Protein AF-A0A9X3Z2K4-F1 (afdb_monomer_lite)

Foldseek 3Di:
DDPPAQDPLLLVLLLQLCVVAPDPVLLCVVCVVLVNDDDDDVSVSSVSVSVCCNVVSDPPVNVQVSSQPSRLWFQKKKWKFQWACVPFDPVLLVVCQVVVVVQADRSSVDWQPPFQAKGFHHWDDDPQKIKTKIWWKWKFWDWDQDPVRDTDIDIDIGTFIKMWMDHPPLRIIMIIGDLDPRTQATNPHGADPPRHCVSVSVVVVVVVCVPRHDMGTDQCPLLLQLLLVLLCVQQPLPDVVLVVVLVVCLVVLLVVLCVVCVVVVRDPPVVSVVNSVVVSLVSSVVVCLVVPRPDDPPQKHKDDADPDPDGPPLPPPPPDRPDNNNHSVVVSVVSVVPPCCQKMKMWGQDPVRDIWIWIWGRDRRTIMIGTPRGGGDSVVVVVVVVSSSVSSVVSVVD

Sequence (398 aa):
MSDSIITEVQIENALNYMDRYIQKKHLLKIINKWKIKNRTRNRDMFDDIIRAVQFNLIPLDEFRSWLSQNQIDGNNYHFIYDVDFLGLKETDLEKLTENQNIYTINILDINKDNLEGIALVHVFKLENRYVLSFLAKGQISKKKLVGDGTIKVETENIVYPAFVEFDFNNNNVIVVLNPTANLVHVNGIQLGKYNDFSPIADEFLKETRKRIGTFYVKKPRWITYALHSLAEEATYHNNPEVESRSIQAQEIIEDFARQLLEQNDITDVALIDSFAAEIQSAFVMILQEQFQVITSDSSIGVFLQKTDQARTTIELEGKGQNLNIGTPGRIARQCRQDSDLKILGIDIKMPDENRYRFKIEDGKDHILIRPNNNFTEEEVVQYVLSKLHKHKATALLK

Structure (mmCIF, N/CA/C/O backbone):
data_AF-A0A9X3Z2K4-F1
#
_entry.id   AF-A0A9X3Z2K4-F1
#
loop_
_atom_site.group_PDB
_atom_site.id
_atom_site.type_symbol
_atom_site.label_atom_id
_atom_site.label_alt_id
_atom_site.label_comp_id
_atom_site.label_asym_id
_atom_site.label_entity_id
_atom_site.label_seq_id
_atom_site.pdbx_PDB_ins_code
_atom_site.Cartn_x
_atom_site.Cartn_y
_atom_site.Cartn_z
_atom_site.occupancy
_atom_site.B_iso_or_equiv
_atom_site.auth_seq_id
_atom_site.auth_comp_id
_atom_site.auth_asym_id
_atom_site.auth_atom_id
_atom_site.pdbx_PDB_model_num
ATOM 1 N N . MET A 1 1 ? -33.298 7.537 19.362 1.00 39.28 1 MET A N 1
ATOM 2 C CA . MET A 1 1 ? -32.158 8.366 19.795 1.00 39.28 1 MET A CA 1
ATOM 3 C C . MET A 1 1 ? -31.628 7.733 21.068 1.00 39.28 1 MET A C 1
ATOM 5 O O . MET A 1 1 ? -32.171 7.993 22.130 1.00 39.28 1 MET A O 1
ATOM 9 N N . SER A 1 2 ? -30.707 6.779 20.944 1.00 38.59 2 SER A N 1
ATOM 10 C CA . SER A 1 2 ? -29.980 6.217 22.086 1.00 38.59 2 SER A CA 1
ATOM 11 C C . SER A 1 2 ? -28.586 6.820 22.050 1.00 38.59 2 SER A C 1
ATOM 13 O O . SER A 1 2 ? -27.901 6.676 21.036 1.00 38.59 2 SER A O 1
ATOM 15 N N . ASP A 1 3 ? -28.208 7.517 23.113 1.00 45.66 3 ASP A N 1
ATOM 16 C CA . ASP A 1 3 ? -26.903 8.151 23.253 1.00 45.66 3 ASP A CA 1
ATOM 17 C C . ASP A 1 3 ? -25.788 7.115 23.057 1.00 45.66 3 ASP A C 1
ATOM 19 O O . ASP A 1 3 ? -25.634 6.173 23.836 1.00 45.66 3 ASP A O 1
ATOM 23 N N . SER A 1 4 ? -25.038 7.264 21.962 1.00 58.09 4 SER A N 1
ATOM 24 C CA . SER A 1 4 ? -23.935 6.390 21.565 1.00 58.09 4 SER A CA 1
ATOM 25 C C . SER A 1 4 ? -22.691 6.698 22.401 1.00 58.09 4 SER A C 1
ATOM 27 O O . SER A 1 4 ? -21.711 7.258 21.908 1.00 58.09 4 SER A O 1
ATOM 29 N N . ILE A 1 5 ? -22.746 6.387 23.693 1.00 81.75 5 ILE A N 1
ATOM 30 C CA . ILE A 1 5 ? -21.603 6.559 24.589 1.00 81.75 5 ILE A CA 1
ATOM 31 C C . ILE A 1 5 ? -20.612 5.422 24.320 1.00 81.75 5 ILE A C 1
ATOM 33 O O . ILE A 1 5 ? -20.958 4.245 24.408 1.00 81.75 5 ILE A O 1
ATOM 37 N N . ILE A 1 6 ? -19.374 5.782 23.979 1.00 90.56 6 ILE A N 1
ATOM 38 C CA . ILE A 1 6 ? -18.262 4.836 23.851 1.00 90.56 6 ILE A CA 1
ATOM 39 C C . ILE A 1 6 ? -17.940 4.218 25.224 1.00 90.56 6 ILE A C 1
ATOM 41 O O . ILE A 1 6 ? -17.826 4.935 26.219 1.00 90.56 6 ILE A O 1
ATOM 45 N N . THR A 1 7 ? -17.812 2.891 25.297 1.00 92.94 7 THR A N 1
ATOM 46 C CA . THR A 1 7 ? -17.554 2.185 26.567 1.00 92.94 7 THR A CA 1
ATOM 47 C C . THR A 1 7 ? -16.077 2.239 26.973 1.00 92.94 7 THR A C 1
ATOM 49 O O . THR A 1 7 ? -15.205 2.501 26.147 1.00 92.94 7 THR A O 1
ATOM 52 N N . GLU A 1 8 ? -15.762 1.944 28.240 1.00 92.81 8 GLU A N 1
ATOM 53 C CA . GLU A 1 8 ? -14.368 1.891 28.721 1.00 92.81 8 GLU A CA 1
ATOM 54 C C . GLU A 1 8 ? -13.521 0.863 27.957 1.00 92.81 8 GLU A C 1
ATOM 56 O O . GLU A 1 8 ? -12.402 1.167 27.547 1.00 92.81 8 GLU A O 1
ATOM 61 N N . VAL A 1 9 ? -14.083 -0.318 27.680 1.00 93.31 9 VAL A N 1
ATOM 62 C CA . VAL A 1 9 ? -13.418 -1.365 26.885 1.00 93.31 9 VAL A CA 1
ATOM 63 C C . VAL A 1 9 ? -13.141 -0.878 25.459 1.00 93.31 9 VAL A C 1
ATOM 65 O O . VAL A 1 9 ? -12.053 -1.084 24.927 1.00 93.31 9 VAL A O 1
ATOM 68 N N . GLN A 1 10 ? -14.099 -0.180 24.842 1.00 95.00 10 GLN A N 1
ATOM 69 C CA . GLN A 1 10 ? -13.930 0.394 23.504 1.00 95.00 10 GLN A CA 1
ATOM 70 C C . GLN A 1 10 ? -12.866 1.497 23.473 1.00 95.00 10 GLN A C 1
ATOM 72 O O . GLN A 1 10 ? -12.109 1.600 22.506 1.00 95.00 10 GLN A O 1
ATOM 77 N N . ILE A 1 11 ? -12.777 2.304 24.534 1.00 95.19 11 ILE A N 1
ATOM 78 C CA . ILE A 1 11 ? -11.722 3.310 24.699 1.00 95.19 11 ILE A CA 1
ATOM 79 C C . ILE A 1 11 ? -10.354 2.634 24.810 1.00 95.19 11 ILE A C 1
ATOM 81 O O . ILE A 1 11 ? -9.416 3.054 24.134 1.00 95.19 11 ILE A O 1
ATOM 85 N N . GLU A 1 12 ? -10.227 1.586 25.626 1.00 94.69 12 GLU A N 1
ATOM 86 C CA . GLU A 1 12 ? -8.973 0.846 25.775 1.00 94.69 12 GLU A CA 1
ATOM 87 C C . GLU A 1 12 ? -8.528 0.224 24.444 1.00 94.69 12 GLU A C 1
ATOM 89 O O . GLU A 1 12 ? -7.377 0.393 24.034 1.00 94.69 12 GLU A O 1
ATOM 94 N N . ASN A 1 13 ? -9.448 -0.419 23.722 1.00 94.38 13 ASN A N 1
ATOM 95 C CA . ASN A 1 13 ? -9.183 -0.981 22.399 1.00 94.38 13 ASN A CA 1
ATOM 96 C C . ASN A 1 13 ? -8.720 0.099 21.407 1.00 94.38 13 ASN A C 1
ATOM 98 O O . ASN A 1 13 ? -7.702 -0.077 20.731 1.00 94.38 13 ASN A O 1
ATOM 102 N N . ALA A 1 14 ? -9.409 1.245 21.367 1.00 95.25 14 ALA A N 1
ATOM 103 C CA . ALA A 1 14 ? -9.028 2.373 20.522 1.00 95.25 14 ALA A CA 1
ATOM 104 C C . ALA A 1 14 ? -7.636 2.909 20.872 1.00 95.25 14 ALA A C 1
ATOM 106 O O . ALA A 1 14 ? -6.822 3.127 19.979 1.00 95.25 14 ALA A O 1
ATOM 107 N N . LEU A 1 15 ? -7.335 3.100 22.159 1.00 95.06 15 LEU A N 1
ATOM 108 C CA . LEU A 1 15 ? -6.032 3.580 22.620 1.00 95.06 15 LEU A CA 1
ATOM 109 C C . LEU A 1 15 ? -4.911 2.601 22.267 1.00 95.06 15 LEU A C 1
ATOM 111 O O . LEU A 1 15 ? -3.866 3.036 21.792 1.00 95.06 15 LEU A O 1
ATOM 115 N N . ASN A 1 16 ? -5.133 1.298 22.449 1.00 92.56 16 ASN A N 1
ATOM 116 C CA . ASN A 1 16 ? -4.169 0.259 22.090 1.00 92.56 16 ASN A CA 1
ATOM 117 C C . ASN A 1 16 ? -3.894 0.236 20.579 1.00 92.56 16 ASN A C 1
ATOM 119 O O . ASN A 1 16 ? -2.742 0.117 20.158 1.00 92.56 16 ASN A O 1
ATOM 123 N N . TYR A 1 17 ? -4.936 0.387 19.757 1.00 93.06 17 TYR A N 1
ATOM 124 C CA . TYR A 1 17 ? -4.787 0.488 18.307 1.00 93.06 17 TYR A CA 1
ATOM 125 C C . TYR A 1 17 ? -4.054 1.775 17.899 1.00 93.06 17 TYR A C 1
ATOM 127 O O . TYR A 1 17 ? -3.107 1.731 17.110 1.00 93.06 17 TYR A O 1
ATOM 135 N N . MET A 1 18 ? -4.448 2.918 18.473 1.00 94.19 18 MET A N 1
ATOM 136 C CA . MET A 1 18 ? -3.832 4.215 18.193 1.00 94.19 18 MET A CA 1
ATOM 137 C C . MET A 1 18 ? -2.350 4.245 18.561 1.00 94.19 18 MET A C 1
ATOM 139 O O . MET A 1 18 ? -1.534 4.674 17.751 1.00 94.19 18 MET A O 1
ATOM 143 N N . ASP A 1 19 ? -1.987 3.743 19.739 1.00 92.56 19 ASP A N 1
ATOM 144 C CA . ASP A 1 19 ? -0.601 3.716 20.213 1.00 92.56 19 ASP A CA 1
ATOM 145 C C . ASP A 1 19 ? 0.321 2.913 19.286 1.00 92.56 19 ASP A C 1
ATOM 147 O O . ASP A 1 19 ? 1.452 3.314 19.011 1.00 92.56 19 ASP A O 1
ATOM 151 N N . ARG A 1 20 ? -0.191 1.806 18.738 1.00 90.06 20 ARG A N 1
ATOM 152 C CA . ARG A 1 20 ? 0.562 0.924 17.844 1.00 90.06 20 ARG A CA 1
ATOM 153 C C . ARG A 1 20 ? 0.773 1.521 16.451 1.00 90.06 20 ARG A C 1
ATOM 155 O O . ARG A 1 20 ? 1.853 1.371 15.883 1.00 90.06 20 ARG A O 1
ATOM 162 N N . TYR A 1 21 ? -0.269 2.126 15.885 1.00 90.75 21 TYR A N 1
ATOM 163 C CA . TYR A 1 21 ? -0.358 2.376 14.443 1.00 90.75 21 TYR A CA 1
ATOM 164 C C . TYR A 1 21 ? -0.421 3.858 14.070 1.00 90.75 21 TYR A C 1
ATOM 166 O O . TYR A 1 21 ? 0.046 4.276 13.005 1.00 90.75 21 TYR A O 1
ATOM 174 N N . ILE A 1 22 ? -0.983 4.694 14.936 1.00 91.56 22 ILE A N 1
ATOM 175 C CA . ILE A 1 22 ? -1.312 6.069 14.586 1.00 91.56 22 ILE A CA 1
ATOM 176 C C . ILE A 1 22 ? -0.111 6.982 14.830 1.00 91.56 22 ILE A C 1
ATOM 178 O O . ILE A 1 22 ? 0.274 7.306 15.951 1.00 91.56 22 ILE A O 1
ATOM 182 N N . GLN A 1 23 ? 0.475 7.438 13.726 1.00 89.81 23 GLN A N 1
ATOM 183 C CA . GLN A 1 23 ? 1.559 8.410 13.715 1.00 89.81 23 GLN A CA 1
ATOM 184 C C . GLN A 1 23 ? 1.042 9.845 13.875 1.00 89.81 23 GLN A C 1
ATOM 186 O O . GLN A 1 23 ? -0.117 10.158 13.601 1.00 89.81 23 GLN A O 1
ATOM 191 N N . LYS A 1 24 ? 1.941 10.763 14.246 1.00 90.50 24 LYS A N 1
ATOM 192 C CA . LYS A 1 24 ? 1.601 12.174 14.477 1.00 90.50 24 LYS A CA 1
ATOM 193 C C . LYS A 1 24 ? 0.915 12.837 13.278 1.00 90.50 24 LYS A C 1
ATOM 195 O O . LYS A 1 24 ? -0.027 13.596 13.473 1.00 90.50 24 LYS A O 1
ATOM 200 N N . LYS A 1 25 ? 1.336 12.521 12.047 1.00 89.75 25 LYS A N 1
ATOM 201 C CA . LYS A 1 25 ? 0.697 13.031 10.822 1.00 89.75 25 LYS A CA 1
ATOM 202 C C . LYS A 1 25 ? -0.793 12.657 10.737 1.00 89.75 25 LYS A C 1
ATOM 204 O O . LYS A 1 25 ? -1.602 13.528 10.438 1.00 89.75 25 LYS A O 1
ATOM 209 N N . HIS A 1 26 ? -1.174 11.424 11.086 1.00 91.50 26 HIS A N 1
ATOM 210 C CA . HIS A 1 26 ? -2.584 11.007 11.148 1.00 91.50 26 HIS A CA 1
ATOM 211 C C . HIS A 1 26 ? -3.371 11.811 12.193 1.00 91.50 26 HIS A C 1
ATOM 213 O O . HIS A 1 26 ? -4.487 12.256 11.931 1.00 91.50 26 HIS A O 1
ATOM 219 N N . LEU A 1 27 ? -2.772 12.041 13.367 1.00 92.44 27 LEU A N 1
ATOM 220 C CA . LEU A 1 27 ? -3.408 12.811 14.440 1.00 92.44 27 LEU A CA 1
ATOM 221 C C . LEU A 1 27 ? -3.644 14.268 14.048 1.00 92.44 27 LEU A C 1
ATOM 223 O O . LEU A 1 27 ? -4.683 14.835 14.372 1.00 92.44 27 LEU A O 1
ATOM 227 N N . LEU A 1 28 ? -2.704 14.877 13.325 1.00 91.38 28 LEU A N 1
ATOM 228 C CA . LEU A 1 28 ? -2.864 16.249 12.850 1.00 91.38 28 LEU A CA 1
ATOM 229 C C . LEU A 1 28 ? -4.060 16.385 11.897 1.00 91.38 28 LEU A C 1
ATOM 231 O O . LEU A 1 28 ? -4.758 17.392 11.976 1.00 91.38 28 LEU A O 1
ATOM 235 N N . LYS A 1 29 ? -4.357 15.374 11.064 1.00 89.25 29 LYS A N 1
ATOM 236 C CA . LYS A 1 29 ? -5.539 15.389 10.180 1.00 89.25 29 LYS A CA 1
ATOM 237 C C . LYS A 1 29 ? -6.842 15.518 10.984 1.00 89.25 29 LYS A C 1
ATOM 239 O O . LYS A 1 29 ? -7.635 16.422 10.723 1.00 89.25 29 LYS A O 1
ATOM 244 N N . ILE A 1 30 ? -7.044 14.667 11.995 1.00 91.50 30 ILE A N 1
ATOM 245 C CA . ILE A 1 30 ? -8.278 14.682 12.800 1.00 91.50 30 ILE A CA 1
ATOM 246 C C . ILE A 1 30 ? -8.363 15.899 13.727 1.00 91.50 30 ILE A C 1
ATOM 248 O O . ILE A 1 30 ? -9.419 16.522 13.829 1.00 91.50 30 ILE A O 1
ATOM 252 N N . ILE A 1 31 ? -7.252 16.292 14.353 1.00 92.88 31 ILE A N 1
ATOM 253 C CA . ILE A 1 31 ? -7.212 17.451 15.252 1.00 92.88 31 ILE A CA 1
ATOM 254 C C . ILE A 1 31 ? -7.507 18.741 14.490 1.00 92.88 31 ILE A C 1
ATOM 256 O O . ILE A 1 31 ? -8.276 19.564 14.982 1.00 92.88 31 ILE A O 1
ATOM 260 N N . ASN A 1 32 ? -6.961 18.903 13.282 1.00 92.75 32 ASN A N 1
ATOM 261 C CA . ASN A 1 32 ? -7.245 20.069 12.449 1.00 92.75 32 ASN A CA 1
ATOM 262 C C . ASN A 1 32 ? -8.705 20.086 11.981 1.00 92.75 32 ASN A C 1
ATOM 264 O O . ASN A 1 32 ? -9.346 21.134 12.060 1.00 92.75 32 ASN A O 1
ATOM 268 N N . LYS A 1 33 ? -9.252 18.933 11.558 1.00 94.19 33 LYS A N 1
ATOM 269 C CA . LYS A 1 33 ? -10.659 18.804 11.137 1.00 94.19 33 LYS A CA 1
ATOM 270 C C . LYS A 1 33 ? -11.623 19.267 12.235 1.00 94.19 33 LYS A C 1
ATOM 272 O O . LYS A 1 33 ? -12.552 20.019 11.957 1.00 94.19 33 LYS A O 1
ATOM 277 N N . TRP A 1 34 ? -11.359 18.874 13.479 1.00 92.31 34 TRP A N 1
ATOM 278 C CA . TRP A 1 34 ? -12.228 19.157 14.627 1.00 92.31 34 TRP A CA 1
ATOM 279 C C . TRP A 1 34 ? -11.761 20.316 15.508 1.00 92.31 34 TRP A C 1
ATOM 281 O O . TRP A 1 34 ? -12.319 20.542 16.580 1.00 92.31 34 TRP A O 1
ATOM 291 N N . LYS A 1 35 ? -10.748 21.071 15.063 1.00 92.44 35 LYS A N 1
ATOM 292 C CA . LYS A 1 35 ? -10.175 22.225 15.778 1.00 92.44 35 LYS A CA 1
ATOM 293 C C . LYS A 1 35 ? -9.778 21.909 17.228 1.00 92.44 35 LYS A C 1
ATOM 295 O O . LYS A 1 35 ? -9.887 22.757 18.115 1.00 92.44 35 LYS A O 1
ATOM 300 N N . ILE A 1 36 ? -9.300 20.690 17.471 1.00 92.25 36 ILE A N 1
ATOM 301 C CA . ILE A 1 36 ? -8.756 20.279 18.767 1.00 92.25 36 ILE A CA 1
ATOM 302 C C . ILE A 1 36 ? -7.390 20.955 18.957 1.00 92.25 36 ILE A C 1
ATOM 304 O O . ILE A 1 36 ? -6.688 21.292 18.001 1.00 92.25 36 ILE A O 1
ATOM 308 N N . LYS A 1 37 ? -6.987 21.194 20.207 1.00 89.81 37 LYS A N 1
ATOM 309 C CA . LYS A 1 37 ? -5.680 21.788 20.494 1.00 89.81 37 LYS A CA 1
ATOM 310 C C . LYS A 1 37 ? -4.558 20.808 20.138 1.00 89.81 37 LYS A C 1
ATOM 312 O O . LYS A 1 37 ? -4.483 19.717 20.691 1.00 89.81 37 LYS A O 1
ATOM 317 N N . ASN A 1 38 ? -3.634 21.233 19.279 1.00 90.69 38 ASN A N 1
ATOM 318 C CA . ASN A 1 38 ? -2.436 20.455 18.971 1.00 90.69 38 ASN A CA 1
ATOM 319 C C . ASN A 1 38 ? -1.530 20.322 20.214 1.00 90.69 38 ASN A C 1
ATOM 321 O O . ASN A 1 38 ? -1.281 21.305 20.922 1.00 90.69 38 ASN A O 1
ATOM 325 N N . ARG A 1 39 ? -1.025 19.111 20.471 1.00 91.06 39 ARG A N 1
ATOM 326 C CA . ARG A 1 39 ? -0.125 18.800 21.591 1.00 91.06 39 ARG A CA 1
ATOM 327 C C . ARG A 1 39 ? 1.212 18.275 21.086 1.00 91.06 39 ARG A C 1
ATOM 329 O O . ARG A 1 39 ? 1.355 17.794 19.964 1.00 91.06 39 ARG A O 1
ATOM 336 N N . THR A 1 40 ? 2.222 18.352 21.946 1.00 89.19 40 THR A N 1
ATOM 337 C CA . THR A 1 40 ? 3.560 17.859 21.608 1.00 89.19 40 THR A CA 1
ATOM 338 C C . THR A 1 40 ? 3.622 16.333 21.636 1.00 89.19 40 THR A C 1
ATOM 340 O O . THR A 1 40 ? 4.204 15.747 20.721 1.00 89.19 40 THR A O 1
ATOM 343 N N . ARG A 1 41 ? 3.028 15.705 22.663 1.00 92.38 41 ARG A N 1
ATOM 344 C CA . ARG A 1 41 ? 3.049 14.253 22.889 1.00 92.38 41 ARG A CA 1
ATOM 345 C C . ARG A 1 41 ? 1.840 13.586 22.237 1.00 92.38 41 ARG A C 1
ATOM 347 O O . ARG A 1 41 ? 0.717 14.035 22.442 1.00 92.38 41 ARG A O 1
ATOM 354 N N . ASN A 1 42 ? 2.067 12.472 21.541 1.00 91.62 42 ASN A N 1
ATOM 355 C CA . ASN A 1 42 ? 0.989 11.701 20.910 1.00 91.62 42 ASN A CA 1
ATOM 356 C C . ASN A 1 42 ? -0.030 11.190 21.934 1.00 91.62 42 ASN A C 1
ATOM 358 O O . ASN A 1 42 ? -1.220 11.220 21.655 1.00 91.62 42 ASN A O 1
ATOM 362 N N . ARG A 1 43 ? 0.414 10.779 23.132 1.00 93.75 43 ARG A N 1
ATOM 363 C CA . ARG A 1 43 ? -0.504 10.278 24.162 1.00 93.75 43 ARG A CA 1
ATOM 364 C C . ARG A 1 43 ? -1.527 11.330 24.592 1.00 93.75 43 ARG A C 1
ATOM 366 O O . ARG A 1 43 ? -2.712 11.030 24.624 1.00 93.75 43 ARG A O 1
ATOM 373 N N . ASP A 1 44 ? -1.082 12.567 24.804 1.00 93.75 44 ASP A N 1
ATOM 374 C CA . ASP A 1 44 ? -1.974 13.683 25.138 1.00 93.75 44 ASP A CA 1
ATOM 375 C C . ASP A 1 44 ? -2.977 13.954 23.998 1.00 93.75 44 ASP A C 1
ATOM 377 O O . ASP A 1 44 ? -4.130 14.291 24.246 1.00 93.75 44 ASP A O 1
ATOM 381 N N . MET A 1 45 ? -2.547 13.789 22.739 1.00 95.00 45 MET A N 1
ATOM 382 C CA . MET A 1 45 ? -3.422 13.914 21.565 1.00 95.00 45 MET A CA 1
ATOM 383 C C . MET A 1 45 ? -4.459 12.787 21.513 1.00 95.00 45 MET A C 1
ATOM 385 O O . MET A 1 45 ? -5.612 13.056 21.191 1.00 95.00 45 MET A O 1
ATOM 389 N N . PHE A 1 46 ? -4.076 11.546 21.835 1.00 95.50 46 PHE A N 1
ATOM 390 C CA . PHE A 1 46 ? -5.015 10.425 21.921 1.00 95.50 46 PHE A CA 1
ATOM 391 C C . PHE A 1 46 ? -6.085 10.696 22.981 1.00 95.50 46 PHE A C 1
ATOM 393 O O . PHE A 1 46 ? -7.271 10.566 22.690 1.00 95.50 46 PHE A O 1
ATOM 400 N N . ASP A 1 47 ? -5.677 11.135 24.173 1.00 94.12 47 ASP A N 1
ATOM 401 C CA . ASP A 1 47 ? -6.599 11.435 25.270 1.00 94.12 47 ASP A CA 1
ATOM 402 C C . ASP A 1 47 ? -7.544 12.599 24.912 1.00 94.12 47 ASP A C 1
ATOM 404 O O . ASP A 1 47 ? -8.745 12.522 25.177 1.00 94.12 47 ASP A O 1
ATOM 408 N N . ASP A 1 48 ? -7.038 13.657 24.265 1.00 94.88 48 ASP A N 1
ATOM 409 C CA . ASP A 1 48 ? -7.857 14.785 23.797 1.00 94.88 48 ASP A CA 1
ATOM 410 C C . ASP A 1 48 ? -8.866 14.348 22.705 1.00 94.88 48 ASP A C 1
ATOM 412 O O . ASP A 1 48 ? -10.012 14.801 22.721 1.00 94.88 48 ASP A O 1
ATOM 416 N N . ILE A 1 49 ? -8.492 13.431 21.799 1.00 95.69 49 ILE A N 1
ATOM 417 C CA . ILE A 1 49 ? -9.410 12.850 20.798 1.00 95.69 49 ILE A CA 1
ATOM 418 C C . ILE A 1 49 ? -10.482 11.988 21.474 1.00 95.69 49 ILE A C 1
ATOM 420 O O . ILE A 1 49 ? -11.663 12.165 21.185 1.00 95.69 49 ILE A O 1
ATOM 424 N N . ILE A 1 50 ? -10.106 11.094 22.397 1.00 95.56 50 ILE A N 1
ATOM 425 C CA . ILE A 1 50 ? -11.069 10.264 23.139 1.00 95.56 50 ILE A CA 1
ATOM 426 C C . ILE A 1 50 ? -12.069 11.142 23.892 1.00 95.56 50 ILE A C 1
ATOM 428 O O . ILE A 1 50 ? -13.274 10.915 23.798 1.00 95.56 50 ILE A O 1
ATOM 432 N N . ARG A 1 51 ? -11.598 12.189 24.579 1.00 94.56 51 ARG A N 1
ATOM 433 C CA . ARG A 1 51 ? -12.483 13.149 25.254 1.00 94.56 51 ARG A CA 1
ATOM 434 C C . ARG A 1 51 ? -13.424 13.830 24.269 1.00 94.56 51 ARG A C 1
ATOM 436 O O . ARG A 1 51 ? -14.609 13.952 24.556 1.00 94.56 51 ARG A O 1
ATOM 443 N N . ALA A 1 52 ? -12.927 14.250 23.107 1.00 94.88 52 ALA A N 1
ATOM 444 C CA . ALA A 1 52 ? -13.765 14.854 22.079 1.00 94.88 52 ALA A CA 1
ATOM 445 C C . ALA A 1 52 ? -14.865 13.896 21.586 1.00 94.88 52 ALA A C 1
ATOM 447 O O . ALA A 1 52 ? -15.983 14.342 21.346 1.00 94.88 52 ALA A O 1
ATOM 448 N N . VAL A 1 53 ? -14.595 12.591 21.500 1.00 95.06 53 VAL A N 1
ATOM 449 C CA . VAL A 1 53 ? -15.617 11.574 21.193 1.00 95.06 53 VAL A CA 1
ATOM 450 C C . VAL A 1 53 ? -16.616 11.422 22.343 1.00 95.06 53 VAL A C 1
ATOM 452 O O . VAL A 1 53 ? -17.821 11.440 22.115 1.00 95.06 53 VAL A O 1
ATOM 455 N N . GLN A 1 54 ? -16.144 11.333 23.590 1.00 93.31 54 GLN A N 1
ATOM 456 C CA . GLN A 1 54 ? -17.005 11.201 24.776 1.00 93.31 54 GLN A CA 1
ATOM 457 C C . GLN A 1 54 ? -17.952 12.395 24.963 1.00 93.31 54 GLN A C 1
ATOM 459 O O . GLN A 1 54 ? -19.101 12.214 25.354 1.00 93.31 54 GLN A O 1
ATOM 464 N N . PHE A 1 55 ? -17.487 13.609 24.657 1.00 92.19 55 PHE A N 1
ATOM 465 C CA . PHE A 1 55 ? -18.299 14.830 24.682 1.00 92.19 55 PHE A CA 1
ATOM 466 C C . PHE A 1 55 ? -19.063 15.080 23.372 1.00 92.19 55 PHE A C 1
ATOM 468 O O . PHE A 1 55 ? -19.630 16.158 23.199 1.00 92.19 55 PHE A O 1
ATOM 475 N N . ASN A 1 56 ? -19.077 14.106 22.453 1.00 90.56 56 ASN A N 1
ATOM 476 C CA . ASN A 1 56 ? -19.760 14.170 21.160 1.00 90.56 56 ASN A CA 1
ATOM 477 C C . ASN A 1 56 ? -19.354 15.383 20.292 1.00 90.56 56 ASN A C 1
ATOM 479 O O . ASN A 1 56 ? -20.126 15.854 19.460 1.00 90.56 56 ASN A O 1
ATOM 483 N N . LEU A 1 57 ? -18.135 15.900 20.484 1.00 93.25 57 LEU A N 1
ATOM 484 C CA . LEU A 1 57 ? -17.514 16.866 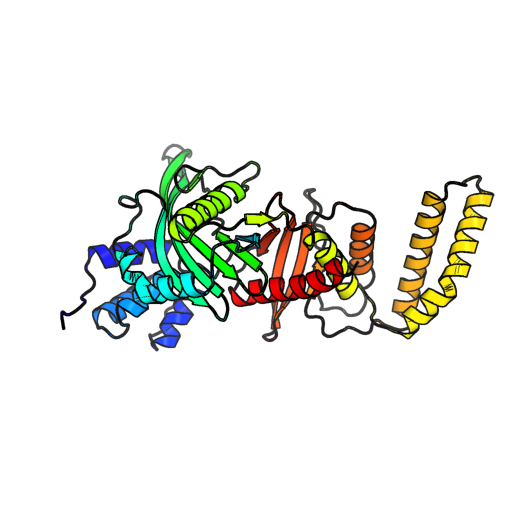19.576 1.00 93.25 57 LEU A CA 1
ATOM 485 C C . LEU A 1 57 ? -17.092 16.173 18.277 1.00 93.25 57 LEU A C 1
ATOM 487 O O . LEU A 1 57 ? -17.227 16.756 17.209 1.00 93.25 57 LEU A O 1
ATOM 491 N N . ILE A 1 58 ? -16.598 14.936 18.379 1.00 94.31 58 ILE A N 1
ATOM 492 C CA . ILE A 1 58 ? -16.385 14.040 17.240 1.00 94.31 58 ILE A CA 1
ATOM 493 C C . ILE A 1 58 ? -17.491 12.979 17.289 1.00 94.31 58 ILE A C 1
ATOM 495 O O . ILE A 1 58 ? -17.516 12.207 18.251 1.00 94.31 58 ILE A O 1
ATOM 499 N N . PRO A 1 59 ? -18.380 12.895 16.281 1.00 94.12 59 PRO A N 1
ATOM 500 C CA . PRO A 1 59 ? -19.375 11.832 16.207 1.00 94.12 59 PRO A CA 1
ATOM 501 C C . PRO A 1 59 ? -18.715 10.450 16.238 1.00 94.12 59 PRO A C 1
ATOM 503 O O . PRO A 1 59 ? -17.702 10.222 15.569 1.00 94.12 59 PRO A O 1
ATOM 506 N N . LEU A 1 60 ? -19.300 9.508 16.982 1.00 92.94 60 LEU A N 1
ATOM 507 C CA . LEU A 1 60 ? -18.712 8.177 17.177 1.00 92.94 60 LEU A CA 1
ATOM 508 C C . LEU A 1 60 ? -18.462 7.439 15.853 1.00 92.94 60 LEU A C 1
ATOM 510 O O . LEU A 1 60 ? -17.422 6.801 15.690 1.00 92.94 60 LEU A O 1
ATOM 514 N N . ASP A 1 61 ? -19.378 7.552 14.893 1.00 91.94 61 ASP A N 1
ATOM 515 C CA . ASP A 1 61 ? -19.233 6.902 13.588 1.00 91.94 61 ASP A CA 1
ATOM 516 C C . ASP A 1 61 ? -18.110 7.523 12.751 1.00 91.94 61 ASP A C 1
ATOM 518 O O . ASP A 1 61 ? -17.366 6.802 12.086 1.00 91.94 61 ASP A O 1
ATOM 522 N N . GLU A 1 62 ? -17.896 8.838 12.856 1.00 93.62 62 GLU A N 1
ATOM 523 C CA . GLU A 1 62 ? -16.740 9.487 12.231 1.00 93.62 62 GLU A CA 1
ATOM 524 C C . GLU A 1 62 ? -15.424 9.052 12.880 1.00 93.62 62 GLU A C 1
ATOM 526 O O . GLU A 1 62 ? -14.433 8.845 12.181 1.00 93.62 62 GLU A O 1
ATOM 531 N N . PHE A 1 63 ? -15.403 8.862 14.201 1.00 95.25 63 PHE A N 1
ATOM 532 C CA . PHE A 1 63 ? -14.229 8.342 14.900 1.00 95.25 63 PHE A CA 1
ATOM 533 C C . PHE A 1 63 ? -13.905 6.895 14.500 1.00 95.25 63 PHE A C 1
ATOM 535 O O . PHE A 1 63 ? -12.747 6.580 14.217 1.00 95.25 63 PHE A O 1
ATOM 542 N N . ARG A 1 64 ? -14.919 6.024 14.418 1.00 94.81 64 ARG A N 1
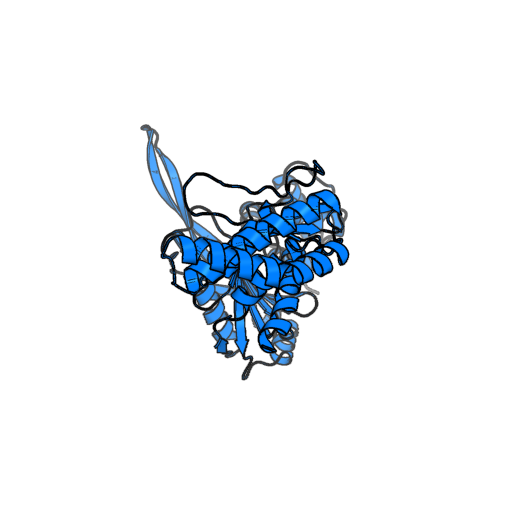ATOM 543 C CA . ARG A 1 64 ? -14.787 4.634 13.940 1.00 94.81 64 ARG A CA 1
ATOM 544 C C . ARG A 1 64 ? -14.280 4.575 12.503 1.00 94.81 64 ARG A C 1
ATOM 546 O O . ARG A 1 64 ? -13.365 3.805 12.203 1.00 94.81 64 ARG A O 1
ATOM 553 N N . SER A 1 65 ? -14.862 5.399 11.635 1.00 93.75 65 SER A N 1
ATOM 554 C CA . SER A 1 65 ? -14.460 5.519 10.236 1.00 93.75 65 SER A CA 1
ATOM 555 C C . SER A 1 65 ? -13.004 5.973 10.132 1.00 93.75 65 SER A C 1
ATOM 557 O O . SER A 1 65 ? -12.200 5.290 9.502 1.00 93.75 65 SER A O 1
ATOM 559 N N . TRP A 1 66 ? -12.620 7.029 10.859 1.00 94.69 66 TRP A N 1
ATOM 560 C CA . TRP A 1 66 ? -11.236 7.496 10.935 1.00 94.69 66 TRP A CA 1
ATOM 561 C C . TRP A 1 66 ? -10.284 6.378 11.375 1.00 94.69 66 TRP A C 1
ATOM 563 O O . TRP A 1 66 ? -9.372 6.040 10.623 1.00 94.69 66 TRP A O 1
ATOM 573 N N . LEU A 1 67 ? -10.523 5.741 12.532 1.00 95.00 67 LEU A N 1
ATOM 574 C CA . LEU A 1 67 ? -9.692 4.635 13.037 1.00 95.00 67 LEU A CA 1
ATOM 575 C C . LEU A 1 67 ? -9.474 3.531 11.994 1.00 95.00 67 LEU A C 1
ATOM 577 O O . LEU A 1 67 ? -8.364 3.006 11.881 1.00 95.00 67 LEU A O 1
ATOM 581 N N . SER A 1 68 ? -10.515 3.222 11.223 1.00 95.31 68 SER A N 1
ATOM 582 C CA . SER A 1 68 ? -10.501 2.159 10.219 1.00 95.31 68 SER A CA 1
ATOM 583 C C . SER A 1 68 ? -9.779 2.538 8.923 1.00 95.31 68 SER A C 1
ATOM 585 O O . SER A 1 68 ? -9.399 1.642 8.177 1.00 95.31 68 SER A O 1
ATOM 587 N N . GLN A 1 69 ? -9.581 3.828 8.638 1.00 93.81 69 GLN A N 1
ATOM 588 C CA . GLN A 1 69 ? -8.970 4.317 7.392 1.00 93.81 69 GLN A CA 1
ATOM 589 C C . GLN A 1 69 ? -7.499 4.710 7.555 1.00 93.81 69 GLN A C 1
ATOM 591 O O . GLN A 1 69 ? -6.722 4.613 6.614 1.00 93.81 69 GLN A O 1
ATOM 596 N N . ASN A 1 70 ? -7.087 5.124 8.752 1.00 89.12 70 ASN A N 1
ATOM 597 C CA . ASN A 1 70 ? -5.813 5.817 8.973 1.00 89.12 70 ASN A CA 1
ATOM 598 C C . ASN A 1 70 ? -4.543 5.094 8.529 1.00 89.12 70 ASN A C 1
ATOM 600 O O . ASN A 1 70 ? -3.514 5.740 8.412 1.00 89.12 70 ASN A O 1
ATOM 604 N N . GLN A 1 71 ? -4.558 3.768 8.413 1.00 91.00 71 GLN A N 1
ATOM 605 C CA . GLN A 1 71 ? -3.360 2.999 8.068 1.00 91.00 71 GLN A CA 1
ATOM 606 C C . GLN A 1 71 ? -3.175 2.798 6.569 1.00 91.00 71 GLN A C 1
ATOM 608 O O . GLN A 1 71 ? -2.214 2.138 6.190 1.00 91.00 71 GLN A O 1
ATOM 613 N N . ILE A 1 72 ? -4.054 3.356 5.733 1.00 89.88 72 ILE A N 1
ATOM 614 C CA . ILE A 1 72 ? -3.830 3.391 4.286 1.00 89.88 72 ILE A CA 1
ATOM 615 C C . ILE A 1 72 ? -2.652 4.314 3.942 1.00 89.88 72 ILE A C 1
ATOM 617 O O . ILE A 1 72 ? -1.820 3.977 3.103 1.00 89.88 72 ILE A O 1
ATOM 621 N N . ASP A 1 73 ? -2.505 5.409 4.695 1.00 89.62 73 ASP A N 1
ATOM 622 C CA . ASP A 1 73 ? -1.321 6.261 4.688 1.00 89.62 73 ASP A CA 1
ATOM 623 C C . ASP A 1 73 ? -0.206 5.665 5.564 1.00 89.62 73 ASP A C 1
ATOM 625 O O . ASP A 1 73 ? -0.449 4.995 6.574 1.00 89.62 73 ASP A O 1
ATOM 629 N N . GLY A 1 74 ? 1.044 5.972 5.222 1.00 87.62 74 GLY A N 1
ATOM 630 C CA . GLY A 1 74 ? 2.212 5.583 6.003 1.00 87.62 74 GLY A CA 1
ATOM 631 C C . GLY A 1 74 ? 3.322 4.998 5.141 1.00 87.62 74 GLY A C 1
ATOM 632 O O . GLY A 1 74 ? 3.494 5.358 3.983 1.00 87.62 74 GLY A O 1
ATOM 633 N N . ASN A 1 75 ? 4.132 4.123 5.728 1.00 88.88 75 ASN A N 1
ATOM 634 C CA . ASN A 1 75 ? 5.192 3.417 5.011 1.00 88.88 75 ASN A CA 1
ATOM 635 C C . ASN A 1 75 ? 4.692 2.026 4.606 1.00 88.88 75 ASN A C 1
ATOM 637 O O . ASN A 1 75 ? 5.199 1.037 5.121 1.00 88.88 75 ASN A O 1
ATOM 641 N N . ASN A 1 76 ? 3.649 1.955 3.780 1.00 93.44 76 ASN A N 1
ATOM 642 C CA . ASN A 1 76 ? 3.006 0.691 3.412 1.00 93.44 76 ASN A CA 1
ATOM 643 C C . ASN A 1 76 ? 3.617 0.076 2.150 1.00 93.44 76 ASN A C 1
ATOM 645 O O . ASN A 1 76 ? 4.174 0.778 1.317 1.00 93.44 76 ASN A O 1
ATOM 649 N N . TYR A 1 77 ? 3.522 -1.242 2.019 1.00 94.62 77 TYR A N 1
ATOM 650 C CA . TYR A 1 77 ? 3.822 -1.978 0.797 1.00 94.62 77 TYR A CA 1
ATOM 651 C C . TYR A 1 77 ? 2.544 -2.142 -0.015 1.00 94.62 77 TYR A C 1
ATOM 653 O O . TYR A 1 77 ? 1.544 -2.632 0.510 1.00 94.62 77 TYR A O 1
ATOM 661 N N . HIS A 1 78 ? 2.600 -1.779 -1.293 1.00 96.06 78 HIS A N 1
ATOM 662 C CA . HIS A 1 78 ? 1.464 -1.835 -2.206 1.00 96.06 78 HIS A CA 1
ATOM 663 C C . HIS A 1 78 ? 1.688 -2.951 -3.219 1.00 96.06 78 HIS A C 1
ATOM 665 O O . HIS A 1 78 ? 2.586 -2.868 -4.057 1.00 96.06 78 HIS A O 1
ATOM 671 N N . PHE A 1 79 ? 0.879 -4.001 -3.121 1.00 96.44 79 PHE A N 1
ATOM 672 C CA . PHE A 1 79 ? 0.871 -5.148 -4.024 1.00 96.44 79 PHE A CA 1
ATOM 673 C C . PHE A 1 79 ? -0.221 -4.939 -5.069 1.00 96.44 79 PHE A C 1
ATOM 675 O O . PHE A 1 79 ? -1.404 -5.079 -4.769 1.00 96.44 79 PHE A O 1
ATOM 682 N N . ILE A 1 80 ? 0.168 -4.576 -6.285 1.00 95.44 80 ILE A N 1
ATOM 683 C CA . ILE A 1 80 ? -0.744 -4.280 -7.387 1.00 95.44 80 ILE A CA 1
ATOM 684 C C . ILE A 1 80 ? -0.915 -5.524 -8.248 1.00 95.44 80 ILE A C 1
ATOM 686 O O . ILE A 1 80 ? 0.026 -5.990 -8.889 1.00 95.44 80 ILE A O 1
ATOM 690 N N . TYR A 1 81 ? -2.135 -6.035 -8.285 1.00 95.19 81 TYR A N 1
ATOM 691 C CA . TYR A 1 81 ? -2.533 -7.159 -9.111 1.00 95.19 81 TYR A CA 1
ATOM 692 C C . TYR A 1 81 ? -3.308 -6.633 -10.318 1.00 95.19 81 TYR A C 1
ATOM 694 O O . TYR A 1 81 ? -4.354 -6.004 -10.154 1.00 95.19 81 TYR A O 1
ATOM 702 N N . ASP A 1 82 ? -2.827 -6.925 -11.525 1.00 92.94 82 ASP A N 1
ATOM 703 C CA . ASP A 1 82 ? -3.624 -6.762 -12.741 1.00 92.94 82 ASP A CA 1
ATOM 704 C C . ASP A 1 82 ? -4.746 -7.804 -12.709 1.00 92.94 82 ASP A C 1
ATOM 706 O O . ASP A 1 82 ? -4.494 -8.995 -12.492 1.00 92.94 82 ASP A O 1
ATOM 710 N N . VAL A 1 83 ? -5.987 -7.383 -12.934 1.00 93.50 83 VAL A N 1
ATOM 711 C CA . VAL A 1 83 ? -7.138 -8.278 -12.839 1.00 93.50 83 VAL A CA 1
ATOM 712 C C . VAL A 1 83 ? -8.060 -8.211 -14.046 1.00 93.50 83 VAL A C 1
ATOM 714 O O . VAL A 1 83 ? -8.048 -7.289 -14.853 1.00 93.50 83 VAL A O 1
ATOM 717 N N . ASP A 1 84 ? -8.873 -9.249 -14.169 1.00 92.56 84 ASP A N 1
ATOM 718 C CA . ASP A 1 84 ? -10.079 -9.263 -14.974 1.00 92.56 84 ASP A CA 1
ATOM 719 C C . ASP A 1 84 ? -11.274 -9.387 -14.037 1.00 92.56 84 ASP A C 1
ATOM 721 O O . ASP A 1 84 ? -11.434 -10.408 -13.354 1.00 92.56 84 ASP A O 1
ATOM 725 N N . PHE A 1 85 ? -12.112 -8.356 -13.994 1.00 90.25 85 PHE A N 1
ATOM 726 C CA . PHE A 1 85 ? -13.290 -8.291 -13.131 1.00 90.25 85 PHE A CA 1
ATOM 727 C C . PHE A 1 85 ? -14.462 -9.143 -13.655 1.00 90.25 85 PHE A C 1
ATOM 729 O O . PHE A 1 85 ? -15.627 -8.811 -13.452 1.00 90.25 85 PHE A O 1
ATOM 736 N N . LEU A 1 86 ? -14.175 -10.269 -14.323 1.00 81.69 86 LEU A N 1
ATOM 737 C CA . LEU A 1 86 ? -15.177 -11.213 -14.823 1.00 81.69 86 LEU A CA 1
ATOM 738 C C . LEU A 1 86 ? -16.089 -11.676 -13.678 1.00 81.69 86 LEU A C 1
ATOM 740 O O . LEU A 1 86 ? -15.729 -12.557 -12.902 1.00 81.69 86 LEU A O 1
ATOM 744 N N . GLY A 1 87 ? -17.285 -11.093 -13.600 1.00 79.50 87 GLY A N 1
ATOM 745 C CA . GLY A 1 87 ? -18.302 -11.438 -12.606 1.00 79.50 87 GLY A CA 1
ATOM 746 C C . GLY A 1 87 ? -18.370 -10.532 -11.373 1.00 79.50 87 GLY A C 1
ATOM 747 O O . GLY A 1 87 ? -19.295 -10.713 -10.588 1.00 79.50 87 GLY A O 1
ATOM 748 N N . LEU A 1 88 ? -17.474 -9.550 -11.224 1.00 89.50 88 LEU A N 1
ATOM 749 C CA . LEU A 1 88 ? -17.549 -8.519 -10.185 1.00 89.50 88 LEU A CA 1
ATOM 750 C C . LEU A 1 88 ? -17.794 -7.157 -10.840 1.00 89.50 88 LEU A C 1
ATOM 752 O O . LEU A 1 88 ? -16.971 -6.693 -11.624 1.00 89.50 88 LEU A O 1
ATOM 756 N N . LYS A 1 89 ? -18.915 -6.503 -10.532 1.00 89.81 89 LYS A N 1
ATOM 757 C CA . LYS A 1 89 ? -19.228 -5.171 -11.065 1.00 89.81 89 LYS A CA 1
ATOM 758 C C . LYS A 1 89 ? -18.952 -4.096 -10.026 1.00 89.81 89 LYS A C 1
ATOM 760 O O . LYS A 1 89 ? -19.079 -4.331 -8.828 1.00 89.81 89 LYS A O 1
ATOM 765 N N . GLU A 1 90 ? -18.681 -2.881 -10.494 1.00 90.94 90 GLU A N 1
ATOM 766 C CA . GLU A 1 90 ? -18.543 -1.714 -9.615 1.00 90.94 90 GLU A CA 1
ATOM 767 C C . GLU A 1 90 ? -19.776 -1.533 -8.711 1.00 90.94 90 GLU A C 1
ATOM 769 O O . GLU A 1 90 ? -19.645 -1.342 -7.503 1.00 90.94 90 GLU A O 1
ATOM 774 N N . THR A 1 91 ? -20.973 -1.755 -9.265 1.00 90.44 91 THR A N 1
ATOM 775 C CA . THR A 1 91 ? -22.250 -1.694 -8.535 1.00 90.44 91 THR A CA 1
ATOM 776 C C . THR A 1 91 ? -22.348 -2.664 -7.356 1.00 90.44 91 THR A C 1
ATOM 778 O O . THR A 1 91 ? -23.168 -2.467 -6.461 1.00 90.44 91 THR A O 1
ATOM 781 N N . ASP A 1 92 ? -21.567 -3.748 -7.352 1.00 91.00 92 ASP A N 1
ATOM 782 C CA . ASP A 1 92 ? -21.560 -4.704 -6.242 1.00 91.00 92 ASP A CA 1
ATOM 783 C C . ASP A 1 92 ? -20.794 -4.131 -5.036 1.00 91.00 92 ASP A C 1
ATOM 785 O O . ASP A 1 92 ? -21.229 -4.294 -3.893 1.00 91.00 92 ASP A O 1
ATOM 789 N N . LEU A 1 93 ? -19.711 -3.380 -5.280 1.00 92.19 93 LEU A N 1
ATOM 790 C CA . LEU A 1 93 ? -18.969 -2.669 -4.232 1.00 92.19 93 LEU A CA 1
ATOM 791 C C . LEU A 1 93 ? -19.663 -1.383 -3.775 1.00 92.19 93 LEU A C 1
ATOM 793 O O . LEU A 1 93 ? -19.581 -1.038 -2.594 1.00 92.19 93 LEU A O 1
ATOM 797 N N . GLU A 1 94 ? -20.407 -0.714 -4.657 1.00 92.00 94 GLU A N 1
ATOM 798 C CA . GLU A 1 94 ? -21.310 0.378 -4.267 1.00 92.00 94 GLU A CA 1
ATOM 799 C C . GLU A 1 94 ? -22.321 -0.102 -3.223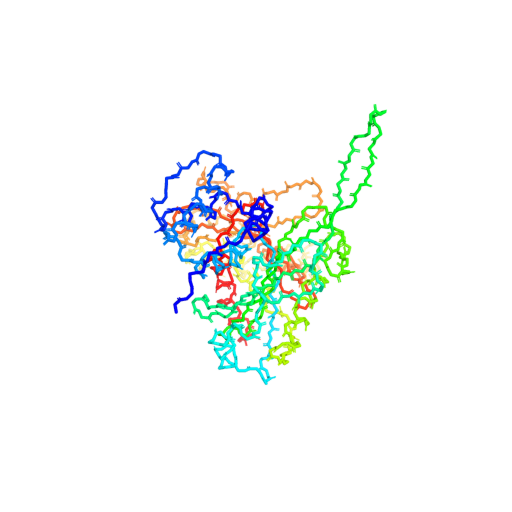 1.00 92.00 94 GLU A C 1
ATOM 801 O O . GLU A 1 94 ? -22.375 0.435 -2.116 1.00 92.00 94 GLU A O 1
ATOM 806 N N . LYS A 1 95 ? -23.033 -1.199 -3.514 1.00 90.62 95 LYS A N 1
ATOM 807 C CA . LYS A 1 95 ? -23.989 -1.806 -2.575 1.00 90.62 95 LYS A CA 1
ATOM 808 C C . LYS A 1 95 ? -23.335 -2.241 -1.270 1.00 90.62 95 LYS A C 1
ATOM 810 O O . LYS A 1 95 ? -23.950 -2.106 -0.212 1.00 90.62 95 LYS A O 1
ATOM 815 N N . LEU A 1 96 ? -22.116 -2.781 -1.327 1.00 90.69 96 LEU A N 1
ATOM 816 C CA . LEU A 1 96 ? -21.365 -3.156 -0.129 1.00 90.69 96 LEU A CA 1
ATOM 817 C C . LEU A 1 96 ? -21.050 -1.928 0.739 1.00 90.69 96 LEU A C 1
ATOM 819 O O . LEU A 1 96 ? -21.157 -2.003 1.959 1.00 90.69 96 LEU A O 1
ATOM 823 N N . THR A 1 97 ? -20.709 -0.798 0.115 1.00 91.25 97 THR A N 1
ATOM 824 C CA . THR A 1 97 ? -20.416 0.469 0.802 1.00 91.25 97 THR A CA 1
ATOM 825 C C . THR A 1 97 ? -21.673 1.053 1.457 1.00 91.25 97 THR A C 1
ATOM 827 O O . THR A 1 97 ? -21.637 1.449 2.623 1.00 91.25 97 THR A O 1
ATOM 830 N N . GLU A 1 98 ? -22.803 1.049 0.744 1.00 90.00 98 GLU A N 1
ATOM 831 C CA . GLU A 1 98 ? -24.106 1.506 1.255 1.00 90.00 98 GLU A CA 1
ATOM 832 C C . GLU A 1 98 ? -24.615 0.646 2.421 1.00 90.00 98 GLU A C 1
ATOM 834 O O . GLU A 1 98 ? -25.225 1.157 3.359 1.00 90.00 98 GLU A O 1
ATOM 839 N N . ASN A 1 99 ? -24.328 -0.658 2.394 1.00 89.06 99 ASN A N 1
ATOM 840 C CA . ASN A 1 99 ? -24.783 -1.626 3.393 1.00 89.06 99 ASN A CA 1
ATOM 841 C C . ASN A 1 99 ? -23.666 -2.083 4.343 1.00 89.06 99 ASN A C 1
ATOM 843 O O . ASN A 1 99 ? -23.766 -3.156 4.940 1.00 89.06 99 ASN A O 1
ATOM 847 N N . GLN A 1 100 ? -22.600 -1.291 4.498 1.00 90.06 100 GLN A N 1
ATOM 848 C CA . GLN A 1 100 ? -21.386 -1.729 5.192 1.00 90.06 100 GLN A CA 1
ATOM 849 C C . GLN A 1 100 ? -21.645 -2.244 6.614 1.00 90.06 100 GLN A C 1
ATOM 851 O O . GLN A 1 100 ? -21.078 -3.261 6.992 1.00 90.06 100 GLN A O 1
ATOM 856 N N . ASN A 1 101 ? -22.578 -1.632 7.354 1.00 87.56 101 ASN A N 1
ATOM 857 C CA . ASN A 1 101 ? -22.909 -2.000 8.737 1.00 87.56 101 ASN A CA 1
ATOM 858 C C . ASN A 1 101 ? -23.404 -3.451 8.892 1.00 87.56 101 ASN A C 1
ATOM 860 O O . ASN A 1 101 ? -23.393 -3.980 9.998 1.00 87.56 101 ASN A O 1
ATOM 864 N N . ILE A 1 102 ? -23.867 -4.083 7.807 1.00 88.62 102 ILE A N 1
ATOM 865 C CA . ILE A 1 102 ? -24.304 -5.488 7.796 1.00 88.62 102 ILE A CA 1
ATOM 866 C C . ILE A 1 102 ? -23.100 -6.436 7.698 1.00 88.62 102 ILE A C 1
ATOM 868 O O . ILE A 1 102 ? -23.138 -7.554 8.206 1.00 88.62 102 ILE A O 1
ATOM 872 N N . TYR A 1 103 ? -22.032 -5.997 7.033 1.00 88.56 103 TYR A N 1
ATOM 873 C CA . TYR A 1 103 ? -20.903 -6.840 6.637 1.00 88.56 103 TYR A CA 1
ATOM 874 C C . TYR A 1 103 ? -19.617 -6.547 7.415 1.00 88.56 103 TYR A C 1
ATOM 876 O O . TYR A 1 103 ? -18.665 -7.330 7.327 1.00 88.56 103 TYR A O 1
ATOM 884 N N . THR A 1 104 ? -19.570 -5.433 8.148 1.00 93.38 104 THR A N 1
ATOM 885 C CA . THR A 1 104 ? -18.403 -4.993 8.911 1.00 93.38 104 THR A CA 1
ATOM 886 C C . THR A 1 104 ? -18.546 -5.278 10.401 1.00 93.38 104 THR A C 1
ATOM 888 O O . THR A 1 104 ? -19.635 -5.265 10.973 1.00 93.38 104 THR A O 1
ATOM 891 N N . ILE A 1 105 ? -17.408 -5.517 11.049 1.00 93.81 105 ILE A N 1
ATOM 892 C CA . ILE A 1 105 ? -17.298 -5.582 12.506 1.00 93.81 105 ILE A CA 1
ATOM 893 C C . ILE A 1 105 ? -16.820 -4.220 13.010 1.00 93.81 105 ILE A C 1
ATOM 895 O O . ILE A 1 105 ? -15.909 -3.621 12.441 1.00 93.81 105 ILE A O 1
ATOM 899 N N . ASN A 1 106 ? -17.411 -3.729 14.098 1.00 93.75 106 ASN A N 1
ATOM 900 C CA . ASN A 1 106 ? -16.994 -2.476 14.716 1.00 93.75 106 ASN A CA 1
ATOM 901 C C . ASN A 1 106 ? -15.554 -2.587 15.250 1.00 93.75 106 ASN A C 1
ATOM 903 O O . ASN A 1 106 ? -15.273 -3.371 16.155 1.00 93.75 106 ASN A O 1
ATOM 907 N N . ILE A 1 107 ? -14.656 -1.748 14.725 1.00 94.81 107 ILE A N 1
ATOM 908 C CA . ILE A 1 107 ? -13.237 -1.699 15.108 1.00 94.81 107 ILE A CA 1
ATOM 909 C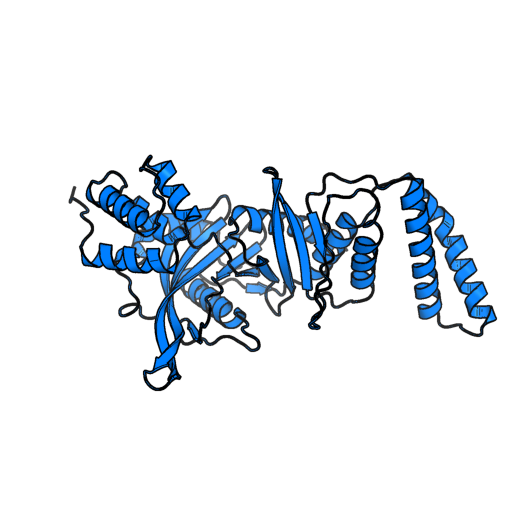 C . ILE A 1 107 ? -13.014 -1.522 16.616 1.00 94.81 107 ILE A C 1
ATOM 911 O O . ILE A 1 107 ? -12.045 -2.046 17.159 1.00 94.81 107 ILE A O 1
ATOM 915 N N . LEU A 1 108 ? -13.916 -0.821 17.309 1.00 95.12 108 LEU A N 1
ATOM 916 C CA . LEU A 1 108 ? -13.801 -0.578 18.750 1.00 95.12 108 LEU A CA 1
ATOM 917 C C . LEU A 1 108 ? -14.040 -1.836 19.591 1.00 95.12 108 LEU A C 1
ATOM 919 O O . LEU A 1 108 ? -13.639 -1.879 20.753 1.00 95.12 108 LEU A O 1
ATOM 923 N N . ASP A 1 109 ? -14.669 -2.857 19.014 1.00 94.06 109 ASP A N 1
ATOM 924 C CA . ASP A 1 109 ? -14.955 -4.120 19.692 1.00 94.06 109 ASP A CA 1
ATOM 925 C C . ASP A 1 109 ? -13.832 -5.151 19.470 1.00 94.06 109 ASP A C 1
ATOM 927 O O . ASP A 1 109 ? -13.911 -6.261 19.987 1.00 94.06 109 ASP A O 1
ATOM 931 N N . ILE A 1 110 ? -12.768 -4.796 18.735 1.00 92.44 110 ILE A N 1
ATOM 932 C CA . ILE A 1 110 ? -11.660 -5.688 18.371 1.00 92.44 110 ILE A CA 1
ATOM 933 C C . ILE A 1 110 ? -10.410 -5.389 19.208 1.00 92.44 110 ILE A C 1
ATOM 935 O O . ILE A 1 110 ? -9.993 -4.243 19.367 1.00 92.44 110 ILE A O 1
ATOM 939 N N . ASN A 1 111 ? -9.750 -6.447 19.677 1.00 89.50 111 ASN A N 1
ATOM 940 C CA . ASN A 1 111 ? -8.419 -6.417 20.268 1.00 89.50 111 ASN A CA 1
ATOM 941 C C . ASN A 1 111 ? -7.600 -7.666 19.889 1.00 89.50 111 ASN A C 1
ATOM 943 O O . ASN A 1 111 ? -8.044 -8.550 19.158 1.00 89.50 111 ASN A O 1
ATOM 947 N N . LYS A 1 112 ? -6.355 -7.727 20.371 1.00 85.88 112 LYS A N 1
ATOM 948 C CA . LYS A 1 112 ? -5.404 -8.807 20.049 1.00 85.88 112 LYS A CA 1
ATOM 949 C C . LYS A 1 112 ? -5.828 -10.193 20.561 1.00 85.88 112 LYS A C 1
ATOM 951 O O . LYS A 1 112 ? -5.283 -11.196 20.095 1.00 85.88 112 LYS A O 1
ATOM 956 N N . ASP A 1 113 ? -6.755 -10.239 21.515 1.00 86.94 113 ASP A N 1
ATOM 957 C CA . ASP A 1 113 ? -7.167 -11.456 22.212 1.00 86.94 113 ASP A CA 1
ATOM 958 C C . ASP A 1 113 ? -8.476 -12.028 21.646 1.00 86.94 113 ASP A C 1
ATOM 960 O O . ASP A 1 113 ? -8.621 -13.247 21.602 1.00 86.94 113 ASP A O 1
ATOM 964 N N . ASN A 1 114 ? -9.386 -11.179 21.149 1.00 87.69 114 ASN A N 1
ATOM 965 C CA . ASN A 1 114 ? -10.698 -11.590 20.633 1.00 87.69 114 ASN A CA 1
ATOM 966 C C . ASN A 1 114 ? -10.804 -11.684 19.098 1.00 87.69 114 ASN A C 1
ATOM 968 O O . ASN A 1 114 ? -11.827 -12.136 18.588 1.00 87.69 114 ASN A O 1
ATOM 972 N N . LEU A 1 115 ? -9.777 -11.263 18.354 1.00 88.69 115 LEU A N 1
ATOM 973 C CA . LEU A 1 115 ? -9.795 -11.322 16.896 1.00 88.69 115 LEU A CA 1
ATOM 974 C C . LEU A 1 115 ? -9.521 -12.745 16.393 1.00 88.69 115 LEU A C 1
ATOM 976 O O . LEU A 1 115 ? -8.387 -13.232 16.435 1.00 88.69 115 LEU A O 1
ATOM 980 N N . GLU A 1 116 ? -10.561 -13.392 15.872 1.00 84.62 116 GLU A N 1
ATOM 981 C CA . GLU A 1 116 ? -10.478 -14.681 15.188 1.00 84.62 116 GLU A CA 1
ATOM 982 C C . GLU A 1 116 ? -10.424 -14.460 13.669 1.00 84.62 116 GLU A C 1
ATOM 984 O O . GLU A 1 116 ? -11.403 -14.059 13.043 1.00 84.62 116 GLU A O 1
ATOM 989 N N . GLY A 1 117 ? -9.269 -14.711 13.050 1.00 88.94 117 GLY A N 1
ATOM 990 C CA . GLY A 1 117 ? -9.136 -14.636 11.594 1.00 88.94 117 GLY A CA 1
ATOM 991 C C . GLY A 1 117 ? -8.900 -13.229 11.031 1.00 88.94 117 GLY A C 1
ATOM 992 O O . GLY A 1 117 ? -8.171 -12.421 11.613 1.00 88.94 117 GLY A O 1
ATOM 993 N N . ILE A 1 118 ? -9.488 -12.981 9.852 1.00 95.38 118 ILE A N 1
ATOM 994 C CA . ILE A 1 118 ? -9.446 -11.716 9.104 1.00 95.38 118 ILE A CA 1
ATOM 995 C C . ILE A 1 118 ? -10.857 -11.114 9.079 1.00 95.38 118 ILE A C 1
ATOM 997 O O . ILE A 1 118 ? -11.773 -11.635 8.433 1.00 95.38 118 ILE A O 1
ATOM 1001 N N . ALA A 1 119 ? -11.027 -9.996 9.776 1.00 95.50 119 ALA A N 1
ATOM 1002 C CA . ALA A 1 119 ? -12.276 -9.261 9.896 1.00 95.50 119 ALA A CA 1
ATOM 1003 C C . ALA A 1 119 ? -12.300 -8.062 8.945 1.00 95.50 119 ALA A C 1
ATOM 1005 O O . ALA A 1 119 ? -11.355 -7.281 8.909 1.00 95.50 119 ALA A O 1
ATOM 1006 N N . LEU A 1 120 ? -13.401 -7.891 8.211 1.00 96.19 120 LEU A N 1
ATOM 1007 C CA . LEU A 1 120 ? -13.693 -6.651 7.492 1.00 96.19 120 LEU A CA 1
ATOM 1008 C C . LEU A 1 120 ? -14.267 -5.647 8.498 1.00 96.19 120 LEU A C 1
ATOM 1010 O O . LEU A 1 120 ? -15.257 -5.958 9.159 1.00 96.19 120 LEU A O 1
ATOM 1014 N N . VAL A 1 121 ? -13.661 -4.468 8.628 1.00 96.25 121 VAL A N 1
ATOM 1015 C CA . VAL A 1 121 ? -14.074 -3.462 9.626 1.00 96.25 121 VAL A CA 1
ATOM 1016 C C . VAL A 1 121 ? -14.674 -2.206 9.014 1.00 96.25 121 VAL A C 1
ATOM 1018 O O . VAL A 1 121 ? -15.454 -1.518 9.666 1.00 96.25 121 VAL A O 1
ATOM 1021 N N . HIS A 1 122 ? -14.354 -1.909 7.755 1.00 96.94 122 HIS A N 1
ATOM 1022 C CA . HIS A 1 122 ? -14.893 -0.736 7.077 1.00 96.94 122 HIS A CA 1
ATOM 1023 C C . HIS A 1 122 ? -14.822 -0.879 5.558 1.00 96.94 122 HIS A C 1
ATOM 1025 O O . HIS A 1 122 ? -13.922 -1.541 5.037 1.00 96.94 122 HIS A O 1
ATOM 1031 N N . VAL A 1 123 ? -15.752 -0.230 4.857 1.00 95.69 123 VAL A N 1
ATOM 1032 C CA . VAL A 1 123 ? -15.759 -0.121 3.394 1.00 95.69 123 VAL A CA 1
ATOM 1033 C C . VAL A 1 123 ? -16.010 1.336 3.035 1.00 95.69 123 VAL A C 1
ATOM 1035 O O . VAL A 1 123 ? -16.945 1.949 3.550 1.00 95.69 123 VAL A O 1
ATOM 1038 N N . PHE A 1 124 ? -15.159 1.909 2.190 1.00 93.62 124 PHE A N 1
ATOM 1039 C CA . PHE A 1 124 ? -15.231 3.320 1.820 1.00 93.62 124 PHE A CA 1
ATOM 1040 C C . PHE A 1 124 ? -14.743 3.547 0.392 1.00 93.62 124 PHE A C 1
ATOM 1042 O O . PHE A 1 124 ? -14.094 2.687 -0.199 1.00 93.62 124 PHE A O 1
ATOM 1049 N N . LYS A 1 125 ? -15.068 4.711 -0.171 1.00 92.00 125 LYS A N 1
ATOM 1050 C CA . LYS A 1 125 ? -14.640 5.116 -1.512 1.00 92.00 125 LYS A CA 1
ATOM 1051 C C . LYS A 1 125 ? -13.573 6.205 -1.404 1.00 92.00 125 LYS A C 1
ATOM 1053 O O . LYS A 1 125 ? -13.781 7.191 -0.699 1.00 92.00 125 LYS A O 1
ATOM 1058 N N . LEU A 1 126 ? -12.453 6.029 -2.101 1.00 88.06 126 LEU A N 1
ATOM 1059 C CA . LEU A 1 126 ? -11.423 7.047 -2.313 1.00 88.06 126 LEU A CA 1
ATOM 1060 C C . LEU A 1 126 ? -11.410 7.415 -3.791 1.00 88.06 126 LEU A C 1
ATOM 1062 O O . LEU A 1 126 ? -10.992 6.613 -4.623 1.00 88.06 126 LEU A O 1
ATOM 1066 N N . GLU A 1 127 ? -11.868 8.623 -4.117 1.00 82.94 127 GLU A N 1
ATOM 1067 C CA . GLU A 1 127 ? -12.001 9.084 -5.504 1.00 82.94 127 GLU A CA 1
ATOM 1068 C C . GLU A 1 127 ? -12.778 8.063 -6.365 1.00 82.94 127 GLU A C 1
ATOM 1070 O O . GLU A 1 127 ? -13.979 7.879 -6.168 1.00 82.94 127 GLU A O 1
ATOM 1075 N N . ASN A 1 128 ? -12.094 7.367 -7.280 1.00 81.31 128 ASN A N 1
ATOM 1076 C CA . ASN A 1 128 ? -12.653 6.359 -8.186 1.00 81.31 128 ASN A CA 1
ATOM 1077 C C . ASN A 1 128 ? -12.351 4.908 -7.762 1.00 81.31 128 ASN A C 1
ATOM 1079 O O . ASN A 1 128 ? -12.445 4.000 -8.585 1.00 81.31 128 ASN A O 1
ATOM 1083 N N . ARG A 1 129 ? -11.959 4.679 -6.504 1.00 91.75 129 ARG A N 1
ATOM 1084 C CA . ARG A 1 129 ? -11.602 3.356 -5.972 1.00 91.75 129 ARG A CA 1
ATOM 1085 C C . ARG A 1 129 ? -12.431 2.997 -4.748 1.00 91.75 129 ARG A C 1
ATOM 1087 O O . ARG A 1 129 ? -12.712 3.852 -3.911 1.00 91.75 129 ARG A O 1
ATOM 1094 N N . TYR A 1 130 ? -12.768 1.719 -4.613 1.00 95.25 130 TYR A N 1
ATOM 1095 C CA . TYR A 1 130 ? -13.401 1.181 -3.404 1.00 95.25 130 TYR A CA 1
ATOM 1096 C C . TYR A 1 130 ? -12.346 0.512 -2.543 1.00 95.25 130 TYR A C 1
ATOM 1098 O O . TYR A 1 130 ? -11.538 -0.257 -3.051 1.00 95.25 130 TYR A O 1
ATOM 1106 N N . VAL A 1 131 ? -12.367 0.782 -1.245 1.00 96.75 131 VAL A N 1
ATOM 1107 C CA . VAL A 1 131 ? -11.383 0.287 -0.291 1.00 96.75 131 VAL A CA 1
ATOM 1108 C C . VAL A 1 131 ? -12.081 -0.517 0.790 1.00 96.75 131 VAL A C 1
ATOM 1110 O O . VAL A 1 131 ? -12.994 -0.036 1.463 1.00 96.75 131 VAL A O 1
ATOM 1113 N N . LEU A 1 132 ? -11.620 -1.749 0.970 1.00 97.38 132 LEU A N 1
ATOM 1114 C CA . LEU A 1 132 ? -12.010 -2.627 2.061 1.00 97.38 132 LEU A CA 1
ATOM 1115 C C . LEU A 1 132 ? -10.895 -2.608 3.109 1.00 97.38 132 LEU A C 1
ATOM 1117 O O . LEU A 1 132 ? -9.754 -2.956 2.810 1.00 97.38 132 LEU A O 1
ATOM 1121 N N . SER A 1 133 ? -11.229 -2.202 4.333 1.00 97.44 133 SER A N 1
ATOM 1122 C CA . SER A 1 133 ? -10.311 -2.183 5.473 1.00 97.44 133 SER A CA 1
ATOM 1123 C C . SER A 1 133 ? -10.486 -3.440 6.313 1.00 97.44 133 SER A C 1
ATOM 1125 O O . SER A 1 133 ? -11.590 -3.744 6.779 1.00 97.44 133 SER A O 1
ATOM 1127 N N . PHE A 1 134 ? -9.390 -4.161 6.518 1.00 97.38 134 PHE A N 1
ATOM 1128 C CA . PHE A 1 134 ? -9.348 -5.410 7.257 1.00 97.38 134 PHE A CA 1
ATOM 1129 C C . PHE A 1 134 ? -8.467 -5.309 8.497 1.00 97.38 134 PHE A C 1
ATOM 1131 O O . PHE A 1 134 ? -7.418 -4.667 8.487 1.00 97.38 134 PHE A O 1
ATOM 1138 N N . LEU A 1 135 ? -8.855 -6.044 9.537 1.00 96.88 135 LEU A N 1
ATOM 1139 C CA . LEU A 1 135 ? -8.019 -6.341 10.693 1.00 96.88 135 LEU A CA 1
ATOM 1140 C C . LEU A 1 135 ? -7.813 -7.849 10.799 1.00 96.88 135 LEU A C 1
ATOM 1142 O O . LEU A 1 135 ? -8.762 -8.625 10.709 1.00 96.88 135 LEU A O 1
ATOM 1146 N N . ALA A 1 136 ? -6.574 -8.266 11.028 1.00 96.25 136 ALA A N 1
ATOM 1147 C CA . ALA A 1 136 ? -6.198 -9.667 11.167 1.00 96.25 136 ALA A CA 1
ATOM 1148 C C . ALA A 1 136 ? -5.403 -9.913 12.449 1.00 96.25 136 ALA A C 1
ATOM 1150 O O . ALA A 1 136 ? -4.695 -9.032 12.932 1.00 96.25 136 ALA A O 1
ATOM 1151 N N . LYS A 1 137 ? -5.456 -11.126 12.999 1.00 95.06 137 LYS A N 1
ATOM 1152 C CA . LYS A 1 137 ? -4.579 -11.486 14.122 1.00 95.06 137 LYS A CA 1
ATOM 1153 C C . LYS A 1 137 ? -3.136 -11.650 13.643 1.00 95.06 137 LYS A C 1
ATOM 1155 O O . LYS A 1 137 ? -2.846 -12.543 12.854 1.00 95.06 137 LYS A O 1
ATOM 1160 N N . GLY A 1 138 ? -2.215 -10.829 14.131 1.00 94.25 138 GLY A N 1
ATOM 1161 C CA . GLY A 1 138 ? -0.782 -10.939 13.855 1.00 94.25 138 GLY A CA 1
ATOM 1162 C C . GLY A 1 138 ? 0.013 -11.402 15.072 1.00 94.25 138 GLY A C 1
ATOM 1163 O O . GLY A 1 138 ? -0.450 -11.304 16.208 1.00 94.25 138 GLY A O 1
ATOM 1164 N N . GLN A 1 139 ? 1.238 -11.862 14.840 1.00 94.56 139 GLN A N 1
ATOM 1165 C CA . GLN A 1 139 ? 2.199 -12.157 15.899 1.00 94.56 139 GLN A CA 1
ATOM 1166 C C . GLN A 1 139 ? 3.547 -11.526 15.559 1.00 94.56 139 GLN A C 1
ATOM 1168 O O . GLN A 1 139 ? 4.032 -11.665 14.437 1.00 94.56 139 GLN A O 1
ATOM 1173 N N . ILE A 1 140 ? 4.161 -10.844 16.524 1.00 94.19 140 ILE A N 1
ATOM 1174 C CA . ILE A 1 140 ? 5.515 -10.293 16.400 1.00 94.19 140 ILE A CA 1
ATOM 1175 C C . ILE A 1 140 ? 6.458 -10.922 17.421 1.00 94.19 140 ILE A C 1
ATOM 1177 O O . ILE A 1 140 ? 6.031 -11.381 18.480 1.00 94.19 140 ILE A O 1
ATOM 1181 N N . SER A 1 141 ? 7.753 -10.896 17.126 1.00 93.31 141 SER A N 1
ATOM 1182 C CA . SER A 1 141 ? 8.805 -11.258 18.074 1.00 93.31 141 SER A CA 1
ATOM 1183 C C . SER A 1 141 ? 9.401 -10.012 18.740 1.00 93.31 141 SER A C 1
ATOM 1185 O O . SER A 1 141 ? 9.651 -8.986 18.106 1.00 93.31 141 SER A O 1
ATOM 1187 N N . LYS A 1 142 ? 9.632 -10.091 20.050 1.00 89.94 142 LYS A N 1
ATOM 1188 C CA . LYS A 1 142 ? 10.293 -9.075 20.870 1.00 89.94 142 LYS A CA 1
ATOM 1189 C C . LYS A 1 142 ? 11.514 -9.683 21.538 1.00 89.94 142 LYS A C 1
ATOM 1191 O O . LYS A 1 142 ? 11.448 -10.755 22.131 1.00 89.94 142 LYS A O 1
ATOM 1196 N N . LYS A 1 143 ? 12.635 -8.970 21.467 1.00 86.12 143 LYS A N 1
ATOM 1197 C CA . LYS A 1 143 ? 13.839 -9.296 22.234 1.00 86.12 143 LYS A CA 1
ATOM 1198 C C . LYS A 1 143 ? 13.727 -8.643 23.607 1.00 86.12 143 LYS A C 1
ATOM 1200 O O . LYS A 1 143 ? 13.521 -7.435 23.694 1.00 86.12 143 LYS A O 1
ATOM 1205 N N . LYS A 1 144 ? 13.873 -9.434 24.662 1.00 83.75 144 LYS A N 1
ATOM 1206 C CA . LYS A 1 144 ? 13.846 -8.987 26.052 1.00 83.75 144 LYS A CA 1
ATOM 1207 C C . LYS A 1 144 ? 15.159 -9.361 26.720 1.00 83.75 144 LYS A C 1
ATOM 1209 O O . LYS A 1 144 ? 15.561 -10.520 26.682 1.00 83.75 144 LYS A O 1
ATOM 1214 N N . LEU A 1 145 ? 15.817 -8.376 27.322 1.00 80.50 145 LEU A N 1
ATOM 1215 C CA . LEU A 1 145 ? 16.946 -8.621 28.211 1.00 80.50 145 LEU A CA 1
ATOM 1216 C C . LEU A 1 145 ? 16.420 -9.198 29.523 1.00 80.50 145 LEU A C 1
ATOM 1218 O O . LEU A 1 145 ? 15.558 -8.608 30.176 1.00 80.50 145 LEU A O 1
ATOM 1222 N N . VAL A 1 146 ? 16.920 -10.373 29.873 1.00 85.69 146 VAL A N 1
ATOM 1223 C CA . VAL A 1 146 ? 16.702 -11.008 31.168 1.00 85.69 146 VAL A CA 1
ATOM 1224 C C . VAL A 1 146 ? 17.767 -10.481 32.140 1.00 85.69 146 VAL A C 1
ATOM 1226 O O . VAL A 1 146 ? 18.807 -9.976 31.718 1.00 85.69 146 VAL A O 1
ATOM 1229 N N . GLY A 1 147 ? 17.485 -10.517 33.448 1.00 74.31 147 GLY A N 1
ATOM 1230 C CA . GLY A 1 147 ? 18.320 -9.898 34.492 1.00 74.31 147 GLY A CA 1
ATOM 1231 C C . GLY A 1 147 ? 19.754 -10.438 34.608 1.00 74.31 147 GLY A C 1
ATOM 1232 O O . GLY A 1 147 ? 20.567 -9.834 35.296 1.00 74.31 147 GLY A O 1
ATOM 1233 N N . ASP A 1 148 ? 20.070 -11.536 33.924 1.00 81.19 148 ASP A N 1
ATOM 1234 C CA . ASP A 1 148 ? 21.402 -12.138 33.781 1.00 81.19 148 ASP A CA 1
ATOM 1235 C C . ASP A 1 148 ? 22.178 -11.629 32.545 1.00 81.19 148 ASP A C 1
ATOM 1237 O O . ASP A 1 148 ? 23.302 -12.059 32.297 1.00 81.19 148 ASP A O 1
ATOM 1241 N N . GLY A 1 149 ? 21.593 -10.719 31.758 1.00 76.75 149 GLY A N 1
ATOM 1242 C CA . GLY A 1 149 ? 22.160 -10.215 30.506 1.00 76.75 149 GLY A CA 1
ATOM 1243 C C . GLY A 1 149 ? 21.797 -11.046 29.269 1.00 76.75 149 GLY A C 1
ATOM 1244 O O . GLY A 1 149 ? 22.150 -10.655 28.154 1.00 76.75 149 GLY A O 1
ATOM 1245 N N . THR A 1 150 ? 21.060 -12.151 29.421 1.00 84.00 150 THR A N 1
ATOM 1246 C CA . THR A 1 150 ? 20.652 -13.011 28.304 1.00 84.00 150 THR A CA 1
ATOM 1247 C C . THR A 1 150 ? 19.507 -12.372 27.513 1.00 84.00 150 THR A C 1
ATOM 1249 O O . THR A 1 150 ? 18.557 -11.832 28.082 1.00 84.00 150 THR A O 1
ATOM 1252 N N . ILE A 1 151 ? 19.552 -12.444 26.178 1.00 81.44 151 ILE A N 1
ATOM 1253 C CA . ILE A 1 151 ? 18.450 -11.988 25.320 1.00 81.44 151 ILE A CA 1
ATOM 1254 C C . ILE A 1 151 ? 17.484 -13.150 25.089 1.00 81.44 151 ILE A C 1
ATOM 1256 O O . ILE A 1 151 ? 17.808 -14.108 24.389 1.00 81.44 151 ILE A O 1
ATOM 1260 N N . LYS A 1 152 ? 16.270 -13.038 25.624 1.00 85.25 152 LYS A N 1
ATOM 1261 C CA . LYS A 1 152 ? 15.165 -13.957 25.346 1.00 85.25 152 LYS A CA 1
ATOM 1262 C C . LYS A 1 152 ? 14.276 -13.390 24.242 1.00 85.25 152 LYS A C 1
ATOM 1264 O O . LYS A 1 152 ? 13.943 -12.207 24.255 1.00 85.25 152 LYS A O 1
ATOM 1269 N N . VAL A 1 153 ? 13.882 -14.231 23.290 1.00 85.25 153 VAL A N 1
ATOM 1270 C CA . VAL A 1 153 ? 12.875 -13.878 22.282 1.00 85.25 153 VAL A CA 1
ATOM 1271 C C . VAL A 1 153 ? 11.505 -14.302 22.807 1.00 85.25 153 VAL A C 1
ATOM 1273 O O . VAL A 1 153 ? 11.289 -15.474 23.103 1.00 85.25 153 VAL A O 1
ATOM 1276 N N . GLU A 1 154 ? 10.595 -13.345 22.953 1.00 90.19 154 GLU A N 1
ATOM 1277 C CA . GLU A 1 154 ? 9.196 -13.563 23.328 1.00 90.19 154 GLU A CA 1
ATOM 1278 C C . GLU A 1 154 ? 8.292 -13.168 22.159 1.00 90.19 154 GLU A C 1
ATOM 1280 O O . GLU A 1 154 ? 8.621 -12.274 21.381 1.00 90.19 154 GLU A O 1
ATOM 1285 N N . THR A 1 155 ? 7.153 -13.835 22.012 1.00 90.75 155 THR A N 1
ATOM 1286 C CA . THR A 1 155 ? 6.162 -13.510 20.981 1.00 90.75 155 THR A CA 1
ATOM 1287 C C . THR A 1 155 ? 4.989 -12.748 21.580 1.00 90.75 155 THR A C 1
ATOM 1289 O O . THR A 1 155 ? 4.516 -13.094 22.660 1.00 90.75 155 THR A O 1
ATOM 1292 N N . GLU A 1 156 ? 4.476 -11.757 20.861 1.00 91.94 156 GLU A N 1
ATOM 1293 C CA . GLU A 1 156 ? 3.321 -10.953 21.262 1.00 91.94 156 GLU A CA 1
ATOM 1294 C C . GLU A 1 156 ? 2.278 -10.930 20.139 1.00 91.94 156 GLU A C 1
ATOM 1296 O O . GLU A 1 156 ? 2.616 -10.684 18.978 1.00 91.94 156 GLU A O 1
ATOM 1301 N N . ASN A 1 157 ? 1.009 -11.157 20.492 1.00 92.75 157 ASN A N 1
ATOM 1302 C CA . ASN A 1 157 ? -0.113 -11.014 19.566 1.00 92.75 157 ASN A CA 1
ATOM 1303 C C . ASN A 1 157 ? -0.432 -9.538 19.322 1.00 92.75 157 ASN A C 1
ATOM 1305 O O . ASN A 1 157 ? -0.397 -8.715 20.239 1.00 92.75 157 ASN A O 1
ATOM 1309 N N . ILE A 1 158 ? -0.796 -9.218 18.088 1.00 93.44 158 ILE A N 1
ATOM 1310 C CA . ILE A 1 158 ? -1.171 -7.877 17.648 1.00 93.44 158 ILE A CA 1
ATOM 1311 C C . ILE A 1 158 ? -2.414 -7.941 16.764 1.00 93.44 158 ILE A C 1
ATOM 1313 O O . ILE A 1 158 ? -2.732 -8.978 16.187 1.00 93.44 158 ILE A O 1
ATOM 1317 N N . VAL A 1 159 ? -3.093 -6.809 16.622 1.00 94.81 159 VAL A N 1
ATOM 1318 C CA . VAL A 1 159 ? -4.095 -6.593 15.572 1.00 94.81 159 VAL A CA 1
ATOM 1319 C C . VAL A 1 159 ? -3.359 -6.018 14.372 1.00 94.81 159 VAL A C 1
ATOM 1321 O O . VAL A 1 159 ? -2.709 -5.002 14.545 1.00 94.81 159 VAL A O 1
ATOM 1324 N N . TYR A 1 160 ? -3.402 -6.640 13.202 1.00 95.56 160 TYR A N 1
ATOM 1325 C CA . TYR A 1 160 ? -2.669 -6.239 12.000 1.00 95.56 160 TYR A CA 1
ATOM 1326 C C . TYR A 1 160 ? -3.629 -5.627 10.964 1.00 95.56 160 TYR A C 1
ATOM 1328 O O . TYR A 1 160 ? -4.528 -6.339 10.508 1.00 95.56 160 TYR A O 1
ATOM 1336 N N . PRO A 1 161 ? -3.476 -4.341 10.602 1.00 95.88 161 PRO A N 1
ATOM 1337 C CA . PRO A 1 161 ? -4.313 -3.688 9.603 1.00 95.88 161 PRO A CA 1
ATOM 1338 C C . PRO A 1 161 ? -3.835 -3.983 8.177 1.00 95.88 161 PRO A C 1
ATOM 1340 O O . PRO A 1 161 ? -2.633 -4.028 7.909 1.00 95.88 161 PRO A O 1
ATOM 1343 N N . ALA A 1 162 ? -4.784 -4.136 7.259 1.00 97.44 162 ALA A N 1
ATOM 1344 C CA . ALA A 1 162 ? -4.537 -4.263 5.827 1.00 97.44 162 ALA A CA 1
ATOM 1345 C C . ALA A 1 162 ? -5.692 -3.655 5.031 1.00 97.44 162 ALA A C 1
ATOM 1347 O O . ALA A 1 162 ? -6.824 -3.604 5.513 1.00 97.44 162 ALA A O 1
ATOM 1348 N N . PHE A 1 163 ? -5.418 -3.243 3.798 1.00 98.06 163 PHE A N 1
ATOM 1349 C CA . PHE A 1 163 ? -6.431 -2.689 2.903 1.00 98.06 163 PHE A CA 1
ATOM 1350 C C . PHE A 1 163 ? -6.411 -3.416 1.569 1.00 98.06 163 PHE A C 1
ATOM 1352 O O . PHE A 1 163 ? -5.356 -3.854 1.110 1.00 98.06 163 PHE A O 1
ATOM 1359 N N . VAL A 1 164 ? -7.581 -3.537 0.950 1.00 97.88 164 VAL A N 1
ATOM 1360 C CA . VAL A 1 164 ? -7.718 -4.018 -0.425 1.00 97.88 164 VAL A CA 1
ATOM 1361 C C . VAL A 1 164 ? -8.513 -2.995 -1.217 1.00 97.88 164 VAL A C 1
ATOM 1363 O O . VAL A 1 164 ? -9.666 -2.711 -0.891 1.00 97.88 164 VAL A O 1
ATOM 1366 N N . GLU A 1 165 ? -7.887 -2.439 -2.244 1.00 96.69 165 GLU A N 1
ATOM 1367 C CA . GLU A 1 165 ? -8.444 -1.400 -3.098 1.00 96.69 165 GLU A CA 1
ATOM 1368 C C . GLU A 1 165 ? -8.825 -1.954 -4.465 1.00 96.69 165 GLU A C 1
ATOM 1370 O O . GLU A 1 165 ? -8.103 -2.764 -5.047 1.00 96.69 165 GLU A O 1
ATOM 1375 N N . PHE A 1 166 ? -9.938 -1.468 -4.996 1.00 96.06 166 PHE A N 1
ATOM 1376 C CA . PHE A 1 166 ? -10.483 -1.840 -6.292 1.00 96.06 166 PHE A CA 1
ATOM 1377 C C . PHE A 1 166 ? -10.455 -0.640 -7.222 1.00 96.06 166 PHE A C 1
ATOM 1379 O O . PHE A 1 166 ? -11.183 0.328 -6.996 1.00 96.06 166 PHE A O 1
ATOM 1386 N N . ASP A 1 167 ? -9.643 -0.729 -8.272 1.00 93.62 167 ASP A N 1
ATOM 1387 C CA . ASP A 1 167 ? -9.570 0.253 -9.348 1.00 93.62 167 ASP A CA 1
ATOM 1388 C C . ASP A 1 167 ? -10.110 -0.359 -10.646 1.00 93.62 167 ASP A C 1
ATOM 1390 O O . ASP A 1 167 ? -9.404 -1.052 -11.388 1.00 93.62 167 ASP A O 1
ATOM 1394 N N . PHE A 1 168 ? -11.388 -0.094 -10.920 1.00 91.38 168 PHE A N 1
ATOM 1395 C CA . PHE A 1 168 ? -12.058 -0.555 -12.137 1.00 91.38 168 PHE A CA 1
ATOM 1396 C C . PHE A 1 168 ? -11.557 0.157 -13.399 1.00 91.38 168 PHE A C 1
ATOM 1398 O O . PHE A 1 168 ? -11.605 -0.431 -14.476 1.00 91.38 168 PHE A O 1
ATOM 1405 N N . ASN A 1 169 ? -11.028 1.381 -13.287 1.00 89.56 169 ASN A N 1
ATOM 1406 C CA . ASN A 1 169 ? -10.545 2.136 -14.444 1.00 89.56 169 ASN A CA 1
ATOM 1407 C C . ASN A 1 169 ? -9.252 1.532 -14.997 1.00 89.56 169 ASN A C 1
ATOM 1409 O O . ASN A 1 169 ? -9.092 1.401 -16.210 1.00 89.56 169 ASN A O 1
ATOM 1413 N N . ASN A 1 170 ? -8.337 1.141 -14.108 1.00 88.25 170 ASN A N 1
ATOM 1414 C CA . ASN A 1 170 ? -7.055 0.548 -14.492 1.00 88.25 170 ASN A CA 1
ATOM 1415 C C . ASN A 1 170 ? -7.075 -0.988 -14.545 1.00 88.25 170 ASN A C 1
ATOM 1417 O O . ASN A 1 170 ? -6.095 -1.591 -14.991 1.00 88.25 170 ASN A O 1
ATOM 1421 N N . ASN A 1 171 ? -8.198 -1.607 -14.159 1.00 91.56 171 ASN A N 1
ATOM 1422 C CA . ASN A 1 171 ? -8.360 -3.051 -13.989 1.00 91.56 171 ASN A CA 1
ATOM 1423 C C . ASN A 1 171 ? -7.350 -3.648 -13.002 1.00 91.56 171 ASN A C 1
ATOM 1425 O O . ASN A 1 171 ? -6.706 -4.658 -13.292 1.00 91.56 171 ASN A O 1
ATOM 1429 N N . ASN A 1 172 ? -7.223 -3.021 -11.832 1.00 93.38 172 ASN A N 1
ATOM 1430 C CA . ASN A 1 172 ? -6.292 -3.449 -10.796 1.00 93.38 172 ASN A CA 1
ATOM 1431 C C . ASN A 1 172 ? -6.989 -3.685 -9.455 1.00 93.38 172 ASN A C 1
ATOM 1433 O O . ASN A 1 172 ? -7.949 -3.000 -9.096 1.00 93.38 172 ASN A O 1
ATOM 1437 N N . VAL A 1 173 ? -6.425 -4.605 -8.675 1.00 96.00 173 VAL A N 1
ATOM 1438 C CA . VAL A 1 173 ? -6.680 -4.727 -7.236 1.00 96.00 173 VAL A CA 1
ATOM 1439 C C . VAL A 1 173 ? -5.374 -4.485 -6.494 1.00 96.00 173 VAL A C 1
ATOM 1441 O O . VAL A 1 173 ? -4.356 -5.083 -6.837 1.00 96.00 173 VAL A O 1
ATOM 1444 N N . ILE A 1 174 ? -5.387 -3.614 -5.489 1.00 96.50 174 ILE A N 1
ATOM 1445 C CA . ILE A 1 174 ? -4.189 -3.234 -4.733 1.00 96.50 174 ILE A CA 1
ATOM 1446 C C . ILE A 1 174 ? -4.340 -3.725 -3.299 1.00 96.50 174 ILE A C 1
ATOM 1448 O O . ILE A 1 174 ? -5.287 -3.351 -2.618 1.00 96.50 174 ILE A O 1
ATOM 1452 N N . VAL A 1 175 ? -3.411 -4.550 -2.822 1.00 97.88 175 VAL A N 1
ATOM 1453 C CA . VAL A 1 175 ? -3.344 -4.938 -1.408 1.00 97.88 175 VAL A CA 1
ATOM 1454 C C . VAL A 1 175 ? -2.287 -4.084 -0.717 1.00 97.88 175 VAL A C 1
ATOM 1456 O O . VAL A 1 175 ? -1.115 -4.116 -1.092 1.00 97.88 175 VAL A O 1
ATOM 1459 N N . VAL A 1 176 ? -2.698 -3.319 0.292 1.00 97.31 176 VAL A N 1
ATOM 1460 C CA . VAL A 1 176 ? -1.838 -2.397 1.044 1.00 97.31 176 VAL A CA 1
ATOM 1461 C C . VAL A 1 176 ? -1.542 -2.995 2.414 1.00 97.31 176 VAL A C 1
ATOM 1463 O O . VAL A 1 176 ? -2.451 -3.218 3.219 1.00 97.31 176 VAL A O 1
ATOM 1466 N N . LEU A 1 177 ? -0.263 -3.265 2.678 1.00 96.25 177 LEU A N 1
ATOM 1467 C CA . LEU A 1 177 ? 0.214 -3.935 3.887 1.00 96.25 177 LEU A CA 1
ATOM 1468 C C . LEU A 1 177 ? 1.239 -3.085 4.631 1.00 96.25 177 LEU A C 1
ATOM 1470 O O . LEU A 1 177 ? 2.201 -2.599 4.041 1.00 96.25 177 LEU A O 1
ATOM 1474 N N . ASN A 1 178 ? 1.106 -2.976 5.951 1.00 90.75 178 ASN A N 1
ATOM 1475 C CA . ASN A 1 178 ? 2.119 -2.312 6.764 1.00 90.75 178 ASN A CA 1
ATOM 1476 C C . ASN A 1 178 ? 3.315 -3.264 7.019 1.00 90.75 178 ASN A C 1
ATOM 1478 O O . ASN A 1 178 ? 3.111 -4.347 7.587 1.00 90.75 178 ASN A O 1
ATOM 1482 N N . PRO A 1 179 ? 4.563 -2.902 6.664 1.00 89.12 179 PRO A N 1
ATOM 1483 C CA . PRO A 1 179 ? 5.756 -3.711 6.897 1.00 89.12 179 PRO A CA 1
ATOM 1484 C C . PRO A 1 179 ? 6.153 -3.689 8.378 1.00 89.12 179 PRO A C 1
ATOM 1486 O O . PRO A 1 179 ? 7.118 -3.051 8.804 1.00 89.12 179 PRO A O 1
ATOM 1489 N N . THR A 1 180 ? 5.374 -4.400 9.189 1.00 89.81 180 THR A N 1
ATOM 1490 C CA . THR A 1 180 ? 5.538 -4.446 10.641 1.00 89.81 180 THR A CA 1
ATOM 1491 C C . THR A 1 180 ? 6.855 -5.128 11.008 1.00 89.81 180 THR A C 1
ATOM 1493 O O . THR A 1 180 ? 7.114 -6.275 10.641 1.00 89.81 180 THR A O 1
ATOM 1496 N N . ALA A 1 181 ? 7.691 -4.427 11.774 1.00 86.50 181 ALA A N 1
ATOM 1497 C CA . ALA A 1 181 ? 8.969 -4.956 12.230 1.00 86.50 181 ALA A CA 1
ATOM 1498 C C . ALA A 1 181 ? 8.789 -6.207 13.106 1.00 86.50 181 ALA A C 1
ATOM 1500 O O . ALA A 1 181 ? 7.915 -6.257 13.975 1.00 86.50 181 ALA A O 1
ATOM 1501 N N . ASN A 1 182 ? 9.675 -7.188 12.913 1.00 90.31 182 ASN A N 1
ATOM 1502 C CA . ASN A 1 182 ? 9.700 -8.455 13.652 1.00 90.31 182 ASN A CA 1
ATOM 1503 C C . ASN A 1 182 ? 8.408 -9.286 13.540 1.00 90.31 182 ASN A C 1
ATOM 1505 O O . ASN A 1 182 ? 8.130 -10.102 14.423 1.00 90.31 182 ASN A O 1
ATOM 1509 N N . LEU A 1 183 ? 7.618 -9.076 12.485 1.00 93.69 183 LEU A N 1
ATOM 1510 C CA . LEU A 1 183 ? 6.430 -9.868 12.193 1.00 93.69 183 LEU A CA 1
ATOM 1511 C C . LEU A 1 183 ? 6.805 -11.336 11.962 1.00 93.69 183 LEU A C 1
ATOM 1513 O O . LEU A 1 183 ? 7.708 -11.645 11.192 1.00 93.69 183 LEU A O 1
ATOM 1517 N N . VAL A 1 184 ? 6.113 -12.229 12.664 1.00 93.19 184 VAL A N 1
ATOM 1518 C CA . VAL A 1 184 ? 6.271 -13.684 12.562 1.00 93.19 184 VAL A CA 1
ATOM 1519 C C . VAL A 1 184 ? 5.246 -14.238 11.579 1.00 93.19 184 VAL A C 1
ATOM 1521 O O . VAL A 1 184 ? 5.601 -14.954 10.646 1.00 93.19 184 VAL A O 1
ATOM 1524 N N . HIS A 1 185 ? 3.972 -13.891 11.775 1.00 94.44 185 HIS A N 1
ATOM 1525 C CA . HIS A 1 185 ? 2.883 -14.286 10.889 1.00 94.44 185 HIS A CA 1
ATOM 1526 C C . HIS A 1 185 ? 1.683 -13.336 11.009 1.00 94.44 185 HIS A C 1
ATOM 1528 O O . HIS A 1 185 ? 1.516 -12.645 12.019 1.00 94.44 185 HIS A O 1
ATOM 1534 N N . VAL A 1 186 ? 0.792 -13.381 10.019 1.00 96.19 186 VAL A N 1
ATOM 1535 C CA . VAL A 1 186 ? -0.546 -12.767 10.043 1.00 96.19 186 VAL A CA 1
ATOM 1536 C C . VAL A 1 186 ? -1.561 -13.848 9.716 1.00 96.19 186 VAL A C 1
ATOM 1538 O O . VAL A 1 186 ? -1.448 -14.523 8.704 1.00 96.19 186 VAL A O 1
ATOM 1541 N N . ASN A 1 187 ? -2.519 -14.061 10.610 1.00 94.44 187 ASN A N 1
ATOM 1542 C CA . ASN A 1 187 ? -3.536 -15.104 10.517 1.00 94.44 187 ASN A CA 1
ATOM 1543 C C . ASN A 1 187 ? -2.955 -16.509 10.230 1.00 94.44 187 ASN A C 1
ATOM 1545 O O . ASN A 1 187 ? -3.437 -17.245 9.377 1.00 94.44 187 ASN A O 1
ATOM 1549 N N . GLY A 1 188 ? -1.851 -16.858 10.898 1.00 92.75 188 GLY A N 1
ATOM 1550 C CA . GLY A 1 188 ? -1.110 -18.106 10.668 1.00 92.75 188 GLY A CA 1
ATOM 1551 C C . GLY A 1 188 ? -0.246 -18.140 9.398 1.00 92.75 188 GLY A C 1
ATOM 1552 O O . GLY A 1 188 ? 0.553 -19.061 9.249 1.00 92.75 188 GLY A O 1
ATOM 1553 N N . ILE A 1 189 ? -0.338 -17.139 8.516 1.00 96.50 189 ILE A N 1
ATOM 1554 C CA . ILE A 1 189 ? 0.475 -17.035 7.300 1.00 96.50 189 ILE A CA 1
ATOM 1555 C C . ILE A 1 189 ? 1.811 -16.370 7.618 1.00 96.50 189 ILE A C 1
ATOM 1557 O O . ILE A 1 189 ? 1.868 -15.214 8.043 1.00 96.50 189 ILE A O 1
ATOM 1561 N N . GLN A 1 190 ? 2.894 -17.122 7.433 1.00 95.00 190 GLN A N 1
ATOM 1562 C CA . GLN A 1 190 ? 4.260 -16.644 7.631 1.00 95.00 190 GLN A CA 1
ATOM 1563 C C . GLN A 1 190 ? 4.742 -15.821 6.434 1.00 95.00 190 GLN A C 1
ATOM 1565 O O . GLN A 1 190 ? 4.269 -15.985 5.308 1.00 95.00 190 GLN A O 1
ATOM 1570 N N . LEU A 1 191 ? 5.730 -14.964 6.687 1.00 91.25 191 LEU A N 1
ATOM 1571 C CA . LEU A 1 191 ? 6.480 -14.297 5.628 1.00 91.25 191 LEU A CA 1
ATOM 1572 C C . LEU A 1 191 ? 7.215 -15.326 4.758 1.00 91.25 191 LEU A C 1
ATOM 1574 O O . LEU A 1 191 ? 7.679 -16.361 5.241 1.00 91.25 191 LEU A O 1
ATOM 1578 N N . GLY A 1 192 ? 7.358 -15.015 3.473 1.00 87.94 192 GLY A N 1
ATOM 1579 C CA . GLY A 1 192 ? 8.216 -15.766 2.568 1.00 87.94 192 GLY A CA 1
ATOM 1580 C C . GLY A 1 192 ? 9.704 -15.554 2.872 1.00 87.94 192 GLY A C 1
ATOM 1581 O O . GLY A 1 192 ? 10.104 -14.866 3.818 1.00 87.94 192 GLY A O 1
ATOM 1582 N N . LYS A 1 193 ? 10.566 -16.140 2.035 1.00 81.06 193 LYS A N 1
ATOM 1583 C CA . LYS A 1 193 ? 12.021 -15.947 2.150 1.00 81.06 193 LYS A CA 1
ATOM 1584 C C . LYS A 1 193 ? 12.370 -14.457 2.045 1.00 81.06 193 LYS A C 1
ATOM 1586 O O . LYS A 1 193 ? 11.737 -13.728 1.295 1.00 81.06 193 LYS A O 1
ATOM 1591 N N . TYR A 1 194 ? 13.400 -14.023 2.774 1.00 81.69 194 TYR A N 1
ATOM 1592 C CA . TYR A 1 194 ? 13.874 -12.630 2.779 1.00 81.69 194 TYR A CA 1
ATOM 1593 C C . TYR A 1 194 ? 12.813 -11.592 3.195 1.00 81.69 194 TYR A C 1
ATOM 1595 O O . TYR A 1 194 ? 12.845 -10.460 2.722 1.00 81.69 194 TYR A O 1
ATOM 1603 N N . ASN A 1 195 ? 11.913 -11.964 4.114 1.00 81.94 195 ASN A N 1
ATOM 1604 C CA . ASN A 1 195 ? 10.803 -11.125 4.584 1.00 81.94 195 ASN A CA 1
ATOM 1605 C C . ASN A 1 195 ? 9.835 -10.725 3.459 1.00 81.94 195 ASN A C 1
ATOM 1607 O O . ASN A 1 195 ? 9.359 -9.594 3.418 1.00 81.94 195 ASN A O 1
ATOM 1611 N N . ASP A 1 196 ? 9.557 -11.643 2.536 1.00 88.12 196 ASP A N 1
ATOM 1612 C CA . ASP A 1 196 ? 8.574 -11.426 1.481 1.00 88.12 196 ASP A CA 1
ATOM 1613 C C . ASP A 1 196 ? 7.143 -11.427 2.053 1.00 88.12 196 ASP A C 1
ATOM 1615 O O . ASP A 1 196 ? 6.696 -12.407 2.652 1.00 88.12 196 ASP A O 1
ATOM 1619 N N . PHE A 1 197 ? 6.428 -10.317 1.869 1.00 93.81 197 PHE A N 1
ATOM 1620 C CA . PHE A 1 197 ? 5.048 -10.131 2.330 1.00 93.81 197 PHE A CA 1
ATOM 1621 C C . PHE A 1 197 ? 4.002 -10.659 1.334 1.00 93.81 197 PHE A C 1
ATOM 1623 O O . PHE A 1 197 ? 2.821 -10.695 1.677 1.00 93.81 197 PHE A O 1
ATOM 1630 N N . SER A 1 198 ? 4.410 -11.119 0.145 1.00 94.69 198 SER A N 1
ATOM 1631 C CA . SER A 1 198 ? 3.500 -11.640 -0.888 1.00 94.69 198 SER A CA 1
ATOM 1632 C C . SER A 1 198 ? 2.530 -12.718 -0.379 1.00 94.69 198 SER A C 1
ATOM 1634 O O . SER A 1 198 ? 1.341 -12.603 -0.666 1.00 94.69 198 SER A O 1
ATOM 1636 N N . PRO A 1 199 ? 2.946 -13.706 0.449 1.00 95.88 199 PRO A N 1
ATOM 1637 C CA . PRO A 1 199 ? 2.011 -14.703 0.977 1.00 95.88 199 PRO A CA 1
ATOM 1638 C C . PRO A 1 199 ? 0.889 -14.098 1.832 1.00 95.88 199 PRO A C 1
ATOM 1640 O O . PRO A 1 199 ? -0.241 -14.579 1.807 1.00 95.88 199 PRO A O 1
ATOM 1643 N N . ILE A 1 200 ? 1.192 -13.036 2.585 1.00 97.19 200 ILE A N 1
ATOM 1644 C CA . ILE A 1 200 ? 0.201 -12.322 3.398 1.00 97.19 200 ILE A CA 1
ATOM 1645 C C . ILE A 1 200 ? -0.747 -11.539 2.480 1.00 97.19 200 ILE A C 1
ATOM 1647 O O . ILE A 1 200 ? -1.958 -11.569 2.696 1.00 97.19 200 ILE A O 1
ATOM 1651 N N . ALA A 1 201 ? -0.218 -10.883 1.441 1.00 97.38 201 ALA A N 1
ATOM 1652 C CA . ALA A 1 201 ? -1.026 -10.151 0.464 1.00 97.38 201 ALA A CA 1
ATOM 1653 C C . ALA A 1 201 ? -2.017 -11.075 -0.262 1.00 97.38 201 ALA A C 1
ATOM 1655 O O . ALA A 1 201 ? -3.206 -10.762 -0.353 1.00 97.38 201 ALA A O 1
ATOM 1656 N N . ASP A 1 202 ? -1.552 -12.253 -0.682 1.00 96.31 202 ASP A N 1
ATOM 1657 C CA . ASP A 1 202 ? -2.376 -13.267 -1.342 1.00 96.31 202 ASP A CA 1
ATOM 1658 C C . ASP A 1 202 ? -3.506 -13.780 -0.433 1.00 96.31 202 ASP A C 1
ATOM 1660 O O . ASP A 1 202 ? -4.618 -14.032 -0.910 1.00 96.31 202 ASP A O 1
ATOM 1664 N N . GLU A 1 203 ? -3.267 -13.899 0.879 1.00 96.94 203 GLU A N 1
ATOM 1665 C CA . GLU A 1 203 ? -4.309 -14.298 1.831 1.00 96.94 203 GLU A CA 1
ATOM 1666 C C . GLU A 1 203 ? -5.393 -13.217 1.973 1.00 96.94 203 GLU A C 1
ATOM 1668 O O . GLU A 1 203 ? -6.579 -13.544 1.925 1.00 96.94 203 GLU A O 1
ATOM 1673 N N . PHE A 1 204 ? -5.035 -11.929 2.049 1.00 97.69 204 PHE A N 1
ATOM 1674 C CA . PHE A 1 204 ? -6.031 -10.844 2.049 1.00 97.69 204 PHE A CA 1
ATOM 1675 C C . PHE A 1 204 ? -6.814 -10.766 0.732 1.00 97.69 204 PHE A C 1
ATOM 1677 O O . PHE A 1 204 ? -8.028 -10.528 0.740 1.00 97.69 204 PHE A O 1
ATOM 1684 N N . LEU A 1 205 ? -6.158 -11.023 -0.401 1.00 95.94 205 LEU A N 1
ATOM 1685 C CA . LEU A 1 205 ? -6.813 -11.090 -1.706 1.00 95.94 205 LEU A CA 1
ATOM 1686 C C . LEU A 1 205 ? -7.826 -12.245 -1.767 1.00 95.94 205 LEU A C 1
ATOM 1688 O O . LEU A 1 205 ? -8.954 -12.082 -2.239 1.00 95.94 205 LEU A O 1
ATOM 1692 N N . LYS A 1 206 ? -7.447 -13.418 -1.250 1.00 95.31 206 LYS A N 1
ATOM 1693 C CA . LYS A 1 206 ? -8.307 -14.603 -1.150 1.00 95.31 206 LYS A CA 1
ATOM 1694 C C . LYS A 1 206 ? -9.491 -14.377 -0.212 1.00 95.31 206 LYS A C 1
ATOM 1696 O O . LYS A 1 206 ? -10.612 -14.727 -0.578 1.00 95.31 206 LYS A O 1
ATOM 1701 N N . GLU A 1 207 ? -9.273 -13.781 0.958 1.00 95.25 207 GLU A N 1
ATOM 1702 C CA . GLU A 1 207 ? -10.357 -13.430 1.882 1.00 95.25 207 GLU A CA 1
ATOM 1703 C C . GLU A 1 207 ? -11.323 -12.419 1.274 1.00 95.25 207 GLU A C 1
ATOM 1705 O O . GLU A 1 207 ? -12.537 -12.527 1.444 1.00 95.25 207 GLU A O 1
ATOM 1710 N N . THR A 1 208 ? -10.804 -11.480 0.490 1.00 94.81 208 THR A N 1
ATOM 1711 C CA . THR A 1 208 ? -11.641 -10.516 -0.213 1.00 94.81 208 THR A CA 1
ATOM 1712 C C . THR A 1 208 ? -12.510 -11.208 -1.261 1.00 94.81 208 THR A C 1
ATOM 1714 O O . THR A 1 208 ? -13.724 -11.010 -1.265 1.00 94.81 208 THR A O 1
ATOM 1717 N N . ARG A 1 209 ? -11.943 -12.110 -2.075 1.00 93.31 209 ARG A N 1
ATOM 1718 C CA . ARG A 1 209 ? -12.709 -12.895 -3.062 1.00 93.31 209 ARG A CA 1
ATOM 1719 C C . ARG A 1 209 ? -13.862 -13.687 -2.448 1.00 93.31 209 ARG A C 1
ATOM 1721 O O . ARG A 1 209 ? -14.931 -13.775 -3.047 1.00 93.31 209 ARG A O 1
ATOM 1728 N N . LYS A 1 210 ? -13.678 -14.236 -1.242 1.00 91.75 210 LYS A N 1
ATOM 1729 C CA . LYS A 1 210 ? -14.752 -14.939 -0.517 1.00 91.75 210 LYS A CA 1
ATOM 1730 C C . LYS A 1 210 ? -15.934 -14.028 -0.175 1.00 91.75 210 LYS A C 1
ATOM 1732 O O . LYS A 1 210 ? -17.050 -14.521 -0.059 1.00 91.75 210 LYS A O 1
ATOM 1737 N N . ARG A 1 211 ? -15.688 -12.730 0.020 1.00 89.88 211 ARG A N 1
ATOM 1738 C CA . ARG A 1 211 ? -16.688 -11.754 0.478 1.00 89.88 211 ARG A CA 1
ATOM 1739 C C . ARG A 1 211 ? -17.408 -11.060 -0.670 1.00 89.88 211 ARG A C 1
ATOM 1741 O O . ARG A 1 211 ? -18.610 -10.854 -0.573 1.00 89.88 211 ARG A O 1
ATOM 1748 N N . ILE A 1 212 ? -16.684 -10.694 -1.727 1.00 89.38 212 ILE A N 1
ATOM 1749 C CA . ILE A 1 212 ? -17.233 -9.842 -2.796 1.00 89.38 212 ILE A CA 1
ATOM 1750 C C . ILE A 1 212 ? -17.461 -10.578 -4.117 1.00 89.38 212 ILE A C 1
ATOM 1752 O O . ILE A 1 212 ? -18.148 -10.057 -4.984 1.00 89.38 212 ILE A O 1
ATOM 1756 N N . GLY A 1 213 ? -16.895 -11.774 -4.288 1.00 86.38 213 GLY A N 1
ATOM 1757 C CA . GLY A 1 213 ? -16.941 -12.513 -5.547 1.00 86.38 213 GLY A CA 1
ATOM 1758 C C . GLY A 1 213 ? -15.571 -12.682 -6.200 1.00 86.38 213 GLY A C 1
ATOM 1759 O O . GLY A 1 213 ? -14.530 -12.282 -5.678 1.00 86.38 213 GLY A O 1
ATOM 1760 N N . THR A 1 214 ? -15.565 -13.346 -7.352 1.00 87.19 214 THR A N 1
ATOM 1761 C CA . THR A 1 214 ? -14.325 -13.773 -8.012 1.00 87.19 214 THR A CA 1
ATOM 1762 C C . THR A 1 214 ? -13.895 -12.766 -9.074 1.00 87.19 214 THR A C 1
ATOM 1764 O O . THR A 1 214 ? -14.716 -12.234 -9.807 1.00 87.19 214 THR A O 1
ATOM 1767 N N . PHE A 1 215 ? -12.588 -12.550 -9.172 1.00 92.56 215 PHE A N 1
ATOM 1768 C CA . PHE A 1 215 ? -11.916 -11.857 -10.269 1.00 92.56 215 PHE A CA 1
ATOM 1769 C C . PHE A 1 215 ? -10.614 -12.603 -10.566 1.00 92.56 215 PHE A C 1
ATOM 1771 O O . PHE A 1 215 ? -10.005 -13.204 -9.667 1.00 92.56 215 PHE A O 1
ATOM 1778 N N . TYR A 1 216 ? -10.178 -12.586 -11.819 1.00 91.69 216 TYR A N 1
ATOM 1779 C CA . TYR A 1 216 ? -9.004 -13.334 -12.257 1.00 91.69 216 TYR A CA 1
ATOM 1780 C C . TYR A 1 216 ? -7.756 -12.457 -12.200 1.00 91.69 216 TYR A C 1
ATOM 1782 O O . TYR A 1 216 ? -7.789 -11.339 -12.688 1.00 91.69 216 TYR A O 1
ATOM 1790 N N . VAL A 1 217 ? -6.659 -12.949 -11.620 1.00 92.50 217 VAL A N 1
ATOM 1791 C CA . VAL A 1 217 ? -5.376 -12.221 -11.596 1.00 92.50 217 VAL A CA 1
ATOM 1792 C C . VAL A 1 217 ? -4.571 -12.585 -12.835 1.00 92.50 217 VAL A C 1
ATOM 1794 O O . VAL A 1 217 ? -4.396 -13.764 -13.143 1.00 92.50 217 VAL A O 1
ATOM 1797 N N . LYS A 1 218 ? -4.075 -11.565 -13.532 1.00 89.94 218 LYS A N 1
ATOM 1798 C CA . LYS A 1 218 ? -3.197 -11.673 -14.695 1.00 89.94 218 LYS A CA 1
ATOM 1799 C C . LYS A 1 218 ? -1.788 -11.256 -14.289 1.00 89.94 218 LYS A C 1
ATOM 1801 O O . LYS A 1 218 ? -1.610 -10.293 -13.552 1.00 89.94 218 LYS A O 1
ATOM 1806 N N . LYS A 1 219 ? -0.774 -11.938 -14.828 1.00 84.12 219 LYS A N 1
ATOM 1807 C CA . LYS A 1 219 ? 0.614 -11.500 -14.645 1.00 84.12 219 LYS A CA 1
ATOM 1808 C C . LYS A 1 219 ? 0.798 -10.104 -15.274 1.00 84.12 219 LYS A C 1
ATOM 1810 O O . LYS A 1 219 ? 0.544 -9.973 -16.477 1.00 84.12 219 LYS A O 1
ATOM 1815 N N . PRO A 1 220 ? 1.288 -9.097 -14.530 1.00 81.19 220 PRO A N 1
ATOM 1816 C CA . PRO A 1 220 ? 1.407 -7.720 -15.008 1.00 81.19 220 PRO A CA 1
ATOM 1817 C C . PRO A 1 220 ? 2.629 -7.524 -15.927 1.00 81.19 220 PRO A C 1
ATOM 1819 O O . PRO A 1 220 ? 3.588 -6.839 -15.595 1.00 81.19 220 PRO A O 1
ATOM 1822 N N . ARG A 1 221 ? 2.598 -8.105 -17.134 1.00 77.25 221 ARG A N 1
ATOM 1823 C CA . ARG A 1 221 ? 3.723 -8.074 -18.101 1.00 77.25 221 ARG A CA 1
ATOM 1824 C C . ARG A 1 221 ? 4.105 -6.674 -18.594 1.00 77.25 221 ARG A C 1
ATOM 1826 O O . ARG A 1 221 ? 5.172 -6.496 -19.169 1.00 77.25 221 ARG A O 1
ATOM 1833 N N . TRP A 1 222 ? 3.228 -5.694 -18.408 1.00 79.94 222 TRP A N 1
ATOM 1834 C CA . TRP A 1 222 ? 3.424 -4.327 -18.879 1.00 79.94 222 TRP A CA 1
ATOM 1835 C C . TRP A 1 222 ? 4.425 -3.538 -18.028 1.00 79.94 222 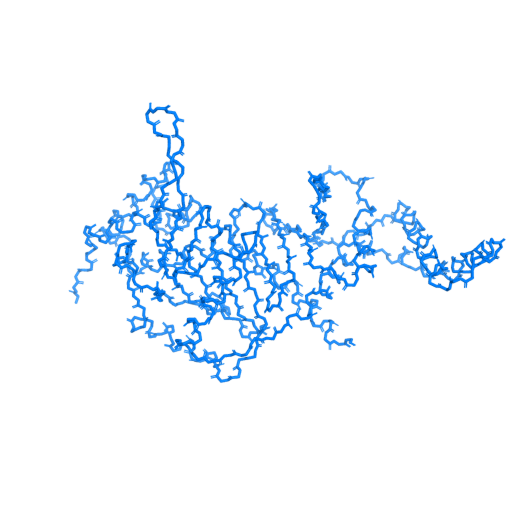TRP A C 1
ATOM 1837 O O . TRP A 1 222 ? 4.952 -2.537 -18.510 1.00 79.94 222 TRP A O 1
ATOM 1847 N N . ILE A 1 223 ? 4.699 -3.961 -16.785 1.00 81.75 223 ILE A N 1
ATOM 1848 C CA . ILE A 1 223 ? 5.505 -3.159 -15.859 1.00 81.75 223 ILE A CA 1
ATOM 1849 C C . ILE A 1 223 ? 6.936 -2.984 -16.352 1.00 81.75 223 ILE A C 1
ATOM 1851 O O . ILE A 1 223 ? 7.432 -1.867 -16.345 1.00 81.75 223 ILE A O 1
ATOM 1855 N N . THR A 1 224 ? 7.578 -4.033 -16.869 1.00 71.56 224 THR A N 1
ATOM 1856 C CA . THR A 1 224 ? 8.953 -3.948 -17.384 1.00 71.56 224 THR A CA 1
ATOM 1857 C C . THR A 1 224 ? 9.058 -2.920 -18.513 1.00 71.56 224 THR A C 1
ATOM 1859 O O . THR A 1 224 ? 9.949 -2.074 -18.501 1.00 71.56 224 THR A O 1
ATOM 1862 N N . TYR A 1 225 ? 8.092 -2.915 -19.437 1.00 72.50 225 TYR A N 1
ATOM 1863 C CA . TYR A 1 225 ? 8.015 -1.923 -20.513 1.00 72.50 225 TYR A CA 1
ATOM 1864 C C . TYR A 1 225 ? 7.727 -0.513 -19.997 1.00 72.50 225 TYR A C 1
ATOM 1866 O O . TYR A 1 225 ? 8.309 0.453 -20.493 1.00 72.50 225 TYR A O 1
ATOM 1874 N N . ALA A 1 226 ? 6.844 -0.379 -19.007 1.00 77.62 226 ALA A N 1
ATOM 1875 C CA . ALA A 1 226 ? 6.543 0.909 -18.397 1.00 77.62 226 ALA A CA 1
ATOM 1876 C C . ALA A 1 226 ? 7.756 1.484 -17.658 1.00 77.62 226 ALA A C 1
ATOM 1878 O O . ALA A 1 226 ? 8.050 2.664 -17.813 1.00 77.62 226 ALA A O 1
ATOM 1879 N N . LEU A 1 227 ? 8.494 0.650 -16.922 1.00 73.25 227 LEU A N 1
ATOM 1880 C CA . LEU A 1 227 ? 9.732 1.026 -16.242 1.00 73.25 227 LEU A CA 1
ATOM 1881 C C . LEU A 1 227 ? 10.822 1.421 -17.240 1.00 73.25 227 LEU A C 1
ATOM 1883 O O . LEU A 1 227 ? 11.485 2.431 -17.030 1.00 73.25 227 LEU A O 1
ATOM 1887 N N . HIS A 1 228 ? 10.965 0.684 -18.345 1.00 67.19 228 HIS A N 1
ATOM 1888 C CA . HIS A 1 228 ? 11.872 1.055 -19.429 1.00 67.19 228 HIS A CA 1
ATOM 1889 C C . HIS A 1 228 ? 11.488 2.404 -20.044 1.00 67.19 228 HIS A C 1
ATOM 1891 O O . HIS A 1 228 ? 12.324 3.292 -20.138 1.00 67.19 228 HIS A O 1
ATOM 1897 N N . SER A 1 229 ? 10.218 2.585 -20.415 1.00 70.44 229 SER A N 1
ATOM 1898 C CA . SER A 1 229 ? 9.731 3.828 -21.032 1.00 70.44 229 SER A CA 1
ATOM 1899 C C . SER A 1 229 ? 9.891 5.028 -20.100 1.00 70.44 229 SER A C 1
ATOM 1901 O O . SER A 1 229 ? 10.274 6.106 -20.541 1.00 70.44 229 SER A O 1
ATOM 1903 N N . LEU A 1 230 ? 9.631 4.834 -18.806 1.00 72.94 230 LEU A N 1
ATOM 1904 C CA . LEU A 1 230 ? 9.814 5.865 -17.794 1.00 72.94 230 LEU A CA 1
ATOM 1905 C C . LEU A 1 230 ? 11.294 6.192 -17.584 1.00 72.94 230 LEU A C 1
ATOM 1907 O O . LEU A 1 230 ? 11.647 7.360 -17.446 1.00 72.94 230 LEU A O 1
ATOM 1911 N N . ALA A 1 231 ? 12.162 5.176 -17.562 1.00 66.19 231 ALA A N 1
ATOM 1912 C CA . ALA A 1 231 ? 13.599 5.395 -17.552 1.00 66.19 231 ALA A CA 1
ATOM 1913 C C . ALA A 1 231 ? 14.004 6.186 -18.798 1.00 66.19 231 ALA A C 1
ATOM 1915 O O . ALA A 1 231 ? 14.675 7.194 -18.669 1.00 66.19 231 ALA A O 1
ATOM 1916 N N . GLU A 1 232 ? 13.546 5.832 -19.994 1.00 62.28 232 GLU A N 1
ATOM 1917 C CA . GLU A 1 232 ? 13.850 6.615 -21.192 1.00 62.28 232 GLU A CA 1
ATOM 1918 C C . GLU A 1 232 ? 13.383 8.069 -21.073 1.00 62.28 232 GLU A C 1
ATOM 1920 O O . GLU A 1 232 ? 14.217 8.954 -21.221 1.00 62.28 232 GLU A O 1
ATOM 1925 N N . GLU A 1 233 ? 12.132 8.337 -20.689 1.00 65.50 233 GLU A N 1
ATOM 1926 C CA . GLU A 1 233 ? 11.628 9.709 -20.499 1.00 65.50 233 GLU A CA 1
ATOM 1927 C C . GLU A 1 233 ? 12.457 10.503 -19.477 1.00 65.50 233 GLU A C 1
ATOM 1929 O O . GLU A 1 233 ? 12.854 11.635 -19.742 1.00 65.50 233 GLU A O 1
ATOM 1934 N N . ALA A 1 234 ? 12.779 9.902 -18.328 1.00 63.12 234 ALA A N 1
ATOM 1935 C CA . ALA A 1 234 ? 13.544 10.557 -17.265 1.00 63.12 234 ALA A CA 1
ATOM 1936 C C . ALA A 1 234 ? 15.021 10.801 -17.628 1.00 63.12 234 ALA A C 1
ATOM 1938 O O . ALA A 1 234 ? 15.734 11.504 -16.909 1.00 63.12 234 ALA A O 1
ATOM 1939 N N . THR A 1 235 ? 15.508 10.176 -18.700 1.00 57.62 235 THR A N 1
ATOM 1940 C CA . THR A 1 235 ? 16.924 10.168 -19.093 1.00 57.62 235 THR A CA 1
ATOM 1941 C C . THR A 1 235 ? 17.149 10.853 -20.442 1.00 57.62 235 THR A C 1
ATOM 1943 O O . THR A 1 235 ? 18.293 11.126 -20.813 1.00 57.62 235 THR A O 1
ATOM 1946 N N . TYR A 1 236 ? 16.071 11.155 -21.166 1.00 58.72 236 TYR A N 1
ATOM 1947 C CA . TYR A 1 236 ? 16.115 11.802 -22.462 1.00 58.72 236 TYR A CA 1
ATOM 1948 C C . TYR A 1 236 ? 16.453 13.286 -22.307 1.00 58.72 236 TYR A C 1
ATOM 1950 O O . TYR A 1 236 ? 15.903 13.997 -21.468 1.00 58.72 236 TYR A O 1
ATOM 1958 N N . HIS A 1 237 ? 17.365 13.779 -23.145 1.00 59.97 237 HIS A N 1
ATOM 1959 C CA . HIS A 1 237 ? 17.802 15.178 -23.106 1.00 59.97 237 HIS A CA 1
ATOM 1960 C C . HIS A 1 237 ? 16.722 16.168 -23.568 1.00 59.97 237 HIS A C 1
ATOM 1962 O O . HIS A 1 237 ? 16.940 17.375 -23.465 1.00 59.97 237 HIS A O 1
ATOM 1968 N N . ASN A 1 238 ? 15.616 15.659 -24.138 1.00 62.97 238 ASN A N 1
ATOM 1969 C CA . ASN A 1 238 ? 14.488 16.392 -24.735 1.00 62.97 238 ASN A CA 1
ATOM 1970 C C . ASN A 1 238 ? 14.907 17.561 -25.643 1.00 62.97 238 ASN A C 1
ATOM 1972 O O . ASN A 1 238 ? 14.150 18.508 -25.843 1.00 62.97 238 ASN A O 1
ATOM 1976 N N . ASN A 1 239 ? 16.123 17.500 -26.186 1.00 65.56 239 ASN A N 1
ATOM 1977 C CA . ASN A 1 239 ? 16.704 18.543 -27.016 1.00 65.56 239 ASN A CA 1
ATOM 1978 C C . ASN A 1 239 ? 16.672 18.101 -28.488 1.00 65.56 239 ASN A C 1
ATOM 1980 O O . ASN A 1 239 ? 17.454 17.215 -28.846 1.00 65.56 239 ASN A O 1
ATOM 1984 N N . PRO A 1 240 ? 15.812 18.704 -29.336 1.00 68.75 240 PRO A N 1
ATOM 1985 C CA . PRO A 1 240 ? 15.694 18.344 -30.750 1.00 68.75 240 PRO A CA 1
ATOM 1986 C C . PRO A 1 240 ? 16.996 18.495 -31.544 1.00 68.75 240 PRO A C 1
ATOM 1988 O O . PRO A 1 240 ? 17.206 17.767 -32.509 1.00 68.75 240 PRO A O 1
ATOM 1991 N N . GLU A 1 241 ? 17.883 19.410 -31.140 1.00 73.31 241 GLU A N 1
ATOM 1992 C CA . GLU A 1 241 ? 19.172 19.629 -31.808 1.00 73.31 241 GLU A CA 1
ATOM 1993 C C . GLU A 1 241 ? 20.138 18.469 -31.540 1.00 73.31 241 GLU A C 1
ATOM 1995 O O . GLU A 1 241 ? 20.801 17.980 -32.455 1.00 73.31 241 GLU A O 1
ATOM 2000 N N . VAL A 1 242 ? 20.178 17.987 -30.293 1.00 70.38 242 VAL A N 1
ATOM 2001 C CA . VAL A 1 242 ? 20.951 16.793 -29.921 1.00 70.38 242 VAL A CA 1
ATOM 2002 C C . VAL A 1 242 ? 20.391 15.566 -30.637 1.00 70.38 242 VAL A C 1
ATOM 2004 O O . VAL A 1 242 ? 21.166 14.778 -31.169 1.00 70.38 242 VAL A O 1
ATOM 2007 N N . GLU A 1 243 ? 19.064 15.439 -30.717 1.00 65.19 243 GLU A N 1
ATOM 2008 C CA . GLU A 1 243 ? 18.411 14.306 -31.380 1.00 65.19 243 GLU A CA 1
ATOM 2009 C C . GLU A 1 243 ? 18.718 14.269 -32.878 1.00 65.19 243 GLU A C 1
ATOM 2011 O O . GLU A 1 243 ? 19.187 13.263 -33.403 1.00 65.19 243 GLU A O 1
ATOM 2016 N N . SER A 1 244 ? 18.524 15.396 -33.562 1.00 70.81 244 SER A N 1
ATOM 2017 C CA . SER A 1 244 ? 18.786 15.521 -34.995 1.00 70.81 244 SER A CA 1
ATOM 2018 C C . SER A 1 244 ? 20.240 15.181 -35.334 1.00 70.81 244 SER A C 1
ATOM 2020 O O . SER A 1 244 ? 20.506 14.407 -36.253 1.00 70.81 244 SER A O 1
ATOM 2022 N N . ARG A 1 245 ? 21.197 15.696 -34.549 1.00 80.44 245 ARG A N 1
ATOM 2023 C CA . ARG A 1 245 ? 22.630 15.429 -34.755 1.00 80.44 245 ARG A CA 1
ATOM 2024 C C . ARG A 1 245 ? 23.030 14.003 -34.392 1.00 80.44 245 ARG A C 1
ATOM 2026 O O . ARG A 1 245 ? 23.890 13.439 -35.059 1.00 80.44 245 ARG A O 1
ATOM 2033 N N . SER A 1 246 ? 22.414 13.426 -33.362 1.00 78.00 246 SER A N 1
ATOM 2034 C CA . SER A 1 246 ? 22.576 12.020 -32.984 1.00 78.00 246 SER A CA 1
ATOM 2035 C C . SER A 1 246 ? 22.155 11.103 -34.136 1.00 78.00 246 SER A C 1
ATOM 2037 O O . SER A 1 246 ? 22.941 10.255 -34.550 1.00 78.00 246 SER A O 1
ATOM 2039 N N . ILE A 1 247 ? 20.973 11.340 -34.719 1.00 71.94 247 ILE A N 1
ATOM 2040 C CA . ILE A 1 247 ? 20.452 10.574 -35.862 1.00 71.94 247 ILE A CA 1
ATOM 2041 C C . ILE A 1 247 ? 21.358 10.727 -37.088 1.00 71.94 247 ILE A C 1
ATOM 2043 O O . ILE A 1 247 ? 21.714 9.737 -37.717 1.00 71.94 247 ILE A O 1
ATOM 2047 N N . GLN A 1 248 ? 21.785 11.952 -37.413 1.00 79.25 248 GLN A N 1
ATOM 2048 C CA . GLN A 1 248 ? 22.678 12.198 -38.555 1.00 79.25 248 GLN A CA 1
ATOM 2049 C C . GLN A 1 248 ? 24.038 11.502 -38.422 1.00 79.25 248 GLN A C 1
ATOM 2051 O O . GLN A 1 248 ? 24.654 11.164 -39.429 1.00 79.25 248 GLN A O 1
ATOM 2056 N N . ALA A 1 249 ? 24.522 11.308 -37.195 1.00 84.06 249 ALA A N 1
ATOM 2057 C CA . ALA A 1 249 ? 25.798 10.652 -36.939 1.00 84.06 249 ALA A CA 1
ATOM 2058 C C . ALA A 1 249 ? 25.697 9.123 -36.858 1.00 84.06 249 ALA A C 1
ATOM 2060 O O . ALA A 1 249 ? 26.736 8.468 -36.871 1.00 84.06 249 ALA A O 1
ATOM 2061 N N . GLN A 1 250 ? 24.488 8.558 -36.778 1.00 72.06 250 GLN A N 1
ATOM 2062 C CA . GLN A 1 250 ? 24.290 7.136 -36.506 1.00 72.06 250 GLN A CA 1
ATOM 2063 C C . GLN A 1 250 ? 24.952 6.245 -37.565 1.00 72.06 250 GLN A C 1
ATOM 2065 O O . GLN A 1 250 ? 25.763 5.394 -37.213 1.00 72.06 250 GLN A O 1
ATOM 2070 N N . GLU A 1 251 ? 24.692 6.492 -38.853 1.00 76.06 251 GLU A N 1
ATOM 2071 C CA . GLU A 1 251 ? 25.297 5.713 -39.948 1.00 76.06 251 GLU A CA 1
ATOM 2072 C C . GLU A 1 251 ? 26.832 5.830 -39.945 1.00 76.06 251 GLU A C 1
ATOM 2074 O O . GLU A 1 251 ? 27.540 4.841 -40.108 1.00 76.06 251 GLU A O 1
ATOM 2079 N N . ILE A 1 252 ? 27.362 7.026 -39.663 1.00 90.62 252 ILE A N 1
ATOM 2080 C CA . ILE A 1 252 ? 28.812 7.274 -39.590 1.00 90.62 252 ILE A CA 1
ATOM 2081 C C . ILE A 1 252 ? 29.444 6.483 -38.436 1.00 90.62 252 ILE A C 1
ATOM 2083 O O . ILE A 1 252 ? 30.556 5.968 -38.560 1.00 90.62 252 ILE A O 1
ATOM 2087 N N . ILE A 1 253 ? 28.751 6.402 -37.301 1.00 85.69 253 ILE A N 1
ATOM 2088 C CA . ILE A 1 253 ? 29.210 5.696 -36.104 1.00 85.69 253 ILE A CA 1
ATOM 2089 C C . ILE A 1 253 ? 29.147 4.181 -36.303 1.00 85.69 253 ILE A C 1
ATOM 2091 O O . ILE A 1 253 ? 30.092 3.488 -35.925 1.00 85.69 253 ILE A O 1
ATOM 2095 N N . GLU A 1 254 ? 28.082 3.672 -36.920 1.00 77.69 254 GLU A N 1
ATOM 2096 C CA . GLU A 1 254 ? 27.940 2.257 -37.273 1.00 77.69 254 GLU A CA 1
ATOM 2097 C C . GLU A 1 254 ? 29.031 1.820 -38.264 1.00 77.69 254 GLU A C 1
ATOM 2099 O O . GLU A 1 254 ? 29.695 0.803 -38.044 1.00 77.69 254 GLU A O 1
ATOM 2104 N N . ASP A 1 255 ? 29.294 2.625 -39.296 1.00 88.56 255 ASP A N 1
ATOM 2105 C CA . ASP A 1 255 ? 30.360 2.367 -40.267 1.00 88.56 255 ASP A CA 1
ATOM 2106 C C . ASP A 1 255 ? 31.749 2.404 -39.620 1.00 88.56 255 ASP A C 1
ATOM 2108 O O . ASP A 1 255 ? 32.585 1.534 -39.881 1.00 88.56 255 ASP A O 1
ATOM 2112 N N . PHE A 1 256 ? 32.003 3.374 -38.738 1.00 92.50 256 PHE A N 1
ATOM 2113 C CA . PHE A 1 256 ? 33.260 3.463 -37.997 1.00 92.50 256 PHE A CA 1
ATOM 2114 C C . PHE A 1 256 ? 33.469 2.254 -37.074 1.00 92.50 256 PHE A C 1
ATOM 2116 O O . PHE A 1 256 ? 34.550 1.660 -37.071 1.00 92.50 256 PHE A O 1
ATOM 2123 N N . ALA A 1 257 ? 32.443 1.870 -36.309 1.00 87.56 257 ALA A N 1
ATOM 2124 C CA . ALA A 1 257 ? 32.488 0.726 -35.403 1.00 87.56 257 ALA A CA 1
ATOM 2125 C C . ALA A 1 257 ? 32.773 -0.575 -36.162 1.00 87.56 257 ALA A C 1
ATOM 2127 O O . ALA A 1 257 ? 33.655 -1.341 -35.766 1.00 87.56 257 ALA A O 1
ATOM 2128 N N . ARG A 1 258 ? 32.077 -0.785 -37.285 1.00 89.25 258 ARG A N 1
ATOM 2129 C CA . ARG A 1 258 ? 32.273 -1.934 -38.170 1.00 89.25 258 ARG A CA 1
ATOM 2130 C C . ARG A 1 258 ? 33.698 -1.979 -38.714 1.00 89.25 258 ARG A C 1
ATOM 2132 O O . ARG A 1 258 ? 34.376 -2.983 -38.532 1.00 89.25 258 ARG A O 1
ATOM 2139 N N . GLN A 1 259 ? 34.185 -0.887 -39.307 1.00 92.69 259 GLN A N 1
ATOM 2140 C CA . GLN A 1 259 ? 35.531 -0.836 -39.889 1.00 92.69 259 GLN A CA 1
ATOM 2141 C C . GLN A 1 259 ? 36.628 -1.078 -38.847 1.00 92.69 259 GLN A C 1
ATOM 2143 O O . GLN A 1 259 ? 37.590 -1.794 -39.122 1.00 92.69 259 GLN A O 1
ATOM 2148 N N . LEU A 1 260 ? 36.500 -0.497 -37.650 1.00 91.69 260 LEU A N 1
ATOM 2149 C CA . LEU A 1 260 ? 37.500 -0.649 -36.596 1.00 91.69 260 LEU A CA 1
ATOM 2150 C C . LEU A 1 260 ? 37.555 -2.087 -36.063 1.00 91.69 260 LEU A C 1
ATOM 2152 O O . LEU A 1 260 ? 38.643 -2.615 -35.836 1.00 91.69 260 LEU A O 1
ATOM 2156 N N . LEU A 1 261 ? 36.401 -2.722 -35.856 1.00 90.25 261 LEU A N 1
ATOM 2157 C CA . LEU A 1 261 ? 36.333 -4.087 -35.334 1.00 90.25 261 LEU A CA 1
ATOM 2158 C C . LEU A 1 261 ? 36.724 -5.130 -36.389 1.00 90.25 261 LEU A C 1
ATOM 2160 O O . LEU A 1 261 ? 37.484 -6.045 -36.071 1.00 90.25 261 LEU A O 1
ATOM 2164 N N . GLU A 1 262 ? 36.326 -4.940 -37.650 1.00 90.94 262 GLU A N 1
ATOM 2165 C CA . GLU A 1 262 ? 36.743 -5.797 -38.769 1.00 90.94 262 GLU A CA 1
ATOM 2166 C C . GLU A 1 262 ? 38.266 -5.767 -38.978 1.00 90.94 262 GLU A C 1
ATOM 2168 O O . GLU A 1 262 ? 38.871 -6.806 -39.229 1.00 90.94 262 GLU A O 1
ATOM 2173 N N . GLN A 1 263 ? 38.918 -4.610 -38.795 1.00 92.50 263 GLN A N 1
ATOM 2174 C CA . GLN A 1 263 ? 40.387 -4.488 -38.842 1.00 92.50 263 GLN A CA 1
ATOM 2175 C C . GLN A 1 263 ? 41.116 -5.267 -37.738 1.00 92.50 263 GLN A C 1
ATOM 2177 O O . GLN A 1 263 ? 42.326 -5.469 -37.835 1.00 92.50 263 GLN A O 1
ATOM 2182 N N . ASN A 1 264 ? 40.402 -5.681 -36.691 1.00 91.19 264 ASN A N 1
ATOM 2183 C CA . ASN A 1 264 ? 40.927 -6.462 -35.574 1.00 91.19 264 ASN A CA 1
ATOM 2184 C C . ASN A 1 264 ? 40.354 -7.892 -35.556 1.00 91.19 264 ASN A C 1
ATOM 2186 O O . ASN A 1 264 ? 40.346 -8.532 -34.506 1.00 91.19 264 ASN A O 1
ATOM 2190 N N . ASP A 1 265 ? 39.863 -8.380 -36.702 1.00 91.44 265 ASP A N 1
ATOM 2191 C CA . ASP A 1 265 ? 39.286 -9.719 -36.887 1.00 91.44 265 ASP A CA 1
ATOM 2192 C C . ASP A 1 265 ? 38.035 -10.005 -36.023 1.00 91.44 265 ASP A C 1
ATOM 2194 O O . ASP A 1 265 ? 37.673 -11.162 -35.786 1.00 91.44 265 ASP A O 1
ATOM 2198 N N . ILE A 1 266 ? 37.325 -8.965 -35.567 1.00 89.62 266 ILE A N 1
ATOM 2199 C CA . ILE A 1 266 ? 36.065 -9.085 -34.820 1.00 89.62 266 ILE A CA 1
ATOM 2200 C C . ILE A 1 266 ? 34.899 -8.883 -35.794 1.00 89.62 266 ILE A C 1
ATOM 2202 O O . ILE A 1 266 ? 34.630 -7.773 -36.240 1.00 89.62 266 ILE A O 1
ATOM 2206 N N . THR A 1 267 ? 34.196 -9.970 -36.116 1.00 85.69 267 THR A N 1
ATOM 2207 C CA . THR A 1 267 ? 33.120 -9.993 -37.132 1.00 85.69 267 THR A CA 1
ATOM 2208 C C . THR A 1 267 ? 31.741 -10.351 -36.570 1.00 85.69 267 THR A C 1
ATOM 2210 O O . THR A 1 267 ? 30.766 -10.432 -37.315 1.00 85.69 267 THR A O 1
ATOM 2213 N N . ASP A 1 268 ? 31.639 -10.565 -35.255 1.00 86.12 268 ASP A N 1
ATOM 2214 C CA . ASP A 1 268 ? 30.361 -10.820 -34.590 1.00 86.12 268 ASP A CA 1
ATOM 2215 C C . ASP A 1 268 ? 29.483 -9.561 -34.637 1.00 86.12 268 ASP A C 1
ATOM 2217 O O . ASP A 1 268 ? 29.821 -8.523 -34.065 1.00 86.12 268 ASP A O 1
ATOM 2221 N N . VAL A 1 269 ? 28.339 -9.676 -35.311 1.00 73.44 269 VAL A N 1
ATOM 2222 C CA . VAL A 1 269 ? 27.380 -8.583 -35.511 1.00 73.44 269 VAL A CA 1
ATOM 2223 C C . VAL A 1 269 ? 26.888 -8.014 -34.179 1.00 73.44 269 VAL A C 1
ATOM 2225 O O . VAL A 1 269 ? 26.795 -6.800 -34.038 1.00 73.44 269 VAL A O 1
ATOM 2228 N N . ALA A 1 270 ? 26.651 -8.854 -33.168 1.00 58.34 270 ALA A N 1
ATOM 2229 C CA . ALA A 1 270 ? 26.167 -8.389 -31.872 1.00 58.34 270 ALA A CA 1
ATOM 2230 C C . ALA A 1 270 ? 27.228 -7.566 -31.123 1.00 58.34 270 ALA A C 1
ATOM 2232 O O . ALA A 1 270 ? 26.893 -6.604 -30.429 1.00 58.34 270 ALA A O 1
ATOM 2233 N N . LEU A 1 271 ? 28.510 -7.917 -31.273 1.00 65.50 271 LEU A N 1
ATOM 2234 C CA . LEU A 1 271 ? 29.612 -7.140 -30.698 1.00 65.50 271 LEU A CA 1
ATOM 2235 C C . LEU A 1 271 ? 29.800 -5.805 -31.425 1.00 65.50 271 LEU A C 1
ATOM 2237 O O . LEU A 1 271 ? 30.054 -4.793 -30.770 1.00 65.50 271 LEU A O 1
ATOM 2241 N N . ILE A 1 272 ? 29.629 -5.791 -32.749 1.00 71.00 272 ILE A N 1
ATOM 2242 C CA . ILE A 1 272 ? 29.686 -4.568 -33.560 1.00 71.00 272 ILE A CA 1
ATOM 2243 C C . ILE A 1 272 ? 28.556 -3.611 -33.173 1.00 71.00 272 ILE A C 1
ATOM 2245 O O . ILE A 1 272 ? 28.826 -2.449 -32.867 1.00 71.00 272 ILE A O 1
ATOM 2249 N N . ASP A 1 273 ? 27.322 -4.105 -33.093 1.00 56.81 273 ASP A N 1
ATOM 2250 C CA . ASP A 1 273 ? 26.154 -3.302 -32.720 1.00 56.81 273 ASP A CA 1
ATOM 2251 C C . ASP A 1 273 ? 26.275 -2.764 -31.286 1.00 56.81 273 ASP A C 1
ATOM 2253 O O . ASP A 1 273 ? 25.975 -1.598 -31.018 1.00 56.81 273 ASP A O 1
ATOM 2257 N N . SER A 1 274 ? 26.776 -3.585 -30.353 1.00 61.78 274 SER A N 1
ATOM 2258 C CA . SER A 1 274 ? 27.033 -3.153 -28.974 1.00 61.78 274 SER A CA 1
ATOM 2259 C C . SER A 1 274 ? 28.075 -2.033 -28.916 1.00 61.78 274 SER A C 1
ATOM 2261 O O . SER A 1 274 ? 27.889 -1.054 -28.193 1.00 61.78 274 SER A O 1
ATOM 2263 N N . PHE A 1 275 ? 29.163 -2.151 -29.678 1.00 72.69 275 PHE A N 1
ATOM 2264 C CA . PHE A 1 275 ? 30.223 -1.146 -29.712 1.00 72.69 275 PHE A CA 1
ATOM 2265 C C . PHE A 1 275 ? 29.764 0.159 -30.382 1.00 72.69 275 PHE A C 1
ATOM 2267 O O . PHE A 1 275 ? 30.002 1.244 -29.848 1.00 72.69 275 PHE A O 1
ATOM 2274 N N . ALA A 1 276 ? 29.029 0.072 -31.496 1.00 65.44 276 ALA A N 1
ATOM 2275 C CA . ALA A 1 276 ? 28.408 1.227 -32.144 1.00 65.44 276 ALA A CA 1
ATOM 2276 C C . ALA A 1 276 ? 27.464 1.966 -31.182 1.00 65.44 276 ALA A C 1
ATOM 2278 O O . ALA A 1 276 ? 27.530 3.191 -31.052 1.00 65.44 276 ALA A O 1
ATOM 2279 N N . ALA A 1 277 ? 26.649 1.223 -30.426 1.00 60.91 277 ALA A N 1
ATOM 2280 C CA . ALA A 1 277 ? 25.760 1.792 -29.423 1.00 60.91 277 ALA A CA 1
ATOM 2281 C C . ALA A 1 277 ? 26.518 2.526 -28.304 1.00 60.91 277 ALA A C 1
ATOM 2283 O O . ALA A 1 277 ? 26.030 3.554 -27.832 1.00 60.91 277 ALA A O 1
ATOM 2284 N N . GLU A 1 278 ? 27.697 2.047 -27.887 1.00 67.75 278 GLU A N 1
ATOM 2285 C CA . GLU A 1 278 ? 28.556 2.715 -26.895 1.00 67.75 278 GLU A CA 1
ATOM 2286 C C . GLU A 1 278 ? 29.159 4.027 -27.414 1.00 67.75 278 GLU A C 1
ATOM 2288 O O . GLU A 1 278 ? 29.194 5.025 -26.679 1.00 67.75 278 GLU A O 1
ATOM 2293 N N . ILE A 1 279 ? 29.567 4.057 -28.683 1.00 76.56 279 ILE A N 1
ATOM 2294 C CA . ILE A 1 279 ? 30.079 5.264 -29.342 1.00 76.56 279 ILE A CA 1
ATOM 2295 C C . ILE A 1 279 ? 28.960 6.291 -29.523 1.00 76.56 279 ILE A C 1
ATOM 2297 O O . ILE A 1 279 ? 29.131 7.446 -29.127 1.00 76.56 279 ILE A O 1
ATOM 2301 N N . GLN A 1 280 ? 27.795 5.875 -30.033 1.00 72.75 280 GLN A N 1
ATOM 2302 C CA . GLN A 1 280 ? 26.605 6.725 -30.174 1.00 72.75 280 GLN A CA 1
ATOM 2303 C C . GLN A 1 280 ? 26.253 7.387 -28.845 1.00 72.75 280 GLN A C 1
ATOM 2305 O O . GLN A 1 280 ? 25.998 8.583 -28.734 1.00 72.75 280 GLN A O 1
ATOM 2310 N N . SER A 1 281 ? 26.310 6.583 -27.799 1.00 61.72 281 SER A N 1
ATOM 2311 C CA . SER A 1 281 ? 26.149 6.975 -26.416 1.00 61.72 281 SER A CA 1
ATOM 2312 C C . SER A 1 281 ? 27.092 8.102 -25.975 1.00 61.72 281 SER A C 1
ATOM 2314 O O . SER A 1 281 ? 26.649 9.056 -25.331 1.00 61.72 281 SER A O 1
ATOM 2316 N N . ALA A 1 282 ? 28.388 7.962 -26.269 1.00 74.56 282 ALA A N 1
ATOM 2317 C CA . ALA A 1 282 ? 29.409 8.920 -25.873 1.00 74.56 282 ALA A CA 1
ATOM 2318 C C . ALA A 1 282 ? 29.245 10.214 -26.674 1.00 74.56 282 ALA A C 1
ATOM 2320 O O . ALA A 1 282 ? 29.341 11.309 -26.122 1.00 74.56 282 ALA A O 1
ATOM 2321 N N . PHE A 1 283 ? 28.902 10.085 -27.955 1.00 80.81 283 PHE A N 1
ATOM 2322 C CA . PHE A 1 283 ? 28.602 11.208 -28.827 1.00 80.81 283 PHE A CA 1
ATOM 2323 C C . PHE A 1 283 ? 27.392 12.014 -28.336 1.00 80.81 283 PHE A C 1
ATOM 2325 O O . PHE A 1 283 ? 27.483 13.233 -28.205 1.00 80.81 283 PHE A O 1
ATOM 2332 N N . VAL A 1 284 ? 26.295 11.349 -27.960 1.00 69.00 284 VAL A N 1
ATOM 2333 C CA . VAL A 1 284 ? 25.120 12.008 -27.366 1.00 69.00 284 VAL A CA 1
ATOM 2334 C C . VAL A 1 284 ? 25.487 12.754 -26.082 1.00 69.00 284 VAL A C 1
ATOM 2336 O O . VAL A 1 284 ? 25.020 13.872 -25.894 1.00 69.00 284 VAL A O 1
ATOM 2339 N N . MET A 1 285 ? 26.354 12.206 -25.222 1.00 67.88 285 MET A N 1
ATOM 2340 C CA . MET A 1 285 ? 26.811 12.921 -24.019 1.00 67.88 285 MET A CA 1
ATOM 2341 C C . MET A 1 285 ? 27.579 14.206 -24.359 1.00 67.88 285 MET A C 1
ATOM 2343 O O . MET A 1 285 ? 27.322 15.246 -23.759 1.00 67.88 285 MET A O 1
ATOM 2347 N N . ILE A 1 286 ? 28.464 14.167 -25.359 1.00 75.25 286 ILE A N 1
ATOM 2348 C CA . ILE A 1 286 ? 29.191 15.357 -25.831 1.00 75.25 286 ILE A CA 1
ATOM 2349 C C . ILE A 1 286 ? 28.212 16.401 -26.387 1.00 75.25 286 ILE A C 1
ATOM 2351 O O . ILE A 1 286 ? 28.319 17.592 -26.091 1.00 75.25 286 ILE A O 1
ATOM 2355 N N . LEU A 1 287 ? 27.220 15.964 -27.167 1.00 77.50 287 LEU A N 1
ATOM 2356 C CA . LEU A 1 287 ? 26.176 16.848 -27.684 1.00 77.50 287 LEU A CA 1
ATOM 2357 C C . LEU A 1 287 ? 25.340 17.464 -26.551 1.00 77.50 287 LEU A C 1
ATOM 2359 O O . LEU A 1 287 ? 25.008 18.644 -26.614 1.00 77.50 287 LEU A O 1
ATOM 2363 N N . GLN A 1 288 ? 25.023 16.703 -25.505 1.00 67.19 288 GLN A N 1
ATOM 2364 C CA . GLN A 1 288 ? 24.306 17.206 -24.331 1.00 67.19 288 GLN A CA 1
ATOM 2365 C C . GLN A 1 288 ? 25.103 18.268 -23.568 1.00 67.19 288 GLN A C 1
ATOM 2367 O O . GLN A 1 288 ? 24.515 19.254 -23.129 1.00 67.19 288 GLN A O 1
ATOM 2372 N N . GLU A 1 289 ? 26.419 18.101 -23.422 1.00 70.56 289 GLU A N 1
ATOM 2373 C CA . GLU 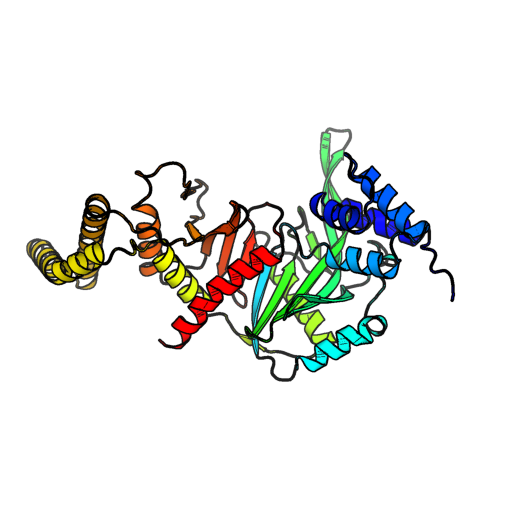A 1 289 ? 27.283 19.119 -22.807 1.00 70.56 289 GLU A CA 1
ATOM 2374 C C . GLU A 1 289 ? 27.300 20.414 -23.628 1.00 70.56 289 GLU A C 1
ATOM 2376 O O . GLU A 1 289 ? 27.213 21.508 -23.069 1.00 70.56 289 GLU A O 1
ATOM 2381 N N . GLN A 1 290 ? 27.355 20.294 -24.956 1.00 77.12 290 GLN A N 1
ATOM 2382 C CA . GLN A 1 290 ? 27.439 21.439 -25.860 1.00 77.12 290 GLN A CA 1
ATOM 2383 C C . GLN A 1 290 ? 26.108 22.187 -26.018 1.00 77.12 290 GLN A C 1
ATOM 2385 O O . GLN A 1 290 ? 26.079 23.418 -26.009 1.00 77.12 290 GLN A O 1
ATOM 2390 N N . PHE A 1 291 ? 25.008 21.458 -26.212 1.00 76.31 291 PHE A N 1
ATOM 2391 C CA . PHE A 1 291 ? 23.699 22.024 -26.560 1.00 76.31 291 PHE A CA 1
ATOM 2392 C C . PHE A 1 291 ? 22.739 22.116 -25.373 1.00 76.31 291 PHE A C 1
ATOM 2394 O O . PHE A 1 291 ? 21.640 22.646 -25.524 1.00 76.31 291 PHE A O 1
ATOM 2401 N N . GLN A 1 292 ? 23.182 21.661 -24.199 1.00 63.41 292 GLN A N 1
ATOM 2402 C CA . GLN A 1 292 ? 22.426 21.578 -22.955 1.00 63.41 292 GLN A CA 1
ATOM 2403 C C . GLN A 1 292 ? 21.215 20.638 -23.031 1.00 63.41 292 GLN A C 1
ATOM 2405 O O . GLN A 1 292 ? 20.610 20.386 -24.074 1.00 63.41 292 GLN A O 1
ATOM 2410 N N . VAL A 1 293 ? 20.846 20.091 -21.878 1.00 59.66 293 VAL A N 1
ATOM 2411 C CA . VAL A 1 293 ? 19.626 19.298 -21.720 1.00 59.66 293 VAL A CA 1
ATOM 2412 C C . VAL A 1 293 ? 18.445 20.249 -21.565 1.00 59.66 293 VAL A C 1
ATOM 2414 O O . VAL A 1 293 ? 18.480 21.142 -20.718 1.00 59.66 293 VAL A O 1
ATOM 2417 N N . ILE A 1 294 ? 17.378 20.037 -22.337 1.00 57.31 294 ILE A N 1
ATOM 2418 C CA . ILE A 1 294 ? 16.096 20.677 -22.053 1.00 57.31 294 ILE A CA 1
ATOM 2419 C C . ILE A 1 294 ? 15.440 19.825 -20.972 1.00 57.31 294 ILE A C 1
ATOM 2421 O O . ILE A 1 294 ? 14.916 18.745 -21.231 1.00 57.31 294 ILE A O 1
ATOM 2425 N N . THR A 1 295 ? 15.508 20.274 -19.723 1.00 53.84 295 THR A N 1
ATOM 2426 C CA . THR A 1 295 ? 14.782 19.606 -18.646 1.00 53.84 295 THR A CA 1
ATOM 2427 C C . THR A 1 295 ? 13.293 19.777 -18.910 1.00 53.84 295 THR A C 1
ATOM 2429 O O . THR A 1 295 ? 12.771 20.888 -18.817 1.00 53.84 295 THR A O 1
ATOM 2432 N N . SER A 1 296 ? 12.598 18.686 -19.230 1.00 52.00 296 SER A N 1
ATOM 2433 C CA . SER A 1 296 ? 11.161 18.637 -18.999 1.00 52.00 296 SER A CA 1
ATOM 2434 C C . SER A 1 296 ? 10.920 18.904 -17.514 1.00 52.00 296 SER A C 1
ATOM 2436 O O . SER A 1 296 ? 11.710 18.468 -16.675 1.00 52.00 296 SER A O 1
ATOM 2438 N N . ASP A 1 297 ? 9.805 19.544 -17.163 1.00 49.28 297 ASP A N 1
ATOM 2439 C CA . ASP A 1 297 ? 9.295 19.644 -15.781 1.00 49.28 297 ASP A CA 1
ATOM 2440 C C . ASP A 1 297 ? 8.902 18.262 -15.198 1.00 49.28 297 ASP A C 1
ATOM 2442 O O . ASP A 1 297 ? 8.016 18.124 -14.349 1.00 49.28 297 ASP A O 1
ATOM 2446 N N . SER A 1 298 ? 9.533 17.185 -15.671 1.00 51.69 298 SER A N 1
ATOM 2447 C CA . SER A 1 298 ? 9.347 15.833 -15.193 1.00 51.69 298 SER A CA 1
ATOM 2448 C C . SER A 1 298 ? 9.811 15.773 -13.743 1.00 51.69 298 SER A C 1
ATOM 2450 O O . SER A 1 298 ? 10.981 15.581 -13.426 1.00 51.69 298 SER A O 1
ATOM 2452 N N . SER A 1 299 ? 8.829 15.898 -12.857 1.00 60.66 299 SER A N 1
ATOM 2453 C CA . SER A 1 299 ? 8.851 15.603 -11.421 1.00 60.66 299 SER A CA 1
ATOM 2454 C C . SER A 1 299 ? 9.409 14.221 -11.045 1.00 60.66 299 SER A C 1
ATOM 2456 O O . SER A 1 299 ? 9.363 13.876 -9.870 1.00 60.66 299 SER A O 1
ATOM 2458 N N . ILE A 1 300 ? 9.898 13.417 -11.993 1.00 62.38 300 ILE A N 1
ATOM 2459 C CA . ILE A 1 300 ? 10.239 12.009 -11.811 1.00 62.38 300 ILE A CA 1
ATOM 2460 C C . ILE A 1 300 ? 11.708 11.776 -12.176 1.00 62.38 300 ILE A C 1
ATOM 2462 O O . ILE A 1 300 ? 12.122 12.021 -13.304 1.00 62.38 300 ILE A O 1
ATOM 2466 N N . GLY A 1 301 ? 12.480 11.287 -11.209 1.00 64.19 301 GLY A N 1
ATOM 2467 C CA . GLY A 1 301 ? 13.825 10.753 -11.375 1.00 64.19 301 GLY A CA 1
ATOM 2468 C C . GLY A 1 301 ? 13.837 9.231 -11.240 1.00 64.19 301 GLY A C 1
ATOM 2469 O O . GLY A 1 301 ? 12.952 8.641 -10.623 1.00 64.19 301 GLY A O 1
ATOM 2470 N N . VAL A 1 302 ? 14.855 8.585 -11.804 1.00 63.53 302 VAL A N 1
ATOM 2471 C CA . VAL A 1 302 ? 15.003 7.124 -11.793 1.00 63.53 302 VAL A CA 1
ATOM 2472 C C . VAL A 1 302 ? 16.382 6.745 -11.249 1.00 63.53 302 VAL A C 1
ATOM 2474 O O . VAL A 1 302 ? 17.382 7.365 -11.608 1.00 63.53 302 VAL A O 1
ATOM 2477 N N . PHE A 1 303 ? 16.453 5.718 -10.395 1.00 62.44 303 PHE A N 1
ATOM 2478 C CA . PHE A 1 303 ? 17.707 5.165 -9.870 1.00 62.44 303 PHE A CA 1
ATOM 2479 C C . PHE A 1 303 ? 17.715 3.630 -9.913 1.00 62.44 303 PHE A C 1
ATOM 2481 O O . PHE A 1 303 ? 16.693 2.974 -9.720 1.00 62.44 303 PHE A O 1
ATOM 2488 N N . LEU A 1 304 ? 18.892 3.038 -10.129 1.00 57.91 304 LEU A N 1
ATOM 2489 C CA . LEU A 1 304 ? 19.095 1.590 -10.062 1.00 57.91 304 LEU A CA 1
ATOM 2490 C C . LEU A 1 304 ? 19.751 1.221 -8.729 1.00 57.91 304 LEU A C 1
ATOM 2492 O O . LEU A 1 304 ? 20.777 1.792 -8.366 1.00 57.91 304 LEU A O 1
ATOM 2496 N N . GLN A 1 305 ? 19.198 0.240 -8.016 1.00 51.97 305 GLN A N 1
ATOM 2497 C CA . GLN A 1 305 ? 19.794 -0.286 -6.789 1.00 51.97 305 GLN A CA 1
ATOM 2498 C C . GLN A 1 305 ? 20.355 -1.691 -7.046 1.00 51.97 305 GLN A C 1
ATOM 2500 O O . GLN A 1 305 ? 19.591 -2.647 -7.153 1.00 51.97 305 GLN A O 1
ATOM 2505 N N . LYS A 1 306 ? 21.687 -1.830 -7.126 1.00 45.69 306 LYS A N 1
ATOM 2506 C CA . LYS A 1 306 ? 22.339 -3.151 -7.145 1.00 45.69 306 LYS A CA 1
ATOM 2507 C C . LYS A 1 306 ? 22.323 -3.775 -5.744 1.00 45.69 306 LYS A C 1
ATOM 2509 O O . LYS A 1 306 ? 22.460 -3.080 -4.740 1.00 45.69 306 LYS A O 1
ATOM 2514 N N . THR A 1 307 ? 22.136 -5.090 -5.699 1.00 39.06 307 THR A N 1
ATOM 2515 C CA . THR A 1 307 ? 21.934 -5.925 -4.501 1.00 39.06 307 THR A CA 1
ATOM 2516 C C . THR A 1 307 ? 23.210 -6.311 -3.748 1.00 39.06 307 THR A C 1
ATOM 2518 O O . THR A 1 307 ? 23.134 -7.144 -2.850 1.00 39.06 307 THR A O 1
ATOM 2521 N N . ASP A 1 308 ? 24.351 -5.685 -4.039 1.00 32.31 308 ASP A N 1
ATOM 2522 C CA . ASP A 1 308 ? 25.562 -5.830 -3.228 1.00 32.31 308 ASP A CA 1
ATOM 2523 C C . ASP A 1 308 ? 25.732 -4.636 -2.287 1.00 32.31 308 ASP A C 1
ATOM 2525 O O . ASP A 1 308 ? 25.369 -3.506 -2.604 1.00 32.31 308 ASP A O 1
ATOM 2529 N N . GLN A 1 309 ? 26.265 -4.911 -1.096 1.00 33.75 309 GLN A N 1
ATOM 2530 C CA . GLN A 1 309 ? 26.250 -4.092 0.127 1.00 33.75 309 GLN A CA 1
ATOM 2531 C C . GLN A 1 309 ? 26.906 -2.694 0.038 1.00 33.75 309 GLN A C 1
ATOM 2533 O O . GLN A 1 309 ? 27.021 -2.001 1.047 1.00 33.75 309 GLN A O 1
ATOM 2538 N N . ALA A 1 310 ? 27.287 -2.236 -1.151 1.00 30.55 310 ALA A N 1
ATOM 2539 C CA . ALA A 1 310 ? 27.680 -0.866 -1.428 1.00 30.55 310 ALA A CA 1
ATOM 2540 C C . ALA A 1 310 ? 26.523 -0.157 -2.143 1.00 30.55 310 ALA A C 1
ATOM 2542 O O . ALA A 1 310 ? 26.330 -0.301 -3.351 1.00 30.55 310 ALA A O 1
ATOM 2543 N N . ARG A 1 311 ? 25.736 0.624 -1.388 1.00 29.42 311 ARG A N 1
ATOM 2544 C CA . ARG A 1 311 ? 24.745 1.551 -1.952 1.00 29.42 311 ARG A CA 1
ATOM 2545 C C . ARG A 1 311 ? 25.426 2.401 -3.026 1.00 29.42 311 ARG A C 1
ATOM 2547 O O . ARG A 1 311 ? 26.137 3.342 -2.697 1.00 29.42 311 ARG A O 1
ATOM 2554 N N . THR A 1 312 ? 25.170 2.121 -4.299 1.00 29.23 312 THR A N 1
ATOM 2555 C CA . THR A 1 312 ? 25.285 3.167 -5.315 1.00 29.23 312 THR A CA 1
ATOM 2556 C C . THR A 1 312 ? 23.938 3.866 -5.335 1.00 29.23 312 THR A C 1
ATOM 2558 O O . THR A 1 312 ? 23.055 3.533 -6.118 1.00 29.23 312 THR A O 1
ATOM 2561 N N . THR A 1 313 ? 23.730 4.777 -4.385 1.00 31.45 313 THR A N 1
ATOM 2562 C CA . THR A 1 313 ? 22.669 5.767 -4.533 1.00 31.45 313 THR A CA 1
ATOM 2563 C C . THR A 1 313 ? 23.119 6.651 -5.684 1.00 31.45 313 THR A C 1
ATOM 2565 O O . THR A 1 313 ? 24.090 7.389 -5.551 1.00 31.45 313 THR A O 1
ATOM 2568 N N . ILE A 1 314 ? 22.471 6.549 -6.838 1.00 33.50 314 ILE A N 1
ATOM 2569 C CA . ILE A 1 314 ? 22.558 7.628 -7.814 1.00 33.50 314 ILE A CA 1
ATOM 2570 C C . ILE A 1 314 ? 21.549 8.646 -7.322 1.00 33.50 314 ILE A C 1
ATOM 2572 O O . ILE A 1 314 ? 20.359 8.580 -7.613 1.00 33.50 314 ILE A O 1
ATOM 2576 N N . GLU A 1 315 ? 22.031 9.522 -6.453 1.00 31.36 315 GLU A N 1
ATOM 2577 C CA . GLU A 1 315 ? 21.325 10.738 -6.123 1.00 31.36 315 GLU A CA 1
ATOM 2578 C C . GLU A 1 315 ? 21.178 11.551 -7.412 1.00 31.36 315 GLU A C 1
ATOM 2580 O O . GLU A 1 315 ? 22.113 12.203 -7.870 1.00 31.36 315 GLU A O 1
ATOM 2585 N N . LEU A 1 316 ? 19.965 11.585 -7.967 1.00 35.03 316 LEU A N 1
ATOM 2586 C CA . LEU A 1 316 ? 19.473 12.784 -8.645 1.00 35.03 316 LEU A CA 1
ATOM 2587 C C . LEU A 1 316 ? 19.255 13.867 -7.571 1.00 35.03 316 LEU A C 1
ATOM 2589 O O . LEU A 1 316 ? 18.157 14.382 -7.359 1.00 35.03 316 LEU A O 1
ATOM 2593 N N . GLU A 1 317 ? 20.316 14.208 -6.833 1.00 27.77 317 GLU A N 1
ATOM 2594 C CA . GLU A 1 317 ? 20.348 15.412 -6.025 1.00 27.77 317 GLU A CA 1
ATOM 2595 C C . GLU A 1 317 ? 20.457 16.586 -6.991 1.00 27.77 317 GLU A C 1
ATOM 2597 O O . GLU A 1 317 ? 21.528 17.067 -7.356 1.00 27.77 317 GLU A O 1
ATOM 2602 N N . GLY A 1 318 ? 19.292 17.057 -7.430 1.00 28.62 318 GLY A N 1
ATOM 2603 C CA . GLY A 1 318 ? 19.139 18.389 -7.988 1.00 28.62 318 GLY A CA 1
ATOM 2604 C C . GLY A 1 318 ? 19.459 19.427 -6.914 1.00 28.62 318 GLY A C 1
ATOM 2605 O O . GLY A 1 318 ? 18.538 19.925 -6.267 1.00 28.62 318 GLY A O 1
ATOM 2606 N N . LYS A 1 319 ? 20.759 19.684 -6.717 1.00 28.58 319 LYS A N 1
ATOM 2607 C CA . LYS A 1 319 ? 21.396 20.909 -6.201 1.00 28.58 319 LYS A CA 1
ATOM 2608 C C . LYS A 1 319 ? 22.823 21.022 -6.771 1.00 28.58 319 LYS A C 1
ATOM 2610 O O . LYS A 1 319 ? 23.799 21.140 -6.043 1.00 28.58 319 LYS A O 1
ATOM 2615 N N . GLY A 1 320 ? 22.951 20.978 -8.093 1.00 28.52 320 GLY A N 1
ATOM 2616 C CA . GLY A 1 320 ? 24.218 21.216 -8.787 1.00 28.52 320 GLY A CA 1
ATOM 2617 C C . GLY A 1 320 ? 24.058 20.956 -10.277 1.00 28.52 320 GLY A C 1
ATOM 2618 O O . GLY A 1 320 ? 23.888 19.815 -10.686 1.00 28.52 320 GLY A O 1
ATOM 2619 N N . GLN A 1 321 ? 24.059 22.015 -11.085 1.00 35.06 321 GLN A N 1
ATOM 2620 C CA . GLN A 1 321 ? 23.638 21.972 -12.490 1.00 35.06 321 GLN A CA 1
ATOM 2621 C C . GLN A 1 321 ? 24.541 21.158 -13.439 1.00 35.06 321 GLN A C 1
ATOM 2623 O O . GLN A 1 321 ? 24.102 20.897 -14.548 1.00 35.06 321 GLN A O 1
ATOM 2628 N N . ASN A 1 322 ? 25.744 20.709 -13.053 1.00 31.69 322 ASN A N 1
ATOM 2629 C CA . ASN A 1 322 ? 26.761 20.359 -14.062 1.00 31.69 322 ASN A CA 1
ATOM 2630 C C . ASN A 1 322 ? 27.463 18.988 -13.929 1.00 31.69 322 ASN A C 1
ATOM 2632 O O . ASN A 1 322 ? 28.426 18.767 -14.651 1.00 31.69 322 ASN A O 1
ATOM 2636 N N . LEU A 1 323 ? 27.044 18.058 -13.055 1.00 30.55 323 LEU A N 1
ATOM 2637 C CA . LEU A 1 323 ? 27.798 16.792 -12.857 1.00 30.55 323 LEU A CA 1
ATOM 2638 C C . LEU A 1 323 ? 27.000 15.476 -12.959 1.00 30.55 323 LEU A C 1
ATOM 2640 O O . LEU A 1 323 ? 27.591 14.408 -12.832 1.00 30.55 323 LEU A O 1
ATOM 2644 N N . ASN A 1 324 ? 25.692 15.507 -13.245 1.00 40.97 324 ASN A N 1
ATOM 2645 C CA . ASN A 1 324 ? 24.828 14.312 -13.149 1.00 40.97 324 ASN A CA 1
ATOM 2646 C C . ASN A 1 324 ? 24.224 13.812 -14.480 1.00 40.97 324 ASN A C 1
ATOM 2648 O O . ASN A 1 324 ? 23.350 12.947 -14.467 1.00 40.97 324 ASN A O 1
ATOM 2652 N N . ILE A 1 325 ? 24.678 14.319 -15.630 1.00 43.66 325 ILE A N 1
ATOM 2653 C CA . ILE A 1 325 ? 23.960 14.182 -16.916 1.00 43.66 325 ILE A CA 1
ATOM 2654 C C . ILE A 1 325 ? 24.132 12.794 -17.585 1.00 43.66 325 ILE A C 1
ATOM 2656 O O . ILE A 1 325 ? 23.271 12.370 -18.347 1.00 43.66 325 ILE A O 1
ATOM 2660 N N . GLY A 1 326 ? 25.159 12.006 -17.238 1.00 39.66 326 GLY A N 1
ATOM 2661 C CA . GLY A 1 326 ? 25.389 10.672 -17.837 1.00 39.66 326 GLY A CA 1
ATOM 2662 C C . GLY A 1 326 ? 24.732 9.486 -17.113 1.00 39.66 326 GLY A C 1
ATOM 2663 O O . GLY A 1 326 ? 24.604 8.389 -17.663 1.00 39.66 326 GLY A O 1
ATOM 2664 N N . THR A 1 327 ? 24.323 9.667 -15.860 1.00 47.22 327 THR A N 1
ATOM 2665 C CA . THR A 1 327 ? 23.917 8.553 -14.993 1.00 47.22 327 THR A CA 1
ATOM 2666 C C . THR A 1 327 ? 22.517 8.006 -15.284 1.00 47.22 327 THR A C 1
ATOM 2668 O O . THR A 1 327 ? 22.361 6.781 -15.312 1.00 47.22 327 THR A O 1
ATOM 2671 N N . PRO A 1 328 ? 21.516 8.860 -15.562 1.00 48.69 328 PRO A N 1
ATOM 2672 C CA . PRO A 1 328 ? 20.218 8.412 -16.040 1.00 48.69 328 PRO A CA 1
ATOM 2673 C C . PRO A 1 328 ? 20.357 7.621 -17.365 1.00 48.69 328 PRO A C 1
ATOM 2675 O O . PRO A 1 328 ? 19.862 6.498 -17.465 1.00 48.69 328 PRO A O 1
ATOM 2678 N N . GLY A 1 329 ? 21.117 8.128 -18.343 1.00 46.66 329 GLY A N 1
ATOM 2679 C CA . GLY A 1 329 ? 21.347 7.436 -19.621 1.00 46.66 329 GLY A CA 1
ATOM 2680 C C . GLY A 1 329 ? 22.013 6.061 -19.466 1.00 46.66 329 GLY A C 1
ATOM 2681 O O . GLY A 1 329 ? 21.678 5.123 -20.187 1.00 46.66 329 GLY A O 1
ATOM 2682 N N . ARG A 1 330 ? 22.896 5.894 -18.470 1.00 51.25 330 ARG A N 1
ATOM 2683 C CA . ARG A 1 330 ? 23.471 4.588 -18.104 1.00 51.25 330 ARG A CA 1
ATOM 2684 C C . ARG A 1 330 ? 22.429 3.630 -17.520 1.00 51.25 330 ARG A C 1
ATOM 2686 O O . ARG A 1 330 ? 22.486 2.444 -17.826 1.00 51.25 330 ARG A O 1
ATOM 2693 N N . ILE A 1 331 ? 21.483 4.122 -16.714 1.00 52.25 331 ILE A N 1
ATOM 2694 C CA . ILE A 1 331 ? 20.371 3.306 -16.201 1.00 52.25 331 ILE A CA 1
ATOM 2695 C C . ILE A 1 331 ? 19.479 2.863 -17.360 1.00 52.25 331 ILE A C 1
ATOM 2697 O O . ILE A 1 331 ? 19.245 1.668 -17.480 1.00 52.25 331 ILE A O 1
ATOM 2701 N N . ALA A 1 332 ? 19.057 3.770 -18.249 1.00 51.28 332 ALA A N 1
ATOM 2702 C CA . ALA A 1 332 ? 18.262 3.411 -19.428 1.00 51.28 332 ALA A CA 1
ATOM 2703 C C . ALA A 1 332 ? 18.977 2.383 -20.324 1.00 51.28 332 ALA A C 1
ATOM 2705 O O . ALA A 1 332 ? 18.363 1.413 -20.753 1.00 51.28 332 ALA A O 1
ATOM 2706 N N . ARG A 1 333 ? 20.293 2.514 -20.547 1.00 53.84 333 ARG A N 1
ATOM 2707 C CA . ARG A 1 333 ? 21.076 1.506 -21.291 1.00 53.84 333 ARG A CA 1
ATOM 2708 C C . ARG A 1 333 ? 21.159 0.167 -20.582 1.00 53.84 333 ARG A C 1
ATOM 2710 O O . ARG A 1 333 ? 20.991 -0.859 -21.228 1.00 53.84 333 ARG A O 1
ATOM 2717 N N . GLN A 1 334 ? 21.371 0.167 -19.268 1.00 53.00 334 GLN A N 1
ATOM 2718 C CA . GLN A 1 334 ? 21.346 -1.072 -18.503 1.00 53.00 334 GLN A CA 1
ATOM 2719 C C . GLN A 1 334 ? 19.941 -1.702 -18.536 1.00 53.00 334 GLN A C 1
ATOM 2721 O O . GLN A 1 334 ? 19.841 -2.916 -18.623 1.00 53.00 334 GLN A O 1
ATOM 2726 N N . CYS A 1 335 ? 18.869 -0.898 -18.589 1.00 51.59 335 CYS A N 1
ATOM 2727 C CA . CYS A 1 335 ? 17.500 -1.378 -18.818 1.00 51.59 335 CYS A CA 1
ATOM 2728 C C . CYS A 1 335 ? 17.283 -1.963 -20.225 1.00 51.59 335 CYS A C 1
ATOM 2730 O O . CYS A 1 335 ? 16.447 -2.844 -20.373 1.00 51.59 335 CYS A O 1
ATOM 2732 N N . ARG A 1 336 ? 17.996 -1.480 -21.254 1.00 50.66 336 ARG A N 1
ATOM 2733 C CA . ARG A 1 336 ? 17.954 -2.042 -22.620 1.00 50.66 336 ARG A CA 1
ATOM 2734 C C . ARG A 1 336 ? 18.707 -3.368 -22.727 1.00 50.66 336 ARG A C 1
ATOM 2736 O O . ARG A 1 336 ? 18.302 -4.233 -23.493 1.00 50.66 336 ARG A O 1
ATOM 2743 N N . GLN A 1 337 ? 19.819 -3.492 -22.001 1.00 46.56 337 GLN A N 1
ATOM 2744 C CA . GLN A 1 337 ? 20.697 -4.664 -22.036 1.00 46.56 337 GLN A CA 1
ATOM 2745 C C . GLN A 1 337 ? 20.197 -5.801 -21.131 1.00 46.56 337 GLN A C 1
ATOM 2747 O O . GLN A 1 337 ? 20.316 -6.965 -21.506 1.00 46.56 337 GLN A O 1
ATOM 2752 N N . ASP A 1 338 ? 19.605 -5.486 -19.973 1.00 45.97 338 ASP A N 1
ATOM 2753 C CA . ASP A 1 338 ? 18.913 -6.465 -19.130 1.00 45.97 338 ASP A CA 1
ATOM 2754 C C . ASP A 1 338 ? 17.448 -6.588 -19.574 1.00 45.97 338 ASP A C 1
ATOM 2756 O O . ASP A 1 338 ? 16.598 -5.783 -19.194 1.00 45.97 338 ASP A O 1
ATOM 2760 N N . SER A 1 339 ? 17.110 -7.664 -20.293 1.00 44.03 339 SER A N 1
ATOM 2761 C CA . SER A 1 339 ? 15.712 -8.041 -20.591 1.00 44.03 339 SER A CA 1
ATOM 2762 C C . SER A 1 339 ? 14.866 -8.327 -19.335 1.00 44.03 339 SER A C 1
ATOM 2764 O O . SER A 1 339 ? 13.661 -8.549 -19.428 1.00 44.03 339 SER A O 1
ATOM 2766 N N . ASP A 1 340 ? 15.509 -8.334 -18.166 1.00 47.94 340 ASP A N 1
ATOM 2767 C CA . ASP A 1 340 ? 15.027 -8.812 -16.876 1.00 47.94 340 ASP A CA 1
ATOM 2768 C C . ASP A 1 340 ? 15.068 -7.698 -15.811 1.00 47.94 340 ASP A C 1
ATOM 2770 O O . ASP A 1 340 ? 15.407 -7.943 -14.648 1.00 47.94 340 ASP A O 1
ATOM 2774 N N . LEU A 1 341 ? 14.727 -6.454 -16.174 1.00 55.03 341 LEU A N 1
ATOM 2775 C CA . LEU A 1 341 ? 14.644 -5.364 -15.200 1.00 55.03 341 LEU A CA 1
ATOM 2776 C C . LEU A 1 341 ? 13.494 -5.598 -14.204 1.00 55.03 341 LEU A C 1
ATOM 2778 O O . LEU A 1 341 ? 12.371 -5.129 -14.373 1.00 55.03 341 LEU A O 1
ATOM 2782 N N . LYS A 1 342 ? 13.795 -6.350 -13.144 1.00 58.38 342 LYS A N 1
ATOM 2783 C CA . LYS A 1 342 ? 12.845 -6.738 -12.095 1.00 58.38 342 LYS A CA 1
ATOM 2784 C C . LYS A 1 342 ? 12.686 -5.672 -11.025 1.00 58.38 342 LYS A C 1
ATOM 2786 O O . LYS A 1 342 ? 11.765 -5.780 -10.228 1.00 58.38 342 LYS A O 1
ATOM 2791 N N . ILE A 1 343 ? 13.589 -4.688 -10.952 1.00 64.75 343 ILE A N 1
ATOM 2792 C CA . ILE A 1 343 ? 13.600 -3.678 -9.890 1.00 64.75 343 ILE A CA 1
ATOM 2793 C C . ILE A 1 343 ? 14.033 -2.313 -10.435 1.00 64.75 343 ILE A C 1
ATOM 2795 O O . ILE A 1 343 ? 15.133 -2.189 -10.972 1.00 64.75 343 ILE A O 1
ATOM 2799 N N . LEU A 1 344 ? 13.221 -1.277 -10.203 1.00 71.06 344 LEU A N 1
ATOM 2800 C CA . LEU A 1 344 ? 13.572 0.119 -10.480 1.00 71.06 344 LEU A CA 1
ATOM 2801 C C . LEU A 1 344 ? 13.249 1.011 -9.281 1.00 71.06 344 LEU A C 1
ATOM 2803 O O . LEU A 1 344 ? 12.211 0.869 -8.635 1.00 71.06 344 LEU A O 1
ATOM 2807 N N . GLY A 1 345 ? 14.143 1.945 -8.985 1.00 75.12 345 GLY A N 1
ATOM 2808 C CA . GLY A 1 345 ? 13.899 3.021 -8.043 1.00 75.12 345 GLY A CA 1
ATOM 2809 C C . GLY A 1 345 ? 13.333 4.254 -8.739 1.00 75.12 345 GLY A C 1
ATOM 2810 O O . GLY A 1 345 ? 13.855 4.660 -9.776 1.00 75.12 345 GLY A O 1
ATOM 2811 N N . ILE A 1 346 ? 12.303 4.870 -8.162 1.00 74.94 346 ILE A N 1
ATOM 2812 C CA . ILE A 1 346 ? 11.711 6.120 -8.651 1.00 74.94 346 ILE A CA 1
ATOM 2813 C C . ILE A 1 346 ? 11.783 7.184 -7.559 1.00 74.94 346 ILE A C 1
ATOM 2815 O O . ILE A 1 346 ? 11.366 6.944 -6.428 1.00 74.94 346 ILE A O 1
ATOM 2819 N N . ASP A 1 347 ? 12.262 8.369 -7.919 1.00 76.56 347 ASP A N 1
ATOM 2820 C CA . ASP A 1 347 ? 12.184 9.586 -7.118 1.00 76.56 347 ASP A CA 1
ATOM 2821 C C . ASP A 1 347 ? 11.096 10.496 -7.687 1.00 76.56 347 ASP A C 1
ATOM 2823 O O . ASP A 1 347 ? 11.101 10.791 -8.875 1.00 76.56 347 ASP A O 1
ATOM 2827 N N . ILE A 1 348 ? 10.164 10.958 -6.859 1.00 74.94 348 ILE A N 1
ATOM 2828 C CA . ILE A 1 348 ? 9.098 11.875 -7.268 1.00 74.94 348 ILE A CA 1
ATOM 2829 C C . ILE A 1 348 ? 9.162 13.148 -6.442 1.00 74.94 348 ILE A C 1
ATOM 2831 O O . ILE A 1 348 ? 9.229 13.100 -5.217 1.00 74.94 348 ILE A O 1
ATOM 2835 N N . LYS A 1 349 ? 9.095 14.292 -7.117 1.00 76.12 349 LYS A N 1
ATOM 2836 C CA . LYS A 1 349 ? 8.894 15.609 -6.521 1.00 76.12 349 LYS A CA 1
ATOM 2837 C C . LYS A 1 349 ? 7.434 16.030 -6.703 1.00 76.12 349 LYS A C 1
ATOM 2839 O O . LYS A 1 349 ? 6.995 16.271 -7.824 1.00 76.12 349 LYS A O 1
ATOM 2844 N N . MET A 1 350 ? 6.689 16.111 -5.609 1.00 75.50 350 MET A N 1
ATOM 2845 C CA . MET A 1 350 ? 5.295 16.553 -5.614 1.00 75.50 350 MET A CA 1
ATOM 2846 C C . MET A 1 350 ? 5.196 18.084 -5.806 1.00 75.50 350 MET A C 1
ATOM 2848 O O . MET A 1 350 ? 6.185 18.794 -5.591 1.00 75.50 350 MET A O 1
ATOM 2852 N N . PRO A 1 351 ? 4.028 18.621 -6.221 1.00 68.88 351 PRO A N 1
ATOM 2853 C CA . PRO A 1 351 ? 3.833 20.063 -6.440 1.00 68.88 351 PRO A CA 1
ATOM 2854 C C . PRO A 1 351 ? 4.078 20.941 -5.204 1.00 68.88 351 PRO A C 1
ATOM 2856 O O . PRO A 1 351 ? 4.350 22.129 -5.332 1.00 68.88 351 PRO A O 1
ATOM 2859 N N . ASP A 1 352 ? 3.991 20.357 -4.011 1.00 68.88 352 ASP A N 1
ATOM 2860 C CA . ASP A 1 352 ? 4.288 20.987 -2.723 1.00 68.88 352 ASP A CA 1
ATOM 2861 C C . ASP A 1 352 ? 5.787 20.944 -2.357 1.00 68.88 352 ASP A C 1
ATOM 2863 O O . ASP A 1 352 ? 6.151 21.202 -1.211 1.00 68.88 352 ASP A O 1
ATOM 2867 N N . GLU A 1 353 ? 6.652 20.619 -3.327 1.00 71.44 353 GLU A N 1
ATOM 2868 C CA . GLU A 1 353 ? 8.111 20.486 -3.217 1.00 71.44 353 GLU A CA 1
ATOM 2869 C C . GLU A 1 353 ? 8.604 19.280 -2.395 1.00 71.44 353 GLU A C 1
ATOM 2871 O O . GLU A 1 353 ? 9.818 19.054 -2.306 1.00 71.44 353 GLU A O 1
ATOM 2876 N N . ASN A 1 354 ? 7.707 18.452 -1.849 1.00 75.94 354 ASN A N 1
ATOM 2877 C CA . ASN A 1 354 ? 8.099 17.252 -1.117 1.00 75.94 354 ASN A CA 1
ATOM 2878 C C . ASN A 1 354 ? 8.643 16.174 -2.063 1.00 75.94 354 ASN A C 1
ATOM 2880 O O . ASN A 1 354 ? 8.120 15.944 -3.155 1.00 75.94 354 ASN A O 1
ATOM 2884 N N . ARG A 1 355 ? 9.713 15.492 -1.636 1.00 77.94 355 ARG A N 1
ATOM 2885 C CA . ARG A 1 355 ? 10.356 14.417 -2.404 1.00 77.94 355 ARG A CA 1
ATOM 2886 C C . ARG A 1 355 ? 10.072 13.054 -1.785 1.00 77.94 355 ARG A C 1
ATOM 2888 O O . ARG A 1 355 ? 10.302 12.849 -0.593 1.00 77.94 355 ARG A O 1
ATOM 2895 N N . TYR A 1 356 ? 9.648 12.116 -2.620 1.00 81.44 356 TYR A N 1
ATOM 2896 C CA . TYR A 1 356 ? 9.327 10.744 -2.253 1.00 81.44 356 TYR A CA 1
ATOM 2897 C C . TYR A 1 356 ? 10.162 9.775 -3.072 1.00 81.44 356 TYR A C 1
ATOM 2899 O O . TYR A 1 356 ? 10.438 10.021 -4.242 1.00 81.44 356 TYR A O 1
ATOM 2907 N N . ARG A 1 357 ? 10.557 8.667 -2.448 1.00 83.00 357 ARG A N 1
ATOM 2908 C CA . ARG A 1 357 ? 11.376 7.631 -3.071 1.00 83.00 357 ARG A CA 1
ATOM 2909 C C . ARG A 1 357 ? 10.672 6.290 -2.965 1.00 83.00 357 ARG A C 1
ATOM 2911 O O . ARG A 1 357 ? 10.363 5.843 -1.858 1.00 83.00 357 ARG A O 1
ATOM 2918 N N . PHE A 1 358 ? 10.498 5.643 -4.107 1.00 84.94 358 PHE A N 1
ATOM 2919 C CA . PHE A 1 358 ? 9.842 4.355 -4.249 1.00 84.94 358 PHE A CA 1
ATOM 2920 C C . PHE A 1 358 ? 10.784 3.330 -4.857 1.00 84.94 358 PHE A C 1
ATOM 2922 O O . PHE A 1 358 ? 11.644 3.648 -5.675 1.00 84.94 358 PHE A O 1
ATOM 2929 N N . LYS A 1 359 ? 10.588 2.080 -4.462 1.00 85.94 359 LYS A N 1
ATOM 2930 C CA . LYS A 1 359 ? 11.156 0.907 -5.103 1.00 85.94 359 LYS A CA 1
ATOM 2931 C C . LYS A 1 359 ? 10.017 0.121 -5.729 1.00 85.94 359 LYS A C 1
ATOM 2933 O O . LYS A 1 359 ? 9.048 -0.185 -5.040 1.00 85.94 359 LYS A O 1
ATOM 2938 N N . ILE A 1 360 ? 10.145 -0.194 -7.007 1.00 86.50 360 ILE A N 1
ATOM 2939 C CA . ILE A 1 360 ? 9.177 -0.988 -7.756 1.00 86.50 360 ILE A CA 1
ATOM 2940 C C . ILE A 1 360 ? 9.822 -2.316 -8.093 1.00 86.50 360 ILE A C 1
ATOM 2942 O O . ILE A 1 360 ? 10.932 -2.332 -8.618 1.00 86.50 360 ILE A O 1
ATOM 2946 N N . GLU A 1 361 ? 9.137 -3.409 -7.780 1.00 84.19 361 GLU A N 1
ATOM 2947 C CA . GLU A 1 361 ? 9.588 -4.772 -8.037 1.00 84.19 361 GLU A CA 1
ATOM 2948 C C . GLU A 1 361 ? 8.541 -5.523 -8.877 1.00 84.19 361 GLU A C 1
ATOM 2950 O O . GLU A 1 361 ? 7.350 -5.483 -8.562 1.00 84.19 361 GLU A O 1
ATOM 2955 N N . ASP A 1 362 ? 8.976 -6.205 -9.939 1.00 81.50 362 ASP A N 1
ATOM 2956 C CA . ASP A 1 362 ? 8.147 -7.147 -10.699 1.00 81.50 362 ASP A CA 1
ATOM 2957 C C . ASP A 1 362 ? 8.103 -8.485 -9.953 1.00 81.50 362 ASP A C 1
ATOM 2959 O O . ASP A 1 362 ? 9.094 -9.220 -9.872 1.00 81.50 362 ASP A O 1
ATOM 2963 N N . GLY A 1 363 ? 6.955 -8.766 -9.344 1.00 82.25 363 GLY A N 1
ATOM 2964 C CA . GLY A 1 363 ? 6.675 -10.020 -8.669 1.00 82.25 363 GLY A CA 1
ATOM 2965 C C . GLY A 1 363 ? 6.188 -11.094 -9.640 1.00 82.25 363 GLY A C 1
ATOM 2966 O O . GLY A 1 363 ? 6.128 -10.937 -10.857 1.00 82.25 363 GLY A O 1
ATOM 2967 N N . LYS A 1 364 ? 5.815 -12.253 -9.093 1.00 83.25 364 LYS A N 1
ATOM 2968 C CA . LYS A 1 364 ? 5.301 -13.354 -9.918 1.00 83.25 364 LYS A CA 1
ATOM 2969 C C . LYS A 1 364 ? 3.932 -13.019 -10.521 1.00 83.25 364 LYS A C 1
ATOM 2971 O O . LYS A 1 364 ? 3.744 -13.176 -11.727 1.00 83.25 364 LYS A O 1
ATOM 2976 N N . ASP A 1 365 ? 3.019 -12.572 -9.661 1.00 88.50 365 ASP A N 1
ATOM 2977 C CA . ASP A 1 365 ? 1.600 -12.346 -9.963 1.00 88.50 365 ASP A CA 1
ATOM 2978 C C . ASP A 1 365 ? 1.149 -10.909 -9.619 1.00 88.50 365 ASP A C 1
ATOM 2980 O O . ASP A 1 365 ? -0.024 -10.576 -9.766 1.00 88.50 365 ASP A O 1
ATOM 2984 N N . HIS A 1 366 ? 2.073 -10.052 -9.173 1.00 92.12 366 HIS A N 1
ATOM 2985 C CA . HIS A 1 366 ? 1.817 -8.671 -8.761 1.00 92.12 366 HIS A CA 1
ATOM 2986 C C . HIS A 1 366 ? 3.025 -7.774 -9.053 1.00 92.12 366 HIS A C 1
ATOM 2988 O O . HIS A 1 366 ? 4.149 -8.255 -9.174 1.00 92.12 366 HIS A O 1
ATOM 2994 N N . ILE A 1 367 ? 2.795 -6.465 -9.095 1.00 91.81 367 ILE A N 1
ATOM 2995 C CA . ILE A 1 367 ? 3.827 -5.430 -8.983 1.00 91.81 367 ILE A CA 1
ATOM 2996 C C . ILE A 1 367 ? 3.890 -5.015 -7.519 1.00 91.81 367 ILE A C 1
ATOM 2998 O O . ILE A 1 367 ? 2.856 -4.890 -6.869 1.00 91.81 367 ILE A O 1
ATOM 3002 N N . LEU A 1 368 ? 5.082 -4.781 -6.989 1.00 92.19 368 LEU A N 1
ATOM 3003 C CA . LEU A 1 368 ? 5.258 -4.336 -5.615 1.00 92.19 368 LEU A CA 1
ATOM 3004 C C . LEU A 1 368 ? 5.887 -2.951 -5.579 1.00 92.19 368 LEU A C 1
ATOM 3006 O O . LEU A 1 368 ? 7.028 -2.778 -5.998 1.00 92.19 368 LEU A O 1
ATOM 3010 N N . ILE A 1 369 ? 5.158 -1.976 -5.040 1.00 92.06 369 ILE A N 1
ATOM 3011 C CA . ILE A 1 369 ? 5.658 -0.624 -4.785 1.00 92.06 369 ILE A CA 1
ATOM 3012 C C . ILE A 1 369 ? 5.944 -0.481 -3.290 1.00 92.06 369 ILE A C 1
ATOM 3014 O O . ILE A 1 369 ? 5.077 -0.714 -2.448 1.00 92.06 369 ILE A O 1
ATOM 3018 N N . ARG A 1 370 ? 7.181 -0.108 -2.952 1.00 89.62 370 ARG A N 1
ATOM 3019 C CA . ARG A 1 370 ? 7.648 0.097 -1.575 1.00 89.62 370 ARG A CA 1
ATOM 3020 C C . ARG A 1 370 ? 8.202 1.512 -1.400 1.00 89.62 370 ARG A C 1
ATOM 3022 O O . ARG A 1 370 ? 9.174 1.858 -2.074 1.00 89.62 370 ARG A O 1
ATOM 3029 N N . PRO A 1 371 ? 7.666 2.323 -0.481 1.00 85.94 371 PRO A N 1
ATOM 3030 C CA . PRO A 1 371 ? 8.308 3.554 -0.048 1.00 85.94 371 PRO A CA 1
ATOM 3031 C C . PRO A 1 371 ? 9.590 3.247 0.741 1.00 85.94 371 PRO A C 1
ATOM 3033 O O . PRO A 1 371 ? 9.710 2.221 1.409 1.00 85.94 371 PRO A O 1
ATOM 3036 N N . ASN A 1 372 ? 10.573 4.147 0.683 1.00 74.06 372 ASN A N 1
ATOM 3037 C CA . ASN A 1 372 ? 11.905 3.927 1.264 1.00 74.06 372 ASN A CA 1
ATOM 3038 C C . ASN A 1 372 ? 12.047 4.343 2.753 1.00 74.06 372 ASN A C 1
ATOM 3040 O O . ASN A 1 372 ? 13.153 4.672 3.180 1.00 74.06 372 ASN A O 1
ATOM 3044 N N . ASN A 1 373 ? 10.962 4.280 3.548 1.00 60.91 373 ASN A N 1
ATOM 3045 C CA . ASN A 1 373 ? 10.858 4.561 5.004 1.00 60.91 373 ASN A CA 1
ATOM 3046 C C . ASN A 1 373 ? 10.303 5.924 5.464 1.00 60.91 373 ASN A C 1
ATOM 3048 O O . ASN A 1 373 ? 10.387 6.232 6.654 1.00 60.91 373 ASN A O 1
ATOM 3052 N N . ASN A 1 374 ? 9.675 6.711 4.590 1.00 71.56 374 ASN A N 1
ATOM 3053 C CA . ASN A 1 374 ? 8.938 7.907 5.016 1.00 71.56 374 ASN A CA 1
ATOM 3054 C C . ASN A 1 374 ? 7.434 7.640 5.084 1.00 71.56 374 ASN A C 1
ATOM 3056 O O . ASN A 1 374 ? 6.902 6.797 4.360 1.00 71.56 374 ASN A O 1
ATOM 3060 N N . PHE A 1 375 ? 6.742 8.401 5.936 1.00 83.25 375 PHE A N 1
ATOM 3061 C CA . PHE A 1 375 ? 5.292 8.521 5.840 1.00 83.25 375 PHE A CA 1
ATOM 3062 C C . PHE A 1 375 ? 4.941 8.996 4.436 1.00 83.25 375 PHE A C 1
ATOM 3064 O O . PHE A 1 375 ? 5.360 10.088 4.046 1.00 83.25 375 PHE A O 1
ATOM 3071 N N . THR A 1 376 ? 4.171 8.184 3.729 1.00 86.75 376 THR A N 1
ATOM 3072 C CA . THR A 1 376 ? 3.714 8.460 2.378 1.00 86.75 376 THR A CA 1
ATOM 3073 C C . THR A 1 376 ? 2.198 8.519 2.403 1.00 86.75 376 THR A C 1
ATOM 3075 O O . THR A 1 376 ? 1.537 7.601 2.886 1.00 86.75 376 THR A O 1
ATOM 3078 N N . GLU A 1 377 ? 1.660 9.642 1.956 1.00 87.81 377 GLU A N 1
ATOM 3079 C CA . GLU A 1 377 ? 0.236 9.809 1.718 1.00 87.81 377 GLU A CA 1
ATOM 3080 C C . GLU A 1 377 ? -0.189 8.889 0.560 1.00 87.81 377 GLU A C 1
ATOM 3082 O O . GLU A 1 377 ? 0.519 8.787 -0.444 1.00 87.81 377 GLU A O 1
ATOM 3087 N N . GLU A 1 378 ? -1.341 8.232 0.681 1.00 87.62 378 GLU A N 1
ATOM 3088 C CA . GLU A 1 378 ? -1.858 7.299 -0.328 1.00 87.62 378 GLU A CA 1
ATOM 3089 C C . GLU A 1 378 ? -1.953 7.958 -1.718 1.00 87.62 378 GLU A C 1
ATOM 3091 O O . GLU A 1 378 ? -1.547 7.382 -2.724 1.00 87.62 378 GLU A O 1
ATOM 3096 N N . GLU A 1 379 ? -2.351 9.231 -1.771 1.00 86.56 379 GLU A N 1
ATOM 3097 C CA . GLU A 1 379 ? -2.392 10.053 -2.990 1.00 86.56 379 GLU A CA 1
ATOM 3098 C C . GLU A 1 379 ? -1.050 10.092 -3.750 1.00 86.56 379 GLU A C 1
ATOM 3100 O O . GLU A 1 379 ? -1.027 10.127 -4.982 1.00 86.56 379 GLU A O 1
ATOM 3105 N N . VAL A 1 380 ? 0.084 10.039 -3.042 1.00 86.75 380 VAL A N 1
ATOM 3106 C CA . VAL A 1 380 ? 1.419 10.044 -3.662 1.00 86.75 380 VAL A CA 1
ATOM 3107 C C . VAL A 1 380 ? 1.691 8.711 -4.353 1.00 86.75 380 VAL A C 1
ATOM 3109 O O . VAL A 1 380 ? 2.218 8.689 -5.466 1.00 86.75 380 VAL A O 1
ATOM 3112 N N . VAL A 1 381 ? 1.314 7.589 -3.733 1.00 88.06 381 VAL A N 1
ATOM 3113 C CA . VAL A 1 381 ? 1.471 6.260 -4.348 1.00 88.06 381 VAL A CA 1
ATOM 3114 C C . VAL A 1 381 ? 0.606 6.149 -5.599 1.00 88.06 381 VAL A C 1
ATOM 3116 O O . VAL A 1 381 ? 1.031 5.617 -6.624 1.00 88.06 381 VAL A O 1
ATOM 3119 N N . GLN A 1 382 ? -0.578 6.744 -5.560 1.00 86.81 382 GLN A N 1
ATOM 3120 C CA . GLN A 1 382 ? -1.493 6.776 -6.695 1.00 86.81 382 GLN A CA 1
ATOM 3121 C C . GLN A 1 382 ? -0.992 7.665 -7.819 1.00 86.81 382 GLN A C 1
ATOM 3123 O O . GLN A 1 382 ? -1.106 7.307 -8.992 1.00 86.81 382 GLN A O 1
ATOM 3128 N N . TYR A 1 383 ? -0.333 8.772 -7.483 1.00 86.12 383 TYR A N 1
ATOM 3129 C CA . TYR A 1 383 ? 0.395 9.552 -8.469 1.00 86.12 383 TYR A CA 1
ATOM 3130 C C . TYR A 1 383 ? 1.473 8.705 -9.169 1.00 86.12 383 TYR A C 1
ATOM 3132 O O . TYR A 1 383 ? 1.520 8.705 -10.403 1.00 86.12 383 TYR A O 1
ATOM 3140 N N . VAL A 1 384 ? 2.268 7.913 -8.429 1.00 86.12 384 VAL A N 1
ATOM 3141 C CA . VAL A 1 384 ? 3.255 6.972 -9.010 1.00 86.12 384 VAL A CA 1
ATOM 3142 C C . VAL A 1 384 ? 2.569 5.984 -9.959 1.00 86.12 384 VAL A C 1
ATOM 3144 O O . VAL A 1 384 ? 2.982 5.844 -11.111 1.00 86.12 384 VAL A O 1
ATOM 3147 N N . LEU A 1 385 ? 1.500 5.325 -9.505 1.00 87.88 385 LEU A N 1
ATOM 3148 C CA . LEU A 1 385 ? 0.765 4.339 -10.301 1.00 87.88 385 LEU A CA 1
ATOM 3149 C C . LEU A 1 385 ? 0.173 4.946 -11.570 1.00 87.88 385 LEU A C 1
ATOM 3151 O O . LEU A 1 385 ? 0.327 4.378 -12.650 1.00 87.88 385 LEU A O 1
ATOM 3155 N N . SER A 1 386 ? -0.436 6.128 -11.475 1.00 85.62 386 SER A N 1
ATOM 3156 C CA . SER A 1 386 ? -1.003 6.828 -12.631 1.00 85.62 386 SER A CA 1
ATOM 3157 C C . SER A 1 386 ? 0.055 7.120 -13.700 1.00 85.62 386 SER A C 1
ATOM 3159 O O . SER A 1 386 ? -0.219 7.017 -14.896 1.00 85.62 386 SER A O 1
ATOM 3161 N N . LYS A 1 387 ? 1.287 7.440 -13.286 1.00 82.75 387 LYS A N 1
ATOM 3162 C CA . LYS A 1 387 ? 2.411 7.688 -14.192 1.00 82.75 387 LYS A CA 1
ATOM 3163 C C . LYS A 1 387 ? 2.862 6.404 -14.871 1.00 82.75 387 LYS A C 1
ATOM 3165 O O . LYS A 1 387 ? 2.979 6.391 -16.090 1.00 82.75 387 LYS A O 1
ATOM 3170 N N . LEU A 1 388 ? 3.003 5.311 -14.127 1.00 84.62 388 LEU A N 1
ATOM 3171 C CA . LEU A 1 388 ? 3.313 3.997 -14.702 1.00 84.62 388 LEU A CA 1
ATOM 3172 C C . LEU A 1 388 ? 2.233 3.538 -15.694 1.00 84.62 388 LEU A C 1
ATOM 3174 O O . LEU A 1 388 ? 2.553 3.049 -16.778 1.00 84.62 388 LEU A O 1
ATOM 3178 N N . HIS A 1 389 ? 0.956 3.758 -15.373 1.00 85.12 389 HIS A N 1
ATOM 3179 C CA . HIS A 1 389 ? -0.163 3.408 -16.248 1.00 85.12 389 HIS A CA 1
ATOM 3180 C C . HIS A 1 389 ? -0.178 4.177 -17.570 1.00 85.12 389 HIS A C 1
ATOM 3182 O O . HIS A 1 389 ? -0.570 3.603 -18.587 1.00 85.12 389 HIS A O 1
ATOM 3188 N N . LYS A 1 390 ? 0.312 5.423 -17.613 1.00 82.25 390 LYS A N 1
ATOM 3189 C CA . LYS A 1 390 ? 0.475 6.145 -18.889 1.00 82.25 390 LYS A CA 1
ATOM 3190 C C . LYS A 1 390 ? 1.377 5.389 -19.864 1.00 82.25 390 LYS A C 1
ATOM 3192 O O . LYS A 1 390 ? 1.106 5.386 -21.059 1.00 82.25 390 LYS A O 1
ATOM 3197 N N . HIS A 1 391 ? 2.384 4.680 -19.357 1.00 76.31 391 HIS A N 1
ATOM 3198 C CA . HIS A 1 391 ? 3.272 3.860 -20.180 1.00 76.31 391 HIS A CA 1
ATOM 3199 C C . HIS A 1 391 ? 2.723 2.449 -20.463 1.00 76.31 391 HIS A C 1
ATOM 3201 O O . HIS A 1 391 ? 3.143 1.826 -21.438 1.00 76.31 391 HIS A O 1
ATOM 3207 N N . LYS A 1 392 ? 1.738 1.956 -19.689 1.00 73.75 392 LYS A N 1
ATOM 3208 C CA . LYS A 1 392 ? 0.999 0.706 -19.985 1.00 73.75 392 LYS A CA 1
ATOM 3209 C C . LYS A 1 392 ? 0.287 0.787 -21.339 1.00 73.75 392 LYS A C 1
ATOM 3211 O O . LYS A 1 392 ? 0.346 -0.160 -22.116 1.00 73.75 392 LYS A O 1
ATOM 3216 N N . ALA A 1 393 ? -0.360 1.919 -21.630 1.00 58.09 393 ALA A N 1
ATOM 3217 C CA . ALA A 1 393 ? -1.104 2.124 -22.876 1.00 58.09 393 ALA A CA 1
ATOM 3218 C C . ALA A 1 393 ? -0.196 2.079 -24.119 1.00 58.09 393 ALA A C 1
ATOM 3220 O O . ALA A 1 393 ? -0.552 1.468 -25.123 1.00 58.09 393 ALA A O 1
ATOM 3221 N N . THR A 1 394 ? 1.005 2.655 -24.029 1.00 53.03 394 THR A N 1
ATOM 3222 C CA . THR A 1 394 ? 2.009 2.628 -25.104 1.00 53.03 394 THR A CA 1
ATOM 3223 C C . THR A 1 394 ? 2.588 1.228 -25.321 1.00 53.03 394 THR A C 1
ATOM 3225 O O . THR A 1 394 ? 2.895 0.860 -26.452 1.00 53.03 394 THR A O 1
ATOM 3228 N N . ALA A 1 395 ? 2.705 0.428 -24.255 1.00 50.88 395 ALA A N 1
ATOM 3229 C CA . ALA A 1 395 ? 3.213 -0.942 -24.320 1.00 50.88 395 ALA A CA 1
ATOM 3230 C C . ALA A 1 395 ? 2.230 -1.939 -24.961 1.00 50.88 395 ALA A C 1
ATOM 3232 O O . ALA A 1 395 ? 2.672 -2.935 -25.511 1.00 50.88 395 ALA A O 1
ATOM 3233 N N . LEU A 1 396 ? 0.916 -1.687 -24.906 1.00 49.56 396 LEU A N 1
ATOM 3234 C CA . LEU A 1 396 ? -0.109 -2.554 -25.514 1.00 49.56 396 LEU A CA 1
ATOM 3235 C C . LEU A 1 396 ? -0.312 -2.312 -27.024 1.00 49.56 396 LEU A C 1
ATOM 3237 O O . LEU A 1 396 ? -1.051 -3.057 -27.663 1.00 49.56 396 LEU A O 1
ATOM 3241 N N . LEU A 1 397 ? 0.302 -1.261 -27.578 1.00 40.81 397 LEU A N 1
ATOM 3242 C CA . LEU A 1 397 ? 0.231 -0.889 -28.998 1.00 40.81 397 LEU A CA 1
ATOM 3243 C C . LEU A 1 397 ? 1.444 -1.370 -29.818 1.00 40.81 397 LEU A C 1
ATOM 3245 O O . LEU A 1 397 ? 1.458 -1.183 -31.034 1.00 40.81 397 LEU A O 1
ATOM 3249 N N . LYS A 1 398 ? 2.447 -1.961 -29.162 1.00 36.28 398 LYS A N 1
ATOM 3250 C CA . LYS A 1 398 ? 3.594 -2.643 -29.776 1.00 36.28 398 LYS A CA 1
ATOM 3251 C C . LYS A 1 398 ? 3.449 -4.143 -29.562 1.00 36.28 398 LYS A C 1
ATOM 3253 O O . LYS A 1 398 ? 3.890 -4.888 -30.461 1.00 36.28 398 LYS A O 1
#

pLDDT: mean 80.41, std 17.71, range [27.77, 98.06]

Organism: NCBI:txid33942

Secondary structure (DSSP, 8-state):
----PPPHHHHHHHHHHHHHH--HHHHHHHHHHTTPPP-SSHHHHHHHHHHHHHTTSS-HHHHHHHHHHTTSSBS-EEEEEEEE-TT--HHHHHHHHHTHHHHPPPGGG--TTT--SEEEEEEEEETTEEEEEEEEEEEEEEEEE-TTS-EEEEEEEEEEEEEEEEETTTTEEEEEE---TTEEEETTEEPBGGGB-HHHHHHHHHHHHHHH---EEE--THHHHHHHHHHHHHH----HHHHHHHHHHHHHHHHHHHHHHHTTT---HHHHHHHHHHHHHHHHHHHHHHH--------EEEE---SSSS--------S-TTS-TTHHHHHHHHHHH-TT--EEEEEEE-TTS-EEEEEEEE-SSSEEEEESSS-B-HHHHHHHHHHHHHHHHHHTT-

Radius of gyration: 25.87 Å; chains: 1; bounding box: 73×40×75 Å